Protein 1YIX (pdb70)

Nearest PDB structures (foldseek):
  1yix-assembly2_B  TM=9.986E-01  e=3.425E-53  Escherichia coli K-12
  2gzx-assembly2_B  TM=9.488E-01  e=1.415E-25  Staphylococcus aureus subsp. aureus MW2
  1j6o-assembly1_A  TM=8.955E-01  e=5.735E-24  Thermotoga maritima
  1xwy-assembly1_A  TM=9.293E-01  e=4.114E-23  Escherichia coli
  3rcm-assembly1_A  TM=8.949E-01  e=1.196E-20  Pseudomonas putida KT2440

Organism: Escherichia coli (strain K12) (NCBI:txid83333)

Structure (mmCIF, N/CA/C/O backbone):
data_1YIX
#
_entry.id   1YIX
#
_cell.length_a   43.387
_cell.length_b   76.322
_cell.length_c   80.738
_cell.angle_alpha   90.00
_cell.angle_beta   92.30
_cell.angle_gamma   90.00
#
_symmetry.space_group_name_H-M   'P 1 21 1'
#
loop_
_entity.id
_entity.type
_entity.pdbx_description
1 polymer 'deoxyribonuclease ycfH'
2 non-polymer 'ZINC ION'
3 water water
#
loop_
_atom_site.group_PDB
_atom_site.id
_atom_site.type_symbol
_atom_site.label_atom_id
_atom_site.label_alt_id
_atom_site.label_comp_id
_atom_site.label_asym_id
_atom_site.label_entity_id
_atom_site.label_seq_id
_atom_site.pdbx_PDB_ins_code
_atom_site.Cartn_x
_atom_site.Cartn_y
_atom_site.Cartn_z
_atom_site.occupancy
_atom_site.B_iso_or_equiv
_atom_site.auth_seq_id
_atom_site.auth_comp_id
_atom_site.auth_asym_id
_atom_site.auth_atom_id
_atom_site.pdbx_PDB_model_num
ATOM 1 N N . MET A 1 1 ? -5.245 16.504 112.071 1.00 33.04 1 MET A N 1
ATOM 2 C CA . MET A 1 1 ? -3.943 17.201 112.210 1.00 28.71 1 MET A CA 1
ATOM 3 C C . MET A 1 1 ? -4.170 18.618 112.740 1.00 26.21 1 MET A C 1
ATOM 4 O O . MET A 1 1 ? -5.114 19.285 112.351 1.00 23.78 1 MET A O 1
ATOM 9 N N . PHE A 1 2 ? -3.288 19.088 113.608 1.00 22.40 2 PHE A N 1
ATOM 10 C CA . PHE A 1 2 ? -3.441 20.435 114.154 1.00 23.24 2 PHE A CA 1
ATOM 11 C C . PHE A 1 2 ? -2.133 21.208 114.007 1.00 19.64 2 PHE A C 1
ATOM 12 O O . PHE A 1 2 ? -1.128 20.907 114.671 1.00 20.22 2 PHE A O 1
ATOM 20 N N . LEU A 1 3 ? -2.135 22.190 113.105 1.00 17.40 3 LEU A N 1
ATOM 21 C CA . LEU A 1 3 ? -0.951 22.999 112.896 1.00 18.09 3 LEU A CA 1
ATOM 22 C C . LEU A 1 3 ? -1.036 24.425 113.397 1.00 15.63 3 LEU A C 1
ATOM 23 O O . LEU A 1 3 ? -2.093 25.048 113.395 1.00 20.13 3 LEU A O 1
ATOM 28 N N . VAL A 1 4 ? 0.103 24.954 113.817 1.00 15.08 4 VAL A N 1
ATOM 29 C CA . VAL A 1 4 ? 0.132 26.317 114.286 1.00 13.97 4 VAL A CA 1
ATOM 30 C C . VAL A 1 4 ? 1.071 27.130 113.444 1.00 12.99 4 VAL A C 1
ATOM 31 O O . VAL A 1 4 ? 2.202 26.708 113.207 1.00 13.42 4 VAL A O 1
ATOM 35 N N . ASP A 1 5 ? 0.609 28.283 112.978 1.00 13.43 5 ASP A N 1
ATOM 36 C CA . ASP A 1 5 ? 1.518 29.186 112.285 1.00 17.10 5 ASP A CA 1
ATOM 37 C C . ASP A 1 5 ? 2.024 30.025 113.477 1.00 16.27 5 ASP A C 1
ATOM 38 O O . ASP A 1 5 ? 1.275 30.859 113.981 1.00 15.45 5 ASP A O 1
ATOM 43 N N . SER A 1 6 ? 3.274 29.812 113.909 1.00 15.52 6 SER A N 1
ATOM 44 C CA . SER A 1 6 ? 3.821 30.511 115.078 1.00 13.77 6 SER A CA 1
ATOM 45 C C . SER A 1 6 ? 4.308 31.949 114.898 1.00 16.16 6 SER A C 1
ATOM 46 O O . SER A 1 6 ? 4.731 32.617 115.870 1.00 13.52 6 SER A O 1
ATOM 49 N N . HIS A 1 7 ? 4.217 32.459 113.668 1.00 14.13 7 HIS A N 1
ATOM 50 C CA . HIS A 1 7 ? 4.671 33.815 113.409 1.00 15.03 7 HIS A CA 1
ATOM 51 C C . HIS A 1 7 ? 4.096 34.394 112.110 1.00 17.50 7 HIS A C 1
ATOM 52 O O . HIS A 1 7 ? 4.572 34.063 110.999 1.00 16.77 7 HIS A O 1
ATOM 59 N N . CYS A 1 8 ? 3.083 35.244 112.243 1.00 17.34 8 CYS A N 1
ATOM 60 C CA . CYS A 1 8 ? 2.465 35.875 111.078 1.00 19.65 8 CYS A CA 1
ATOM 61 C C . CYS A 1 8 ? 2.068 37.318 111.366 1.00 20.21 8 CYS A C 1
ATOM 62 O O . CYS A 1 8 ? 1.686 37.670 112.498 1.00 20.04 8 CYS A O 1
ATOM 65 N N . HIS A 1 9 ? 2.184 38.170 110.350 1.00 17.08 9 HIS A N 1
ATOM 66 C CA . HIS A 1 9 ? 1.850 39.581 110.520 1.00 17.61 9 HIS A CA 1
ATOM 67 C C . HIS A 1 9 ? 0.442 39.777 109.956 1.00 19.88 9 HIS A C 1
ATOM 68 O O . HIS A 1 9 ? 0.268 40.216 108.812 1.00 19.61 9 HIS A O 1
ATOM 75 N N . LEU A 1 10 ? -0.555 39.441 110.775 1.00 20.09 10 LEU A N 1
ATOM 76 C CA . LEU A 1 10 ? -1.956 39.516 110.358 1.00 21.92 10 LEU A CA 1
ATOM 77 C C . LEU A 1 10 ? -2.387 40.886 109.911 1.00 21.35 10 LEU A C 1
ATOM 78 O O . LEU A 1 10 ? -3.282 41.017 109.087 1.00 24.99 10 LEU A O 1
ATOM 83 N N . ASP A 1 11 ? -1.757 41.923 110.448 1.00 23.46 11 ASP A N 1
ATOM 84 C CA . ASP A 1 11 ? -2.104 43.283 110.066 1.00 22.54 11 ASP A CA 1
ATOM 85 C C . ASP A 1 11 ? -1.435 43.686 108.748 1.00 24.12 11 ASP A C 1
ATOM 86 O O . ASP A 1 11 ? -1.664 44.786 108.234 1.00 25.69 11 ASP A O 1
ATOM 91 N N . GLY A 1 12 ? -0.645 42.784 108.177 1.00 22.57 12 GLY A N 1
ATOM 92 C CA . GLY A 1 12 ? 0.033 43.105 106.930 1.00 21.26 12 GLY A CA 1
ATOM 93 C C . GLY A 1 12 ? -0.497 42.436 105.672 1.00 21.14 12 GLY A C 1
ATOM 94 O O . GLY A 1 12 ? 0.005 42.693 104.591 1.00 23.71 12 GLY A O 1
ATOM 95 N N . LEU A 1 13 ? -1.518 41.597 105.810 1.00 21.99 13 LEU A N 1
ATOM 96 C CA . LEU A 1 13 ? -2.088 40.874 104.686 1.00 21.92 13 LEU A CA 1
ATOM 97 C C . LEU A 1 13 ? -3.002 41.735 103.797 1.00 22.99 13 LEU A C 1
ATOM 98 O O . LEU A 1 13 ? -3.479 42.785 104.214 1.00 21.42 13 LEU A O 1
ATOM 103 N N . ASP A 1 14 ? -3.216 41.270 102.567 1.00 20.49 14 ASP A N 1
ATOM 104 C CA . ASP A 1 14 ? -4.048 41.960 101.591 1.00 19.82 14 ASP A CA 1
ATOM 105 C C . ASP A 1 14 ? -5.517 41.682 101.857 1.00 19.09 14 ASP A C 1
ATOM 106 O O . ASP A 1 14 ? -6.019 40.603 101.558 1.00 19.61 14 ASP A O 1
ATOM 111 N N . TYR A 1 15 ? -6.196 42.657 102.447 1.00 20.35 15 TYR A N 1
ATOM 112 C CA . TYR A 1 15 ? -7.606 42.529 102.753 1.00 23.07 15 TYR A CA 1
ATOM 113 C C . TYR A 1 15 ? -8.383 43.295 101.677 1.00 28.40 15 TYR A C 1
ATOM 114 O O . TYR A 1 15 ? -9.610 43.436 101.739 1.00 27.12 15 TYR A O 1
ATOM 123 N N . GLU A 1 16 ? -7.652 43.789 100.687 1.00 27.48 16 GLU A N 1
ATOM 124 C CA . GLU A 1 16 ? -8.281 44.526 99.600 1.00 34.43 16 GLU A CA 1
ATOM 125 C C . GLU A 1 16 ? -8.862 43.545 98.603 1.00 33.53 16 GLU A C 1
ATOM 126 O O . GLU A 1 16 ? -10.047 43.615 98.262 1.00 36.45 16 GLU A O 1
ATOM 132 N N . SER A 1 17 ? -8.025 42.608 98.166 1.00 32.08 17 SER A N 1
ATOM 133 C CA . SER A 1 17 ? -8.427 41.623 97.167 1.00 31.54 17 SER A CA 1
ATOM 134 C C . SER A 1 17 ? -8.144 40.161 97.487 1.00 28.48 17 SER A C 1
ATOM 135 O O . SER A 1 17 ? -8.971 39.307 97.186 1.00 29.92 17 SER A O 1
ATOM 138 N N . LEU A 1 18 ? -7.003 39.860 98.100 1.00 25.84 18 LEU A N 1
ATOM 139 C CA . LEU A 1 18 ? -6.683 38.462 98.395 1.00 21.91 18 LEU A CA 1
ATOM 140 C C . LEU A 1 18 ? -7.623 37.864 99.434 1.00 21.93 18 LEU A C 1
ATOM 141 O O . LEU A 1 18 ? -8.143 36.777 99.238 1.00 21.98 18 LEU A O 1
ATOM 146 N N . HIS A 1 19 ? -7.856 38.591 100.522 1.00 21.32 19 HIS A N 1
ATOM 147 C CA . HIS A 1 19 ? -8.735 38.123 101.590 1.00 21.78 19 HIS A CA 1
ATOM 148 C C . HIS A 1 19 ? -9.886 39.101 101.860 1.00 21.37 19 HIS A C 1
ATOM 149 O O . HIS A 1 19 ? -9.749 40.295 101.643 1.00 20.20 19 HIS A O 1
ATOM 156 N N . LYS A 1 20 ? -11.005 38.575 102.353 1.00 24.17 20 LYS A N 1
ATOM 157 C CA . LYS A 1 20 ? -12.176 39.387 102.721 1.00 24.88 20 LYS A CA 1
ATOM 158 C C . LYS A 1 20 ? -11.931 40.070 104.083 1.00 25.95 20 LYS A C 1
ATOM 159 O O . LYS A 1 20 ? -12.279 41.228 104.280 1.00 25.67 20 LYS A O 1
ATOM 165 N N . ASP A 1 21 ? -11.338 39.336 105.021 1.00 25.83 21 ASP A N 1
ATOM 166 C CA . ASP A 1 21 ? -11.041 39.862 106.367 1.00 23.29 21 ASP A CA 1
ATOM 167 C C . ASP 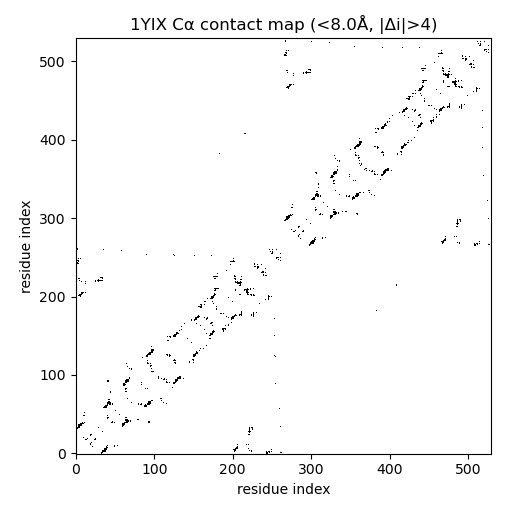A 1 21 ? -10.384 38.767 107.194 1.00 21.10 21 ASP A C 1
ATOM 168 O O . ASP A 1 21 ? -10.121 37.669 106.684 1.00 18.66 21 ASP A O 1
ATOM 173 N N . VAL A 1 22 ? -10.106 39.053 108.464 1.00 19.78 22 VAL A N 1
ATOM 174 C CA . VAL A 1 22 ? -9.450 38.063 109.313 1.00 21.20 22 VAL A CA 1
ATOM 175 C C . VAL A 1 22 ? -10.162 36.713 109.345 1.00 18.52 22 VAL A C 1
ATOM 176 O O . VAL A 1 22 ? -9.517 35.662 109.316 1.00 16.92 22 VAL A O 1
ATOM 180 N N . ASP A 1 23 ? -11.490 36.720 109.422 1.00 16.20 23 ASP A N 1
ATOM 181 C CA . ASP A 1 23 ? -12.230 35.455 109.427 1.00 18.05 23 ASP A CA 1
ATOM 182 C C . ASP A 1 23 ? -11.814 34.604 108.235 1.00 18.77 23 ASP A C 1
ATOM 183 O O . ASP A 1 23 ? -11.500 33.422 108.350 1.00 19.10 23 ASP A O 1
ATOM 188 N N . ASP A 1 24 ? -11.826 35.244 107.078 1.00 19.17 24 ASP A N 1
ATOM 189 C CA . ASP A 1 24 ? -11.492 34.589 105.819 1.00 19.20 24 ASP A CA 1
ATOM 190 C C . ASP A 1 24 ? -10.104 33.935 105.904 1.00 19.63 24 ASP A C 1
ATOM 191 O O . ASP A 1 24 ? -9.940 32.751 105.576 1.00 23.21 24 ASP A O 1
ATOM 196 N N . VAL A 1 25 ? -9.119 34.709 106.359 1.00 18.97 25 VAL A N 1
ATOM 197 C CA . VAL A 1 25 ? -7.753 34.206 106.484 1.00 19.33 25 VAL A CA 1
ATOM 198 C C . VAL A 1 25 ? -7.679 32.967 107.350 1.00 17.76 25 VAL A C 1
ATOM 199 O O . VAL A 1 25 ? -7.052 31.968 106.963 1.00 17.05 25 VAL A O 1
ATOM 203 N N . LEU A 1 26 ? -8.309 33.028 108.528 1.00 15.84 26 LEU A N 1
ATOM 204 C CA . LEU A 1 26 ? -8.273 31.912 109.457 1.00 19.18 26 LEU A CA 1
ATOM 205 C C . LEU A 1 26 ? -9.038 30.682 108.954 1.00 20.92 26 LEU A C 1
ATOM 206 O O . LEU A 1 26 ? -8.665 29.554 109.257 1.00 22.36 26 LEU A O 1
ATOM 211 N N . ALA A 1 27 ? -10.095 30.895 108.175 1.00 22.78 27 ALA A N 1
ATOM 212 C CA . ALA A 1 27 ? -10.867 29.783 107.636 1.00 23.38 27 ALA A CA 1
ATOM 213 C C . ALA A 1 27 ? -10.033 29.114 106.549 1.00 22.91 27 ALA A C 1
ATOM 214 O O . ALA A 1 27 ? -10.080 27.902 106.368 1.00 20.88 27 ALA A O 1
ATOM 216 N N . LYS A 1 28 ? -9.279 29.914 105.807 1.00 23.62 28 LYS A N 1
ATOM 217 C CA . LYS A 1 28 ? -8.421 29.351 104.773 1.00 21.93 28 LYS A CA 1
ATOM 218 C C . LYS A 1 28 ? -7.348 28.534 105.478 1.00 20.93 28 LYS A C 1
ATOM 219 O O . LYS A 1 28 ? -6.924 27.479 104.990 1.00 17.22 28 LYS A O 1
ATOM 225 N N . ALA A 1 29 ? -6.920 29.020 106.642 1.00 17.17 29 ALA A N 1
ATOM 226 C CA . ALA A 1 29 ? -5.913 28.310 107.390 1.00 21.82 29 ALA A CA 1
ATOM 227 C C . ALA A 1 29 ? -6.490 26.994 107.918 1.00 19.83 29 ALA A C 1
ATOM 228 O O . ALA A 1 29 ? -5.863 25.952 107.805 1.00 22.18 29 ALA A O 1
ATOM 230 N N . ALA A 1 30 ? -7.688 27.048 108.499 1.00 21.93 30 ALA A N 1
ATOM 231 C CA . ALA A 1 30 ? -8.307 25.854 109.059 1.00 21.60 30 ALA A CA 1
ATOM 232 C C . ALA A 1 30 ? -8.557 24.798 108.004 1.00 20.04 30 ALA A C 1
ATOM 233 O O . ALA A 1 30 ? -8.532 23.609 108.311 1.00 18.19 30 ALA A O 1
ATOM 235 N N . ALA A 1 31 ? -8.776 25.223 106.755 1.00 21.16 31 ALA A N 1
ATOM 236 C CA . ALA A 1 31 ? -9.048 24.265 105.684 1.00 22.13 31 ALA A CA 1
ATOM 237 C C . ALA A 1 31 ? -7.824 23.390 105.408 1.00 22.23 31 ALA A C 1
ATOM 238 O O . ALA A 1 31 ? -7.946 22.269 104.883 1.00 19.99 31 ALA A O 1
ATOM 240 N N . ARG A 1 32 ? -6.647 23.886 105.778 1.00 17.75 32 ARG A N 1
ATOM 241 C CA . ARG A 1 32 ? -5.434 23.123 105.573 1.00 18.55 32 ARG A CA 1
ATOM 242 C C . ARG A 1 32 ? -4.878 22.689 106.921 1.00 20.42 32 ARG A C 1
ATOM 243 O O . ARG A 1 32 ? -3.681 22.468 107.079 1.00 22.35 32 ARG A O 1
ATOM 251 N N . ASP A 1 33 ? -5.793 22.530 107.874 1.00 22.31 33 ASP A N 1
ATOM 252 C CA . ASP A 1 33 ? -5.486 22.140 109.246 1.00 21.56 33 ASP A CA 1
ATOM 253 C C . ASP A 1 33 ? -4.546 23.075 110.002 1.00 23.27 33 ASP A C 1
ATOM 254 O O . ASP A 1 33 ? -3.846 22.643 110.907 1.00 24.13 33 ASP A O 1
ATOM 259 N N . VAL A 1 34 ? -4.531 24.356 109.642 1.00 22.88 34 VAL A N 1
ATOM 260 C CA . VAL A 1 34 ? -3.708 25.318 110.363 1.00 17.76 34 VAL A CA 1
ATOM 261 C C . VAL A 1 34 ? -4.754 25.966 111.223 1.00 18.68 34 VAL A C 1
ATOM 262 O O . VAL A 1 34 ? -5.522 26.821 110.771 1.00 19.56 34 VAL A O 1
ATOM 266 N N . LYS A 1 35 ? -4.775 25.556 112.489 1.00 17.94 35 LYS A N 1
ATOM 267 C CA . LYS A 1 35 ? -5.818 26.015 113.388 1.00 19.70 35 LYS A CA 1
ATOM 268 C C . LYS A 1 35 ? -5.455 26.957 114.519 1.00 19.62 35 LYS A C 1
ATOM 269 O O . LYS A 1 35 ? -6.240 27.130 115.449 1.00 19.38 35 LYS A O 1
ATO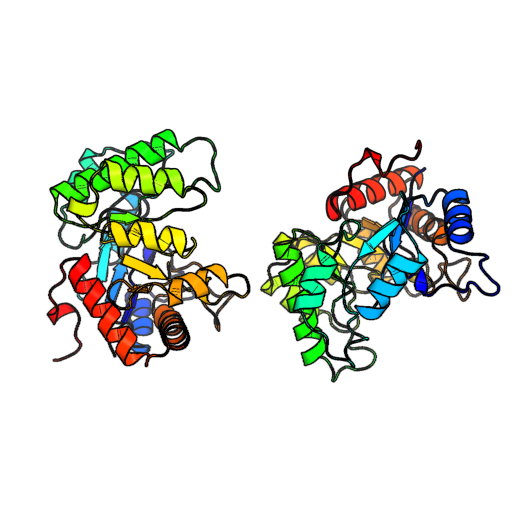M 275 N N . PHE A 1 36 ? -4.292 27.579 114.458 1.00 16.89 36 PHE A N 1
ATOM 276 C CA . PHE A 1 36 ? -3.930 28.488 115.538 1.00 19.21 36 PHE A CA 1
ATOM 277 C C . PHE A 1 36 ? -2.822 29.347 114.965 1.00 19.21 36 PHE A C 1
ATOM 278 O O . PHE A 1 36 ? -2.026 28.860 114.160 1.00 17.04 36 PHE A O 1
ATOM 286 N N . CYS A 1 37 ? -2.781 30.609 115.381 1.00 17.40 37 CYS A N 1
ATOM 287 C CA . CYS A 1 37 ? -1.796 31.570 114.905 1.00 18.45 37 CYS A CA 1
ATOM 288 C C . CYS A 1 37 ? -1.288 32.471 116.004 1.00 17.35 37 CYS A C 1
ATOM 289 O O . CYS A 1 37 ? -2.007 32.777 116.959 1.00 16.41 37 CYS A O 1
ATOM 292 N N . LEU A 1 38 ? -0.042 32.889 115.864 1.00 16.11 38 LEU A N 1
ATOM 293 C CA . LEU A 1 38 ? 0.529 33.834 116.800 1.00 16.42 38 LEU A CA 1
ATOM 294 C C . LEU A 1 38 ? 0.707 35.119 115.982 1.00 17.09 38 LEU A C 1
ATOM 295 O O . LEU A 1 38 ? 1.568 35.186 115.080 1.00 16.11 38 LEU A O 1
ATOM 300 N N . ALA A 1 39 ? -0.158 36.104 116.243 1.00 13.29 39 ALA A N 1
ATOM 301 C CA . ALA A 1 39 ? -0.095 37.390 115.542 1.00 17.56 39 ALA A CA 1
ATOM 302 C C . ALA A 1 39 ? 0.974 38.343 116.130 1.00 17.10 39 ALA A C 1
ATOM 303 O O . ALA A 1 39 ? 0.985 38.651 117.326 1.00 15.12 39 ALA A O 1
ATOM 305 N N . VAL A 1 40 ? 1.860 38.794 115.246 1.00 14.74 40 VAL A N 1
ATOM 306 C CA . VAL A 1 40 ? 3.012 39.639 115.560 1.00 18.47 40 VAL A CA 1
ATOM 307 C C . VAL A 1 40 ? 2.907 41.124 115.187 1.00 22.56 40 VAL A C 1
ATOM 308 O O . VAL A 1 40 ? 2.689 41.462 114.032 1.00 25.36 40 VAL A O 1
ATOM 312 N N . ALA A 1 41 ? 3.113 42.007 116.163 1.00 25.47 41 ALA A N 1
ATOM 313 C CA . ALA A 1 41 ? 3.082 43.455 115.918 1.00 26.27 41 ALA A CA 1
ATOM 314 C C . ALA A 1 41 ? 4.536 43.910 115.805 1.00 23.40 41 ALA A C 1
ATOM 315 O O . ALA A 1 41 ? 5.410 43.271 116.399 1.00 24.81 41 ALA A O 1
ATOM 317 N N . THR A 1 42 ? 4.791 44.982 115.047 1.00 23.91 42 THR A N 1
ATOM 318 C CA . THR A 1 42 ? 6.148 45.522 114.842 1.00 19.07 42 THR A CA 1
ATOM 319 C C . THR A 1 42 ? 6.492 46.776 115.653 1.00 19.57 42 THR A C 1
ATOM 320 O O . THR A 1 42 ? 7.668 47.179 115.704 1.00 18.31 42 THR A O 1
ATOM 324 N N . THR A 1 43 ? 5.473 47.430 116.217 1.00 20.00 43 THR A N 1
ATOM 325 C CA . THR A 1 43 ? 5.671 48.618 117.071 1.00 20.27 43 THR A CA 1
ATOM 326 C C . THR A 1 43 ? 4.539 48.613 118.083 1.00 20.02 43 THR A C 1
ATOM 327 O O . THR A 1 43 ? 3.603 47.813 117.960 1.00 19.27 43 THR A O 1
ATOM 331 N N . LEU A 1 44 ? 4.599 49.497 119.081 1.00 19.05 44 LEU A N 1
ATOM 332 C CA . LEU A 1 44 ? 3.527 49.502 120.061 1.00 19.48 44 LEU A CA 1
ATOM 333 C C . LEU A 1 44 ? 2.244 50.078 119.468 1.00 18.57 44 LEU A C 1
ATOM 334 O O . LEU A 1 44 ? 1.168 49.598 119.768 1.00 19.92 44 LEU A O 1
ATOM 339 N N . PRO A 1 45 ? 2.338 51.121 118.624 1.00 23.46 45 PRO A N 1
ATOM 340 C CA . PRO A 1 45 ? 1.099 51.659 118.042 1.00 26.60 45 PRO A CA 1
ATOM 341 C C . PRO A 1 45 ? 0.419 50.590 117.154 1.00 26.94 45 PRO A C 1
ATOM 342 O O . PRO A 1 45 ? -0.801 50.459 117.142 1.00 26.33 45 PRO A O 1
ATOM 346 N N . SER A 1 46 ? 1.225 49.815 116.432 1.00 26.47 46 SER A N 1
ATOM 347 C CA . SER A 1 46 ? 0.705 48.760 115.562 1.00 27.62 46 SER A CA 1
ATOM 348 C C . SER A 1 46 ? 0.137 47.604 116.402 1.00 25.77 46 SER A C 1
ATOM 349 O O . SER A 1 46 ? -0.738 46.874 115.960 1.00 22.03 46 SER A O 1
ATOM 352 N N . TYR A 1 47 ? 0.634 47.438 117.624 1.00 21.74 47 TYR A N 1
ATOM 353 C CA . TYR A 1 47 ? 0.118 46.374 118.473 1.00 19.95 47 TYR A CA 1
ATOM 354 C C . TYR A 1 47 ? -1.322 46.737 118.854 1.00 20.39 47 TYR A C 1
ATOM 355 O O . TYR A 1 47 ? -2.236 45.900 118.800 1.00 19.56 47 TYR A O 1
ATOM 364 N N . LEU A 1 48 ? -1.511 47.988 119.254 1.00 20.43 48 LEU A N 1
ATOM 365 C CA . LEU A 1 48 ? -2.822 48.476 119.639 1.00 21.17 48 LEU A CA 1
ATOM 366 C C . LEU A 1 48 ? -3.783 48.254 118.468 1.00 22.00 48 LEU A C 1
ATOM 367 O O . LEU A 1 48 ? -4.889 47.725 118.640 1.00 20.67 48 LEU A O 1
ATOM 372 N N . HIS A 1 49 ? -3.347 48.632 117.273 1.00 23.40 49 HIS A N 1
ATOM 373 C CA . HIS A 1 49 ? -4.178 48.445 116.088 1.00 27.32 49 HIS A CA 1
ATOM 374 C C . HIS A 1 49 ? -4.506 46.969 115.828 1.00 28.13 49 HIS A C 1
ATOM 375 O O . HIS A 1 49 ? -5.640 46.631 115.455 1.00 27.51 49 HIS A O 1
ATOM 382 N N . MET A 1 50 ? -3.501 46.104 116.005 1.00 26.28 50 MET A N 1
ATOM 383 C CA . MET A 1 50 ? -3.657 44.671 115.790 1.00 24.91 50 MET A CA 1
ATOM 384 C C . MET A 1 50 ? -4.714 44.049 116.707 1.00 25.69 50 MET A C 1
ATOM 385 O O . MET A 1 50 ? -5.524 43.229 116.267 1.00 23.25 50 MET A O 1
ATOM 390 N N . ARG A 1 51 ? -4.700 44.419 117.982 1.00 23.43 51 ARG A N 1
ATOM 391 C CA . ARG A 1 51 ? -5.680 43.866 118.911 1.00 24.45 51 ARG A CA 1
ATOM 392 C C . ARG A 1 51 ? -7.100 44.255 118.481 1.00 23.75 51 ARG A C 1
ATOM 393 O O . ARG A 1 51 ? -8.027 43.446 118.560 1.00 22.40 51 ARG A O 1
ATOM 401 N N . ASP A 1 52 ? -7.267 45.489 118.019 1.00 25.25 52 ASP A N 1
ATOM 402 C CA . ASP A 1 52 ? -8.583 45.962 117.587 1.00 28.02 52 ASP A CA 1
ATOM 403 C C . ASP A 1 52 ? -9.044 45.282 116.303 1.00 25.48 52 ASP A C 1
ATOM 404 O O . ASP A 1 52 ? -10.204 44.930 116.152 1.00 27.58 52 ASP A O 1
ATOM 409 N N . LEU A 1 53 ? -8.117 45.103 115.376 1.00 26.38 53 LEU A N 1
ATOM 410 C CA . LEU A 1 53 ? -8.415 44.469 114.098 1.00 23.74 53 LEU A CA 1
ATOM 411 C C . LEU A 1 53 ? -8.858 43.025 114.295 1.00 25.29 53 LEU A C 1
ATOM 412 O O . LEU A 1 53 ? -9.950 42.628 113.880 1.00 22.84 53 LEU A O 1
ATOM 417 N N . VAL A 1 54 ? -7.993 42.257 114.949 1.00 19.28 54 VAL A N 1
ATOM 418 C CA . VAL A 1 54 ? -8.210 40.849 115.175 1.00 22.32 54 VAL A CA 1
ATOM 419 C C . VAL A 1 54 ? -9.337 40.549 116.152 1.00 21.86 54 VAL A C 1
ATOM 420 O O . VAL A 1 54 ? -10.110 39.616 115.952 1.00 18.88 54 VAL A O 1
ATOM 424 N N . GLY A 1 55 ? -9.427 41.354 117.203 1.00 23.73 55 GLY A N 1
ATOM 425 C CA . GLY A 1 55 ? -10.455 41.117 118.195 1.00 24.16 55 GLY A CA 1
ATOM 426 C C . GLY A 1 55 ? -10.134 39.931 119.085 1.00 23.16 55 GLY A C 1
ATOM 427 O O . GLY A 1 55 ? -9.008 39.399 119.090 1.00 18.23 55 GLY A O 1
ATOM 428 N N . GLU A 1 56 ? -11.135 39.528 119.862 1.00 22.89 56 GLU A N 1
ATOM 429 C CA . GLU A 1 56 ? -11.009 38.411 120.783 1.00 26.10 56 GLU A CA 1
ATOM 430 C C . GLU A 1 56 ? -11.312 37.100 120.080 1.00 25.82 56 GLU A C 1
ATOM 431 O O . GLU A 1 56 ? -12.470 36.805 119.775 1.00 27.65 56 GLU A O 1
ATOM 437 N N . ARG A 1 57 ? -10.273 36.308 119.838 1.00 24.26 57 ARG A N 1
ATOM 438 C CA . ARG A 1 57 ? -10.436 35.026 119.167 1.00 24.24 57 ARG A CA 1
ATOM 439 C C . ARG A 1 57 ? -9.852 33.881 119.959 1.00 23.98 57 ARG A C 1
ATOM 440 O O . ARG A 1 57 ? -8.896 34.053 120.721 1.00 23.60 57 ARG A O 1
ATOM 448 N N . ASP A 1 58 ? -10.441 32.705 119.761 1.00 22.69 58 ASP A N 1
ATOM 449 C CA . ASP A 1 58 ? -10.020 31.478 120.431 1.00 23.02 58 ASP A CA 1
ATOM 450 C C . ASP A 1 58 ? -8.765 30.875 119.829 1.00 19.40 58 ASP A C 1
ATOM 451 O O . ASP A 1 58 ? -8.040 30.160 120.493 1.00 21.84 58 ASP A O 1
ATOM 456 N N . ASN A 1 59 ? -8.522 31.152 118.559 1.00 20.54 59 ASN A N 1
ATOM 457 C CA . ASN A 1 59 ? -7.376 30.570 117.895 1.00 18.65 59 ASN A CA 1
ATOM 458 C C . ASN A 1 59 ? -6.286 31.554 117.459 1.00 15.90 59 ASN A C 1
ATOM 459 O O . ASN A 1 59 ? -5.584 31.306 116.475 1.00 20.34 59 ASN A O 1
ATOM 464 N N . VAL A 1 60 ? -6.176 32.682 118.146 1.00 15.59 60 VAL A N 1
ATOM 465 C CA . VAL A 1 60 ? -5.113 33.648 117.844 1.00 16.64 60 VAL A CA 1
ATOM 466 C C . VAL A 1 60 ? -4.476 34.163 119.150 1.00 18.04 60 VAL A C 1
ATOM 467 O O . VAL A 1 60 ? -5.177 34.451 120.110 1.00 17.90 60 VAL A O 1
ATOM 471 N N . VAL A 1 61 ? -3.151 34.207 119.200 1.00 19.28 61 VAL A N 1
ATOM 472 C CA . VAL A 1 61 ? -2.464 34.783 120.361 1.00 16.50 61 VAL A CA 1
ATOM 473 C C . VAL A 1 61 ? -1.521 35.841 119.812 1.00 18.26 61 VAL A C 1
ATOM 474 O O . VAL A 1 61 ? -1.198 35.835 118.613 1.00 14.30 61 VAL A O 1
ATOM 478 N N . PHE A 1 62 ? -1.075 36.748 120.672 1.00 15.82 62 PHE A N 1
ATOM 479 C CA . PHE A 1 62 ? -0.255 37.851 120.225 1.00 17.15 62 PHE A CA 1
ATOM 480 C C . PHE A 1 62 ? 1.098 38.036 120.899 1.00 19.88 62 PHE A C 1
ATOM 481 O O . PHE A 1 62 ? 1.345 37.557 122.020 1.00 16.01 62 PHE A O 1
ATOM 489 N N . SER A 1 63 ? 1.980 38.731 120.185 1.00 16.95 63 SER A N 1
ATOM 490 C CA . SER A 1 63 ? 3.263 39.113 120.755 1.00 16.74 63 SER A CA 1
ATOM 491 C C . SER A 1 63 ? 3.087 40.622 120.948 1.00 15.33 63 SER A C 1
ATOM 492 O O . SER A 1 63 ? 2.148 41.225 120.408 1.00 16.66 63 SER A O 1
ATOM 495 N N . CYS A 1 64 ? 3.972 41.228 121.727 1.00 15.55 64 CYS A N 1
ATOM 496 C CA . CYS A 1 64 ? 3.942 42.654 121.980 1.00 15.52 64 CYS A CA 1
ATOM 497 C C . CYS A 1 64 ? 5.400 43.080 122.007 1.00 17.42 64 CYS A C 1
ATOM 498 O O . CYS A 1 64 ? 6.203 42.526 122.748 1.00 18.78 64 CYS A O 1
ATOM 501 N N . GLY A 1 65 ? 5.748 44.065 121.196 1.00 14.94 65 GLY A N 1
ATOM 502 C CA . GLY A 1 65 ? 7.125 44.489 121.159 1.00 15.51 65 GLY A CA 1
ATOM 503 C C . GLY A 1 65 ? 7.429 45.401 120.013 1.00 17.16 65 GLY A C 1
ATOM 504 O O . GLY A 1 65 ? 6.529 45.831 119.292 1.00 14.96 65 GLY A O 1
ATOM 505 N N . VAL A 1 66 ? 8.720 45.694 119.862 1.00 19.07 66 VAL A N 1
ATOM 506 C CA . VAL A 1 66 ? 9.197 46.617 118.854 1.00 16.30 66 VAL A CA 1
ATOM 507 C C . VAL A 1 66 ? 10.327 46.022 118.046 1.00 16.45 66 VAL A C 1
ATOM 508 O O . VAL A 1 66 ? 11.427 45.799 118.548 1.00 19.17 66 VAL A O 1
ATOM 512 N N . HIS A 1 67 ? 10.028 45.777 116.776 1.00 13.91 67 HIS A N 1
ATOM 513 C CA . HIS A 1 67 ? 10.946 45.179 115.809 1.00 16.34 67 HIS A CA 1
ATOM 514 C C . HIS A 1 67 ? 12.307 45.891 115.716 1.00 15.19 67 HIS A C 1
ATOM 515 O O . HIS A 1 67 ? 12.397 47.100 115.875 1.00 16.61 67 HIS A O 1
ATOM 522 N N . PRO A 1 68 ? 13.380 45.140 115.428 1.00 16.40 68 PRO A N 1
ATOM 523 C CA . PRO A 1 68 ? 14.739 45.668 115.292 1.00 19.25 68 PRO A CA 1
ATOM 524 C C . PRO A 1 68 ? 14.838 46.764 114.252 1.00 20.31 68 PRO A C 1
ATOM 525 O O . PRO A 1 68 ? 15.627 47.703 114.390 1.00 21.30 68 PRO A O 1
ATOM 529 N N . LEU A 1 69 ? 14.034 46.648 113.203 1.00 19.54 69 LEU A N 1
ATOM 530 C CA . LEU A 1 69 ? 14.078 47.633 112.144 1.00 21.23 69 LEU A CA 1
ATOM 531 C C . LEU A 1 69 ? 13.213 48.865 112.397 1.00 25.48 69 LEU A C 1
ATOM 532 O O . LEU A 1 69 ? 13.229 49.825 111.621 1.00 24.21 69 LEU A O 1
ATOM 537 N N . ASN A 1 70 ? 12.458 48.847 113.489 1.00 23.19 70 ASN A N 1
ATOM 538 C CA . ASN A 1 70 ? 11.628 49.988 113.808 1.00 24.57 70 ASN A CA 1
ATOM 539 C C . ASN A 1 70 ? 12.200 50.678 115.031 1.00 24.63 70 ASN A C 1
ATOM 540 O O . ASN A 1 70 ? 11.493 50.924 116.011 1.00 23.18 70 ASN A O 1
ATOM 545 N N . GLN A 1 71 ? 13.481 51.006 114.973 1.00 26.40 71 GLN A N 1
ATOM 546 C CA . GLN A 1 71 ? 14.108 51.662 116.110 1.00 29.71 71 GLN A CA 1
ATOM 547 C C . GLN A 1 71 ? 14.606 53.075 115.807 1.00 33.26 71 GLN A C 1
ATOM 548 O O . GLN A 1 71 ? 15.697 53.450 116.215 1.00 34.74 71 GLN A O 1
ATOM 554 N N . ASN A 1 72 ? 13.825 53.865 115.079 1.00 37.37 72 ASN A N 1
ATOM 555 C CA . ASN A 1 72 ? 14.248 55.238 114.800 1.00 40.07 72 ASN A CA 1
ATOM 556 C C . ASN A 1 72 ? 13.445 56.183 115.685 1.00 38.77 72 ASN A C 1
ATOM 557 O O . ASN A 1 72 ? 13.946 57.227 116.120 1.00 41.86 72 ASN A O 1
ATOM 562 N N . ASP A 1 73 ? 12.193 55.815 115.937 1.00 36.34 73 ASP A N 1
ATOM 563 C CA . ASP A 1 73 ? 11.326 56.594 116.803 1.00 35.51 73 ASP A CA 1
ATOM 564 C C . ASP A 1 73 ? 11.499 56.016 118.192 1.00 34.04 73 ASP A C 1
ATOM 565 O O . ASP A 1 73 ? 11.461 54.808 118.368 1.00 36.09 73 ASP A O 1
ATOM 570 N N . PRO A 1 74 ? 11.730 56.867 119.194 1.00 31.54 74 PRO A N 1
ATOM 571 C CA . PRO A 1 74 ? 11.885 56.305 120.532 1.00 29.14 74 PRO A CA 1
ATOM 572 C C . PRO A 1 74 ? 10.546 55.734 120.955 1.00 30.18 74 PRO A C 1
ATOM 573 O O . PRO A 1 74 ? 9.538 55.950 120.281 1.00 29.74 74 PRO A O 1
ATOM 577 N N . TYR A 1 75 ? 10.549 54.984 122.057 1.00 28.54 75 TYR A N 1
ATOM 578 C CA . TYR A 1 75 ? 9.331 54.440 122.638 1.00 24.84 75 TYR A CA 1
ATOM 579 C C . TYR A 1 75 ? 9.617 54.350 124.130 1.00 22.40 75 TYR A C 1
ATOM 580 O O . TYR A 1 75 ? 10.765 54.457 124.548 1.00 24.52 75 TYR A O 1
ATOM 589 N N . ASP A 1 76 ? 8.577 54.177 124.923 1.00 20.93 76 ASP A N 1
ATOM 590 C CA . ASP A 1 76 ? 8.723 54.099 126.368 1.00 22.10 76 ASP A CA 1
ATOM 591 C C . ASP A 1 76 ? 8.689 52.641 126.786 1.00 25.39 76 ASP A C 1
ATOM 592 O O . ASP A 1 76 ? 7.696 51.944 126.545 1.00 23.04 76 ASP A O 1
ATOM 597 N N . VAL A 1 77 ? 9.761 52.171 127.415 1.00 24.28 77 VAL A N 1
ATOM 598 C CA . VAL A 1 77 ? 9.794 50.790 127.847 1.00 27.03 77 VAL A CA 1
ATOM 599 C C . VAL A 1 77 ? 8.629 50.563 128.777 1.00 24.80 77 VAL A C 1
ATOM 600 O O . VAL A 1 77 ? 8.094 49.454 128.855 1.00 25.39 77 VAL A O 1
ATOM 604 N N . GLU A 1 78 ? 8.204 51.623 129.455 1.00 22.28 78 GLU A N 1
ATOM 605 C CA . GLU A 1 78 ? 7.089 51.486 130.393 1.00 23.46 78 GLU A CA 1
ATOM 606 C C . GLU A 1 78 ? 5.789 51.129 129.665 1.00 19.65 78 GLU A C 1
ATOM 607 O O . GLU A 1 78 ? 4.921 50.485 130.217 1.00 18.46 78 GLU A O 1
ATOM 613 N N . ASP A 1 79 ? 5.679 51.533 128.414 1.00 19.34 79 ASP A N 1
ATOM 614 C CA . ASP A 1 79 ? 4.498 51.204 127.616 1.00 18.79 79 ASP A CA 1
ATOM 615 C C . ASP A 1 79 ? 4.618 49.736 127.190 1.00 19.59 79 ASP A C 1
ATOM 616 O O . ASP A 1 79 ? 3.627 49.015 127.082 1.00 22.79 79 ASP A O 1
ATOM 621 N N . LEU A 1 80 ? 5.843 49.293 126.940 1.00 23.22 80 LEU A N 1
ATOM 622 C CA . LEU A 1 80 ? 6.056 47.907 126.541 1.00 24.43 80 LEU A CA 1
ATOM 623 C C . LEU A 1 80 ? 5.733 47.014 127.729 1.00 24.67 80 LEU A C 1
ATOM 624 O O . LEU A 1 80 ? 5.092 45.976 127.586 1.00 21.00 80 LEU A O 1
ATOM 629 N N . ARG A 1 81 ? 6.171 47.434 128.913 1.00 24.85 81 ARG A N 1
ATOM 630 C CA . ARG A 1 81 ? 5.920 46.664 130.125 1.00 24.28 81 ARG A CA 1
ATOM 631 C C . ARG A 1 81 ? 4.415 46.554 130.369 1.00 21.58 81 ARG A C 1
ATOM 632 O O . ARG A 1 81 ? 3.903 45.466 130.619 1.00 22.67 81 ARG A O 1
ATOM 640 N N . ARG A 1 82 ? 3.698 47.666 130.264 1.00 22.56 82 ARG A N 1
ATOM 641 C CA . ARG A 1 82 ? 2.258 47.626 130.476 1.00 23.18 82 ARG A CA 1
ATOM 642 C C . ARG A 1 82 ? 1.533 46.810 129.404 1.00 19.44 82 ARG A C 1
ATOM 643 O O . ARG A 1 82 ? 0.784 45.901 129.714 1.00 18.86 82 ARG A O 1
ATOM 651 N N . LEU A 1 83 ? 1.772 47.110 128.139 1.00 13.92 83 LEU A N 1
ATOM 652 C CA . LEU A 1 83 ? 1.063 46.384 127.103 1.00 17.46 83 LEU A CA 1
ATOM 653 C C . LEU A 1 83 ? 1.370 44.883 127.057 1.00 17.82 83 LEU A C 1
ATOM 654 O O . LEU A 1 83 ? 0.481 44.079 126.813 1.00 18.88 83 LEU A O 1
ATOM 659 N N . ALA A 1 84 ? 2.619 44.489 127.289 1.00 18.61 84 ALA A N 1
ATOM 660 C CA . ALA A 1 84 ? 2.946 43.069 127.253 1.00 16.73 84 ALA A CA 1
ATOM 661 C C . ALA A 1 84 ? 2.245 42.237 128.332 1.00 19.34 84 ALA A C 1
ATOM 662 O O . ALA A 1 84 ? 2.229 41.005 128.240 1.00 16.23 84 ALA A O 1
ATOM 664 N N . ALA A 1 85 ? 1.679 42.895 129.348 1.00 19.57 85 ALA A N 1
ATOM 665 C CA . ALA A 1 85 ? 0.991 42.192 130.425 1.00 20.51 85 ALA A CA 1
ATOM 666 C C . ALA A 1 85 ? -0.488 41.972 130.088 1.00 24.11 85 ALA A C 1
ATOM 667 O O . ALA A 1 85 ? -1.245 41.404 130.880 1.00 21.66 85 ALA A O 1
ATOM 669 N N . GLU A 1 86 ? -0.906 42.413 128.908 1.00 20.87 86 GLU A N 1
ATOM 670 C CA . GLU A 1 86 ? -2.297 42.224 128.525 1.00 25.62 86 GLU A CA 1
ATOM 671 C C . GLU A 1 86 ? -2.640 40.753 128.211 1.00 24.74 86 GLU A C 1
ATOM 672 O O . GLU A 1 86 ? -1.801 39.993 127.732 1.00 24.88 86 GLU A O 1
ATOM 678 N N . GLU A 1 87 ? -3.864 40.346 128.536 1.00 23.34 87 GLU A N 1
ATOM 679 C CA . GLU A 1 87 ? -4.319 38.990 128.246 1.00 24.88 87 GLU A CA 1
ATOM 680 C C . GLU A 1 87 ? -4.219 38.910 126.725 1.00 20.90 87 GLU A C 1
ATOM 681 O O . GLU A 1 87 ? -4.437 39.911 126.039 1.00 23.38 87 GLU A O 1
ATOM 687 N N . GLY A 1 88 ? -3.903 37.739 126.197 1.00 20.78 88 GLY A N 1
ATOM 688 C CA . GLY A 1 88 ? -3.773 37.612 124.750 1.00 20.80 88 GLY A CA 1
ATOM 689 C C . GLY A 1 88 ? -2.304 37.650 124.332 1.00 20.44 88 GLY A C 1
ATOM 690 O O . GLY A 1 88 ? -1.931 37.003 123.358 1.00 20.43 88 GLY A O 1
ATOM 691 N N . VAL A 1 89 ? -1.467 38.402 125.064 1.00 22.53 89 VAL A N 1
ATOM 692 C CA . VAL A 1 89 ? -0.027 38.489 124.745 1.00 18.06 89 VAL A CA 1
ATOM 693 C C . VAL A 1 89 ? 0.714 37.284 125.325 1.00 18.56 89 VAL A C 1
ATOM 694 O O . VAL A 1 89 ? 0.694 37.015 126.530 1.00 16.91 89 VAL A O 1
ATOM 698 N N . VAL A 1 90 ? 1.386 36.538 124.478 1.00 15.49 90 VAL A N 1
ATOM 699 C CA . VAL A 1 90 ? 2.087 35.369 124.992 1.00 16.79 90 VAL A CA 1
ATOM 700 C C . VAL A 1 90 ? 3.581 35.497 124.806 1.00 13.99 90 VAL A C 1
ATOM 701 O O . VAL A 1 90 ? 4.319 34.625 125.217 1.00 17.41 90 VAL A O 1
ATOM 705 N N . ALA A 1 91 ? 4.021 36.597 124.201 1.00 15.95 91 ALA A N 1
ATOM 706 C CA . ALA A 1 91 ? 5.436 36.772 123.944 1.00 17.59 91 ALA A CA 1
ATOM 707 C C . ALA A 1 91 ? 5.896 38.223 123.757 1.00 18.16 91 ALA A C 1
ATOM 708 O O . ALA A 1 91 ? 5.125 39.095 123.338 1.00 20.98 91 ALA A O 1
ATOM 710 N N . LEU A 1 92 ? 7.171 38.465 124.057 1.00 18.93 92 LEU A N 1
ATOM 711 C CA . LEU A 1 92 ? 7.781 39.782 123.860 1.00 15.64 92 LEU A CA 1
ATOM 712 C C . LEU A 1 92 ? 8.460 39.805 122.505 1.00 17.37 92 LEU A C 1
ATOM 713 O O . LEU A 1 92 ? 9.292 38.946 122.231 1.00 16.68 92 LEU A O 1
ATOM 718 N N . GLY A 1 93 ? 8.097 40.769 121.656 1.00 17.04 93 GLY A N 1
ATOM 719 C CA . GLY A 1 93 ? 8.747 40.879 120.362 1.00 17.28 93 GLY A CA 1
ATOM 720 C C . GLY A 1 93 ? 7.784 41.206 119.234 1.00 15.42 93 GLY A C 1
ATOM 721 O O . GLY A 1 93 ? 6.675 41.663 119.489 1.00 19.19 93 GLY A O 1
ATOM 722 N N . GLU A 1 94 ? 8.202 40.946 117.996 1.00 16.25 94 GLU A N 1
ATOM 723 C CA . GLU A 1 94 ? 9.512 40.381 117.742 1.00 16.63 94 GLU A CA 1
ATOM 724 C C . GLU A 1 94 ? 10.611 41.408 118.007 1.00 18.08 94 GLU A C 1
ATOM 725 O O . GLU A 1 94 ? 10.493 42.600 117.691 1.00 17.70 94 GLU A O 1
ATOM 731 N N . THR A 1 95 ? 11.660 40.933 118.659 1.00 19.41 95 THR A N 1
ATOM 732 C CA . THR A 1 95 ? 12.792 41.769 119.013 1.00 17.63 95 THR A CA 1
ATOM 733 C C . THR A 1 95 ? 13.999 41.138 118.312 1.00 20.23 95 THR A C 1
ATOM 734 O O . THR A 1 95 ? 13.828 40.381 117.349 1.00 19.45 95 THR A O 1
ATOM 738 N N . GLY A 1 96 ? 15.204 41.442 118.763 1.00 18.77 96 GLY A N 1
ATOM 739 C CA . GLY A 1 96 ? 16.366 40.860 118.116 1.00 15.07 96 GLY A CA 1
ATOM 740 C C . GLY A 1 96 ? 17.233 41.961 117.547 1.00 16.85 96 GLY A C 1
ATOM 741 O O . GLY A 1 96 ? 17.204 43.090 118.043 1.00 14.36 96 GLY A O 1
ATOM 742 N N . LEU A 1 97 ? 17.965 41.631 116.485 1.00 19.21 97 LEU A N 1
ATOM 743 C CA . LEU A 1 97 ? 18.877 42.552 115.818 1.00 20.15 97 LEU A CA 1
ATOM 744 C C . LEU A 1 97 ? 18.863 42.296 114.325 1.00 22.25 97 LEU A C 1
ATOM 745 O O . LEU A 1 97 ? 18.828 41.155 113.881 1.00 24.85 97 LEU A O 1
ATOM 750 N N . ASP A 1 98 ? 18.910 43.372 113.553 1.00 23.35 98 ASP A N 1
ATOM 751 C CA . ASP A 1 98 ? 18.946 43.276 112.107 1.00 22.76 98 ASP A CA 1
ATOM 752 C C . ASP A 1 98 ? 19.941 44.343 111.631 1.00 22.73 98 ASP A C 1
ATOM 753 O O . ASP A 1 98 ? 19.657 45.542 111.708 1.00 21.94 98 ASP A O 1
ATOM 758 N N . TYR A 1 99 ? 21.114 43.893 111.178 1.00 22.87 99 TYR A N 1
ATOM 759 C CA . TYR A 1 99 ? 22.173 44.784 110.695 1.00 22.63 99 TYR A CA 1
ATOM 760 C C . TYR A 1 99 ? 22.231 44.847 109.163 1.00 28.64 99 TYR A C 1
ATOM 761 O O . TYR A 1 99 ? 23.158 45.431 108.604 1.00 28.24 99 TYR A O 1
ATOM 770 N N . TYR A 1 100 ? 21.262 44.250 108.485 1.00 30.68 100 TYR A N 1
ATOM 771 C CA . TYR A 1 100 ? 21.268 44.296 107.022 1.00 39.09 100 TYR A CA 1
ATOM 772 C C . TYR A 1 100 ? 21.116 45.743 106.521 1.00 42.47 100 TYR A C 1
ATOM 773 O O . TYR A 1 100 ? 21.910 46.206 105.698 1.00 44.10 100 TYR A O 1
ATOM 782 N N . TYR A 1 101 ? 20.102 46.453 107.012 1.00 46.69 101 TYR A N 1
ATOM 783 C CA . TYR A 1 101 ? 19.907 47.860 106.642 1.00 52.44 101 TYR A CA 1
ATOM 784 C C . TYR A 1 101 ? 20.496 48.643 107.810 1.00 56.23 101 TYR A C 1
ATOM 785 O O . TYR A 1 101 ? 19.786 49.390 108.476 1.00 56.51 101 TYR A O 1
ATOM 794 N N . THR A 1 102 ? 21.786 48.444 108.063 1.00 58.85 102 THR A N 1
ATOM 795 C CA . THR A 1 102 ? 22.468 49.084 109.180 1.00 60.99 102 THR A CA 1
ATOM 796 C C . THR A 1 102 ? 22.899 50.538 108.964 1.00 61.55 102 THR A C 1
ATOM 797 O O . THR A 1 102 ? 23.955 50.806 108.388 1.00 61.95 102 THR A O 1
ATOM 801 N N . PRO A 1 103 ? 22.077 51.500 109.421 1.00 60.98 103 PRO A N 1
ATOM 802 C CA . PRO A 1 103 ? 22.402 52.918 109.268 1.00 60.36 103 PRO A CA 1
ATOM 803 C C . PRO A 1 103 ? 22.978 53.375 110.596 1.00 58.53 103 PRO A C 1
ATOM 804 O O . PRO A 1 103 ? 23.020 54.565 110.897 1.00 60.68 103 PRO A O 1
ATOM 808 N N . GLU A 1 104 ? 23.399 52.395 111.389 1.00 55.50 104 GLU A N 1
ATOM 809 C CA . GLU A 1 104 ? 23.983 52.621 112.702 1.00 49.97 104 GLU A CA 1
ATOM 810 C C . GLU A 1 104 ? 22.939 52.852 113.782 1.00 44.87 104 GLU A C 1
ATOM 811 O O . GLU A 1 104 ? 23.011 53.829 114.528 1.00 43.11 104 GLU A O 1
ATOM 817 N N . THR A 1 105 ? 21.961 51.947 113.843 1.00 39.32 105 THR A N 1
ATOM 818 C CA . THR A 1 105 ? 20.924 51.994 114.867 1.00 34.80 105 THR A CA 1
ATOM 819 C C . THR A 1 105 ? 21.174 50.806 115.792 1.00 32.50 105 THR A C 1
ATOM 820 O O . THR A 1 105 ? 20.366 50.519 116.682 1.00 29.10 105 THR A O 1
ATOM 824 N N . LYS A 1 106 ? 22.300 50.117 115.585 1.00 30.16 106 LYS A N 1
ATOM 825 C CA . LYS A 1 106 ? 22.619 48.936 116.385 1.00 29.17 106 LYS A CA 1
ATOM 826 C C . LYS A 1 106 ? 22.659 49.196 117.889 1.00 26.09 106 LYS A C 1
ATOM 827 O O . LYS A 1 106 ? 22.309 48.320 118.679 1.00 25.12 106 LYS A O 1
ATOM 833 N N . VAL A 1 107 ? 23.084 50.386 118.296 1.00 23.07 107 VAL A N 1
ATOM 834 C CA . VAL A 1 107 ? 23.107 50.697 119.721 1.00 21.74 107 VAL A CA 1
ATOM 835 C C . VAL A 1 107 ? 21.668 50.759 120.252 1.00 22.43 107 VAL A C 1
ATOM 836 O O . VAL A 1 107 ? 21.364 50.241 121.339 1.00 19.21 107 VAL A O 1
ATOM 840 N N . ARG A 1 108 ? 20.776 51.391 119.489 1.00 21.09 108 ARG A N 1
ATOM 841 C CA . ARG A 1 108 ? 19.398 51.466 119.935 1.00 22.01 108 ARG A CA 1
ATOM 842 C C . ARG A 1 108 ? 18.757 50.072 119.837 1.00 20.51 108 ARG A C 1
ATOM 843 O O . ARG A 1 108 ? 17.968 49.690 120.710 1.00 17.93 108 ARG A O 1
ATOM 851 N N . GLN A 1 109 ? 19.139 49.300 118.816 1.00 15.58 109 GLN A N 1
ATOM 852 C CA . GLN A 1 109 ? 18.594 47.954 118.622 1.00 19.60 109 GLN A CA 1
ATOM 853 C C . GLN A 1 109 ? 18.966 47.071 119.799 1.00 19.47 109 GLN A C 1
ATOM 854 O O . GLN A 1 109 ? 18.163 46.295 120.297 1.00 19.44 109 GLN A O 1
ATOM 860 N N . GLN A 1 110 ? 20.205 47.190 120.236 1.00 21.28 110 GLN A N 1
ATOM 861 C CA . GLN A 1 110 ? 20.655 46.397 121.360 1.00 22.54 110 GLN A CA 1
ATOM 862 C C . GLN A 1 110 ? 19.888 46.771 122.628 1.00 21.29 110 GLN A C 1
ATOM 863 O O . GLN A 1 110 ? 19.364 45.910 123.326 1.00 24.40 110 GLN A O 1
ATOM 869 N N . GLU A 1 111 ? 19.833 48.062 122.918 1.00 19.05 111 GLU A N 1
ATOM 870 C CA . GLU A 1 111 ? 19.158 48.553 124.118 1.00 20.96 111 GLU A CA 1
ATOM 871 C C . GLU A 1 111 ? 17.721 48.023 124.167 1.00 21.29 111 GLU A C 1
ATOM 872 O O . GLU A 1 111 ? 17.231 47.577 125.215 1.00 16.05 111 GLU A O 1
ATOM 878 N N . SER A 1 112 ? 17.056 48.047 123.021 1.00 15.66 112 SER A N 1
ATOM 879 C CA . SER A 1 112 ? 15.694 47.566 122.956 1.00 19.79 112 SER A CA 1
ATOM 880 C C . SER A 1 112 ? 15.579 46.056 123.187 1.00 17.45 112 SER A C 1
ATOM 881 O O . SER A 1 112 ? 14.690 45.598 123.926 1.00 17.64 112 SER A O 1
ATOM 884 N N . PHE A 1 113 ? 16.467 45.296 122.540 1.00 15.29 113 PHE A N 1
ATOM 885 C CA . PHE A 1 113 ? 16.491 43.835 122.634 1.00 15.24 113 PHE A CA 1
ATOM 886 C C . PHE A 1 113 ? 16.667 43.493 124.128 1.00 18.75 113 PHE A C 1
ATOM 887 O O . PHE A 1 113 ? 15.982 42.635 124.662 1.00 18.55 113 PHE A O 1
ATOM 895 N N . ILE A 1 114 ? 17.575 44.186 124.798 1.00 19.32 114 ILE A N 1
ATOM 896 C CA . ILE A 1 114 ? 17.813 43.942 126.214 1.00 16.94 114 ILE A CA 1
ATOM 897 C C . ILE A 1 114 ? 16.555 44.181 127.028 1.00 17.44 114 ILE A C 1
ATOM 898 O O . ILE A 1 114 ? 16.225 43.380 127.898 1.00 19.52 114 ILE A O 1
ATOM 903 N N . HIS A 1 115 ? 15.843 45.272 126.747 1.00 18.95 115 HIS A N 1
ATOM 904 C CA . HIS A 1 115 ? 14.595 45.565 127.449 1.00 19.21 115 HIS A CA 1
ATOM 905 C C . HIS A 1 115 ? 13.551 44.481 127.208 1.00 19.75 115 HIS A C 1
ATOM 906 O O . HIS A 1 115 ? 12.835 44.106 128.128 1.00 18.48 115 HIS A O 1
ATOM 913 N N . HIS A 1 116 ? 13.437 43.990 125.970 1.00 17.22 116 HIS A N 1
ATOM 914 C CA . HIS A 1 116 ? 12.443 42.960 125.671 1.00 14.06 116 HIS A CA 1
ATOM 915 C C . HIS A 1 116 ? 12.685 41.701 126.481 1.00 17.50 116 HIS A C 1
ATOM 916 O O . HIS A 1 116 ? 11.737 41.039 126.933 1.00 19.47 116 HIS A O 1
ATOM 923 N N . ILE A 1 117 ? 13.956 41.355 126.655 1.00 16.29 117 ILE A N 1
ATOM 924 C CA . ILE A 1 117 ? 14.283 40.198 127.433 1.00 21.33 117 ILE A CA 1
ATOM 925 C C . ILE A 1 117 ? 13.908 40.464 128.892 1.00 21.57 117 ILE A C 1
ATOM 926 O O . ILE A 1 117 ? 13.273 39.638 129.525 1.00 22.13 117 ILE A O 1
ATOM 931 N N . GLN A 1 118 ? 14.305 41.612 129.419 1.00 22.85 118 GLN A N 1
ATOM 932 C CA . GLN A 1 118 ? 13.978 41.944 130.803 1.00 24.52 118 GLN A CA 1
ATOM 933 C C . GLN A 1 118 ? 12.484 41.776 131.070 1.00 24.02 118 GLN A C 1
ATOM 934 O O . GLN A 1 118 ? 12.090 41.110 132.030 1.00 25.66 118 GLN A O 1
ATOM 940 N N . ILE A 1 119 ? 11.654 42.357 130.208 1.00 23.21 119 ILE A N 1
ATOM 941 C CA . ILE A 1 119 ? 10.203 42.271 130.376 1.00 21.42 119 ILE A CA 1
ATOM 942 C C . ILE A 1 119 ? 9.687 40.826 130.278 1.00 18.71 119 ILE A C 1
ATOM 943 O O . ILE A 1 119 ? 8.735 40.446 130.966 1.00 18.77 119 ILE A O 1
ATOM 948 N N . GLY A 1 120 ? 10.321 40.026 129.428 1.00 18.64 120 GLY A N 1
ATOM 949 C CA . GLY A 1 120 ? 9.926 38.637 129.273 1.00 17.65 120 GLY A CA 1
ATOM 950 C C . GLY A 1 120 ? 10.226 37.911 130.576 1.00 19.83 120 GLY A C 1
ATOM 951 O O . GLY A 1 120 ? 9.436 37.103 131.061 1.00 20.29 120 GLY A O 1
ATOM 952 N N . ARG A 1 121 ? 11.396 38.201 131.126 1.00 19.66 121 ARG A N 1
ATOM 953 C CA . ARG A 1 121 ? 11.843 37.624 132.393 1.00 18.51 121 ARG A CA 1
ATOM 954 C C . ARG A 1 121 ? 10.845 38.009 133.476 1.00 15.72 121 ARG A C 1
ATOM 955 O O . ARG A 1 121 ? 10.439 37.181 134.292 1.00 21.24 121 ARG A O 1
ATOM 963 N N . GLU A 1 122 ? 10.435 39.272 133.475 1.00 18.07 122 GLU A N 1
ATOM 964 C CA . GLU A 1 122 ? 9.477 39.779 134.464 1.00 21.10 122 GLU A CA 1
ATOM 965 C C . GLU A 1 122 ? 8.106 39.135 134.437 1.00 21.56 122 GLU A C 1
ATOM 966 O O . GLU A 1 122 ? 7.500 38.865 135.491 1.00 16.97 122 GLU A O 1
ATOM 972 N N . LEU A 1 123 ? 7.613 38.887 133.228 1.00 19.14 123 LEU A N 1
ATOM 973 C CA . LEU A 1 123 ? 6.282 38.333 133.069 1.00 19.75 123 LEU A CA 1
ATOM 974 C C . LEU A 1 123 ? 6.232 36.856 132.771 1.00 22.32 123 LEU A C 1
ATOM 975 O O . LEU A 1 123 ? 5.142 36.282 132.628 1.00 25.51 123 LEU A O 1
ATOM 980 N N . ASN A 1 124 ? 7.397 36.224 132.725 1.00 21.79 124 ASN A N 1
ATOM 981 C CA . ASN A 1 124 ? 7.462 34.816 132.376 1.00 23.77 124 ASN A CA 1
ATOM 982 C C . ASN A 1 124 ? 6.810 34.549 130.996 1.00 22.17 124 ASN A C 1
ATOM 983 O O . ASN A 1 124 ? 6.005 33.620 130.814 1.00 20.76 124 ASN A O 1
ATOM 988 N N . LYS A 1 125 ? 7.121 35.420 130.041 1.00 16.16 125 LYS A N 1
ATOM 989 C CA . LYS A 1 125 ? 6.664 35.215 128.662 1.00 17.64 125 LYS A CA 1
ATOM 990 C C . LYS A 1 125 ? 7.963 35.207 127.865 1.00 18.98 125 LYS A C 1
ATOM 991 O O . LYS A 1 125 ? 8.886 35.948 128.188 1.00 18.88 125 LYS A O 1
ATOM 997 N N . PRO A 1 126 ? 8.065 34.340 126.841 1.00 19.54 126 PRO A N 1
ATOM 998 C CA . PRO A 1 126 ? 9.285 34.275 126.035 1.00 17.25 126 PRO A CA 1
ATOM 999 C C . PRO A 1 126 ? 9.412 35.400 125.011 1.00 18.78 126 PRO A C 1
ATOM 1000 O O . PRO A 1 126 ? 8.453 36.157 124.777 1.00 20.43 126 PRO A O 1
ATOM 1004 N N . VAL A 1 127 ? 10.605 35.502 124.416 1.00 14.51 127 VAL A N 1
ATOM 1005 C CA . VAL A 1 127 ? 10.894 36.493 123.396 1.00 16.19 127 VAL A CA 1
ATOM 1006 C C . VAL A 1 127 ? 10.899 35.812 122.021 1.00 10.78 127 VAL A C 1
ATOM 1007 O O . VAL A 1 127 ? 11.320 34.674 121.891 1.00 12.64 127 VAL A O 1
ATOM 1011 N N . ILE A 1 128 ? 10.396 36.511 121.018 1.00 13.01 128 ILE A N 1
ATOM 1012 C CA . ILE A 1 128 ? 10.417 36.027 119.632 1.00 13.98 128 ILE A CA 1
ATOM 1013 C C . ILE A 1 128 ? 11.574 36.838 119.063 1.00 14.04 128 ILE A C 1
ATOM 1014 O O . ILE A 1 128 ? 11.506 38.065 119.007 1.00 14.63 128 ILE A O 1
ATOM 1019 N N . VAL A 1 129 ? 12.631 36.143 118.665 1.00 16.25 129 VAL A N 1
ATOM 1020 C CA . VAL A 1 129 ? 13.846 36.774 118.192 1.00 14.97 129 VAL A CA 1
ATOM 1021 C C . VAL A 1 129 ? 14.034 36.702 116.703 1.00 17.00 129 VAL A C 1
ATOM 1022 O O . VAL A 1 129 ? 14.043 35.614 116.121 1.00 14.61 129 VAL A O 1
ATOM 1026 N N . HIS A 1 130 ? 14.205 37.884 116.125 1.00 17.39 130 HIS A N 1
ATOM 1027 C CA . HIS A 1 130 ? 14.473 38.081 114.706 1.00 18.02 130 HIS A CA 1
ATOM 1028 C C . HIS A 1 130 ? 15.950 38.449 114.701 1.00 19.41 130 HIS A C 1
ATOM 1029 O O . HIS A 1 130 ? 16.362 39.331 115.453 1.00 19.61 130 HIS A O 1
ATOM 1036 N N . THR A 1 131 ? 16.756 37.788 113.880 1.00 21.04 131 THR A N 1
ATOM 1037 C CA . THR A 1 131 ? 18.171 38.141 113.779 1.00 19.35 131 THR A CA 1
ATOM 1038 C C . THR A 1 131 ? 18.551 38.039 112.297 1.00 19.16 131 THR A C 1
ATOM 1039 O O . THR A 1 131 ? 17.990 37.225 111.570 1.00 17.42 131 THR A O 1
ATOM 1043 N N . ARG A 1 132 ? 19.452 38.915 111.860 1.00 21.97 132 ARG A N 1
ATOM 1044 C CA . ARG A 1 132 ? 19.961 38.922 110.492 1.00 21.72 132 ARG A CA 1
ATOM 1045 C C . ARG A 1 132 ? 21.298 39.652 110.460 1.00 20.93 132 ARG A C 1
ATOM 1046 O O . ARG A 1 132 ? 21.408 40.789 110.934 1.00 21.04 132 ARG A O 1
ATOM 1054 N N . ASP A 1 133 ? 22.299 38.999 109.865 1.00 19.01 133 ASP A N 1
ATOM 1055 C CA . ASP A 1 133 ? 23.661 39.515 109.812 1.00 21.05 133 ASP A CA 1
ATOM 1056 C C . ASP A 1 133 ? 24.090 40.079 111.157 1.00 20.15 133 ASP A C 1
ATOM 1057 O O . ASP A 1 133 ? 24.782 41.090 111.220 1.00 24.71 133 ASP A O 1
ATOM 1062 N N . ALA A 1 134 ? 23.706 39.421 112.240 1.00 21.73 134 ALA A N 1
ATOM 1063 C CA . ALA A 1 134 ? 24.068 39.921 113.564 1.00 19.65 134 ALA A CA 1
ATOM 1064 C C . ALA A 1 134 ? 24.241 38.764 114.520 1.00 22.67 134 ALA A C 1
ATOM 1065 O O . ALA A 1 134 ? 23.875 38.866 115.701 1.00 21.04 134 ALA A O 1
ATOM 1067 N N . ARG A 1 135 ? 24.821 37.680 114.013 1.00 22.25 135 ARG A N 1
ATOM 1068 C CA . ARG A 1 135 ? 25.002 36.467 114.798 1.00 24.86 135 ARG A CA 1
ATOM 1069 C C . ARG A 1 135 ? 25.671 36.601 116.150 1.00 24.49 135 ARG A C 1
ATOM 1070 O O . ARG A 1 135 ? 25.093 36.213 117.159 1.00 21.17 135 ARG A O 1
ATOM 1078 N N . ALA A 1 136 ? 26.877 37.157 116.179 1.00 25.78 136 ALA A N 1
ATOM 1079 C CA . ALA A 1 136 ? 27.609 37.266 117.438 1.00 24.04 136 ALA A CA 1
ATOM 1080 C C . ALA A 1 136 ? 26.954 38.176 118.462 1.00 25.90 136 ALA A C 1
ATOM 1081 O O . ALA A 1 136 ? 26.876 37.828 119.645 1.00 26.49 136 ALA A O 1
ATOM 1083 N N . ASP A 1 137 ? 26.468 39.334 118.027 1.00 24.83 137 ASP A N 1
ATOM 1084 C CA . ASP A 1 137 ? 25.820 40.236 118.961 1.00 24.93 137 ASP A CA 1
ATOM 1085 C C . ASP A 1 137 ? 24.536 39.643 119.531 1.00 23.73 137 ASP A C 1
ATOM 1086 O O . ASP A 1 137 ? 24.171 39.917 120.681 1.00 24.06 137 ASP A O 1
ATOM 1091 N N . THR A 1 138 ? 23.846 38.836 118.736 1.00 24.28 138 THR A N 1
ATOM 1092 C CA . THR A 1 1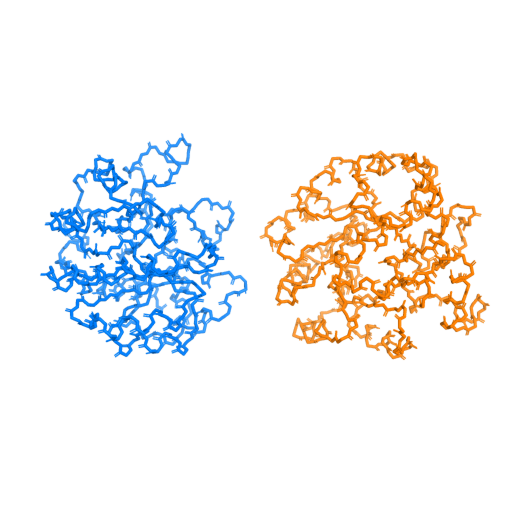38 ? 22.597 38.204 119.188 1.00 24.11 138 THR A CA 1
ATOM 1093 C C . THR A 1 138 ? 22.834 37.172 120.306 1.00 25.12 138 THR A C 1
ATOM 1094 O O . THR A 1 138 ? 22.161 37.180 121.351 1.00 22.28 138 THR A O 1
ATOM 1098 N N . LEU A 1 139 ? 23.789 36.273 120.095 1.00 27.34 139 LEU A N 1
ATOM 1099 C CA . LEU A 1 139 ? 24.058 35.266 121.111 1.00 24.25 139 LEU A CA 1
ATOM 1100 C C . LEU A 1 139 ? 24.668 35.922 122.333 1.00 23.89 139 LEU A C 1
ATOM 1101 O O . LEU A 1 139 ? 24.380 35.517 123.450 1.00 24.46 139 LEU A O 1
ATOM 1106 N N . ALA A 1 140 ? 25.478 36.957 122.120 1.00 23.46 140 ALA A N 1
ATOM 1107 C CA . ALA A 1 140 ? 26.104 37.639 123.239 1.00 22.99 140 ALA A CA 1
ATOM 1108 C C . ALA A 1 140 ? 25.011 38.134 124.170 1.00 23.54 140 ALA A C 1
ATOM 1109 O O . ALA A 1 140 ? 25.030 37.845 125.362 1.00 21.68 140 ALA A O 1
ATOM 1111 N N . ILE A 1 141 ? 24.061 38.886 123.615 1.00 23.12 141 ILE A N 1
ATOM 1112 C CA . ILE A 1 141 ? 22.950 39.436 124.379 1.00 22.47 141 ILE A CA 1
ATOM 1113 C C . ILE A 1 141 ? 22.070 38.335 125.009 1.00 21.86 141 ILE A C 1
ATOM 1114 O O . ILE A 1 141 ? 21.685 38.450 126.171 1.00 20.87 141 ILE A O 1
ATOM 1119 N N . LEU A 1 142 ? 21.771 37.268 124.263 1.00 19.61 142 LEU A N 1
ATOM 1120 C CA . LEU A 1 142 ? 20.928 36.194 124.810 1.00 21.24 142 LEU A CA 1
ATOM 1121 C C . LEU A 1 142 ? 21.553 35.551 126.042 1.00 20.94 142 LEU A C 1
ATOM 1122 O O . LEU A 1 142 ? 20.877 35.357 127.038 1.00 20.66 142 LEU A O 1
ATOM 1127 N N . ARG A 1 143 ? 22.846 35.248 125.967 1.00 21.39 143 ARG A N 1
ATOM 1128 C CA . ARG A 1 143 ? 23.580 34.638 127.082 1.00 24.46 143 ARG A CA 1
ATOM 1129 C C . ARG A 1 143 ? 23.745 35.583 128.274 1.00 24.22 143 ARG A C 1
ATOM 1130 O O . ARG A 1 143 ? 23.534 35.196 129.439 1.00 22.25 143 ARG A O 1
ATOM 1138 N N . GLU A 1 144 ? 24.135 36.822 127.978 1.00 26.16 144 GLU A N 1
ATOM 1139 C CA . GLU A 1 144 ? 24.356 37.834 129.010 1.00 29.95 144 GLU A CA 1
ATOM 1140 C C . GLU A 1 144 ? 23.088 38.302 129.733 1.00 29.96 144 GLU A C 1
ATOM 1141 O O . GLU A 1 144 ? 23.129 38.595 130.928 1.00 27.79 144 GLU A O 1
ATOM 1147 N N . GLU A 1 145 ? 21.965 38.382 129.021 1.00 26.36 145 GLU A N 1
ATOM 1148 C CA . GLU A 1 145 ? 20.724 38.824 129.660 1.00 26.45 145 GLU A CA 1
ATOM 1149 C C . GLU A 1 145 ? 19.912 37.681 130.263 1.00 25.63 145 GLU A C 1
ATOM 1150 O O . GLU A 1 145 ? 18.776 37.887 130.701 1.00 26.97 145 GLU A O 1
ATOM 1156 N N . LYS A 1 146 ? 20.504 36.491 130.302 1.00 21.27 146 LYS A N 1
ATOM 1157 C CA . LYS A 1 146 ? 19.863 35.316 130.875 1.00 22.76 146 LYS A CA 1
ATOM 1158 C C . LYS A 1 146 ? 18.497 35.032 130.267 1.00 19.90 146 LYS A C 1
ATOM 1159 O O . LYS A 1 146 ? 17.541 34.845 130.984 1.00 16.99 146 LYS A O 1
ATOM 1165 N N . VAL A 1 147 ? 18.414 34.983 128.944 1.00 18.10 147 VAL A N 1
ATOM 1166 C CA . VAL A 1 147 ? 17.147 34.719 128.311 1.00 18.75 147 VAL A CA 1
ATOM 1167 C C . VAL A 1 147 ? 16.619 33.368 128.773 1.00 20.60 147 VAL A C 1
ATOM 1168 O O . VAL A 1 147 ? 15.425 33.067 128.665 1.00 19.69 147 VAL A O 1
ATOM 1172 N N . THR A 1 148 ? 17.501 32.528 129.292 1.00 22.63 148 THR A N 1
ATOM 1173 C CA . THR A 1 148 ? 17.041 31.240 129.776 1.00 23.73 148 THR A CA 1
ATOM 1174 C C . THR A 1 148 ? 15.967 31.415 130.847 1.00 23.58 148 THR A C 1
ATOM 1175 O O . THR A 1 148 ? 15.210 30.482 131.111 1.00 21.65 148 THR A O 1
ATOM 1179 N N . ASP A 1 149 ? 15.871 32.609 131.437 1.00 20.71 149 ASP A N 1
ATOM 1180 C CA . ASP A 1 149 ? 14.851 32.875 132.464 1.00 22.85 149 ASP A CA 1
ATOM 1181 C C . ASP A 1 149 ? 13.432 32.847 131.891 1.00 22.06 149 ASP A C 1
ATOM 1182 O O . ASP A 1 149 ? 12.490 32.426 132.573 1.00 20.70 149 ASP A O 1
ATOM 1187 N N . CYS A 1 150 ? 13.275 33.292 130.641 1.00 17.66 150 CYS A N 1
ATOM 1188 C CA . CYS A 1 150 ? 11.943 33.349 130.026 1.00 19.03 150 CYS A CA 1
ATOM 1189 C C . CYS A 1 150 ? 11.781 32.444 128.809 1.00 19.16 150 CYS A C 1
ATOM 1190 O O . CYS A 1 150 ? 10.661 32.119 128.429 1.00 22.96 150 CYS A O 1
ATOM 1193 N N . GLY A 1 151 ? 12.894 32.047 128.193 1.00 18.56 151 GLY A N 1
ATOM 1194 C CA . GLY A 1 151 ? 12.831 31.169 127.032 1.00 18.13 151 GLY A CA 1
ATOM 1195 C C . GLY A 1 151 ? 12.624 31.948 125.745 1.00 16.30 151 GLY A C 1
ATOM 1196 O O . GLY A 1 151 ? 12.506 33.158 125.773 1.00 15.72 151 GLY A O 1
ATOM 1197 N N . GLY A 1 152 ? 12.558 31.266 124.610 1.00 16.43 152 GLY A N 1
ATOM 1198 C CA . GLY A 1 152 ? 12.349 32.001 123.380 1.00 14.16 152 GLY A CA 1
ATOM 1199 C C . GLY A 1 152 ? 12.511 31.157 122.137 1.00 14.81 152 GLY A C 1
ATOM 1200 O O . GLY A 1 152 ? 12.886 29.996 122.217 1.00 18.86 152 GLY A O 1
ATOM 1201 N N . VAL A 1 153 ? 12.228 31.765 120.989 1.00 17.53 153 VAL A N 1
ATOM 1202 C CA . VAL A 1 153 ? 12.323 31.104 119.698 1.00 16.61 153 VAL A CA 1
ATOM 1203 C C . VAL A 1 153 ? 13.098 31.987 118.741 1.00 18.68 153 VAL A C 1
ATOM 1204 O O . VAL A 1 153 ? 12.931 33.204 118.742 1.00 17.95 153 VAL A O 1
ATOM 1208 N N . LEU A 1 154 ? 13.960 31.368 117.940 1.00 19.21 154 LEU A N 1
ATOM 1209 C CA . LEU A 1 154 ? 14.712 32.100 116.928 1.00 19.14 154 LEU A CA 1
ATOM 1210 C C . LEU A 1 154 ? 13.758 31.936 115.760 1.00 17.58 154 LEU A C 1
ATOM 1211 O O . LEU A 1 154 ? 13.765 30.884 115.103 1.00 18.54 154 LEU A O 1
ATOM 1216 N N . HIS A 1 155 ? 12.903 32.944 115.550 1.00 16.52 155 HIS A N 1
ATOM 1217 C CA . HIS A 1 155 ? 11.885 32.895 114.491 1.00 14.64 155 HIS A CA 1
ATOM 1218 C C . HIS A 1 155 ? 12.475 33.065 113.083 1.00 13.76 155 HIS A C 1
ATOM 1219 O O . HIS A 1 155 ? 13.462 33.771 112.907 1.00 18.59 155 HIS A O 1
ATOM 1226 N N . CYS A 1 156 ? 11.860 32.421 112.085 1.00 13.02 156 CYS A N 1
ATOM 1227 C CA . CYS A 1 156 ? 12.333 32.512 110.686 1.00 11.35 156 CYS A CA 1
ATOM 1228 C C . CYS A 1 156 ? 13.850 32.320 110.568 1.00 14.16 156 CYS A C 1
ATOM 1229 O O . CYS A 1 156 ? 14.561 33.130 109.965 1.00 15.75 156 CYS A O 1
ATOM 1232 N N . PHE A 1 157 ? 14.324 31.229 111.154 1.00 17.75 157 PHE A N 1
ATOM 1233 C CA . PHE A 1 157 ? 15.745 30.883 111.226 1.00 16.42 157 PHE A CA 1
ATOM 1234 C C . PHE A 1 157 ? 16.405 30.862 109.858 1.00 19.15 157 PHE A C 1
ATOM 1235 O O . PHE A 1 157 ? 15.960 30.155 108.950 1.00 20.13 157 PHE A O 1
ATOM 1243 N N . THR A 1 158 ? 17.468 31.640 109.718 1.00 20.93 158 THR A N 1
ATOM 1244 C CA . THR A 1 158 ? 18.155 31.703 108.446 1.00 23.63 158 THR A CA 1
ATOM 1245 C C . THR A 1 158 ? 19.657 31.551 108.633 1.00 25.96 158 THR A C 1
ATOM 1246 O O . THR A 1 158 ? 20.432 31.748 107.693 1.00 23.39 158 THR A O 1
ATOM 1250 N N . GLU A 1 159 ? 20.064 31.196 109.850 1.00 24.92 159 GLU A N 1
ATOM 1251 C CA . GLU A 1 159 ? 21.479 31.033 110.145 1.00 26.16 159 GLU A CA 1
ATOM 1252 C C . GLU A 1 159 ? 21.921 29.610 109.794 1.00 26.41 159 GLU A C 1
ATOM 1253 O O . GLU A 1 159 ? 21.275 28.937 109.002 1.00 27.05 159 GLU A O 1
ATOM 1259 N N . ASP A 1 160 ? 23.005 29.143 110.399 1.00 28.38 160 ASP A N 1
ATOM 1260 C CA . ASP A 1 160 ? 23.515 27.808 110.109 1.00 29.67 160 ASP A CA 1
ATOM 1261 C C . ASP A 1 160 ? 23.388 26.846 111.285 1.00 30.03 160 ASP A C 1
ATOM 1262 O O . ASP A 1 160 ? 23.009 27.251 112.389 1.00 29.51 160 ASP A O 1
ATOM 1267 N N . ARG A 1 161 ? 23.717 25.576 111.058 1.00 31.47 161 ARG A N 1
ATOM 1268 C CA . ARG A 1 161 ? 23.598 24.575 112.119 1.00 33.60 161 ARG A CA 1
ATOM 1269 C C . ARG A 1 161 ? 24.421 24.885 113.361 1.00 32.03 161 ARG A C 1
ATOM 1270 O O . ARG A 1 161 ? 23.944 24.702 114.473 1.00 32.24 161 ARG A O 1
ATOM 1278 N N . GLU A 1 162 ? 25.641 25.373 113.183 1.00 33.69 162 GLU A N 1
ATOM 1279 C CA . GLU A 1 162 ? 26.486 25.718 114.325 1.00 33.12 162 GLU A CA 1
ATOM 1280 C C . GLU A 1 162 ? 25.755 26.749 115.199 1.00 31.11 162 GLU A C 1
ATOM 1281 O O . GLU A 1 162 ? 25.691 26.614 116.428 1.00 30.42 162 GLU A O 1
ATOM 1287 N N . THR A 1 163 ? 25.178 27.765 114.563 1.00 27.57 163 THR A N 1
ATOM 1288 C CA . THR A 1 163 ? 24.440 28.806 115.278 1.00 23.03 163 THR A CA 1
ATOM 1289 C C . THR A 1 163 ? 23.203 28.207 115.971 1.00 23.19 163 THR A C 1
ATOM 1290 O O . THR A 1 163 ? 22.904 28.523 117.126 1.00 22.15 163 THR A O 1
ATOM 1294 N N . ALA A 1 164 ? 22.483 27.340 115.260 1.00 21.66 164 ALA A N 1
ATOM 1295 C CA . ALA A 1 164 ? 21.308 26.675 115.825 1.00 21.18 164 ALA A CA 1
ATOM 1296 C C . ALA A 1 164 ? 21.717 25.968 117.127 1.00 22.41 164 ALA A C 1
ATOM 1297 O O . ALA A 1 164 ? 21.001 26.021 118.131 1.00 19.00 164 ALA A O 1
ATOM 1299 N N . GLY A 1 165 ? 22.888 25.322 117.093 1.00 23.20 165 GLY A N 1
ATOM 1300 C CA . GLY A 1 165 ? 23.415 24.620 118.253 1.00 21.13 165 GLY A CA 1
ATOM 1301 C C . GLY A 1 165 ? 23.616 25.517 119.462 1.00 23.45 165 GLY A C 1
ATOM 1302 O O . GLY A 1 165 ? 23.216 25.154 120.571 1.00 27.01 165 GLY A O 1
ATOM 1303 N N . LYS A 1 166 ? 24.230 26.685 119.275 1.00 22.95 166 LYS A N 1
ATOM 1304 C CA . LYS A 1 166 ? 24.439 27.609 120.397 1.00 26.01 166 LYS A CA 1
ATOM 1305 C C . LYS A 1 166 ? 23.090 28.059 120.998 1.00 23.63 166 LYS A C 1
ATOM 1306 O O . LYS A 1 166 ? 22.967 28.232 122.210 1.00 19.41 166 LYS A O 1
ATOM 1312 N N . LEU A 1 167 ? 22.090 28.251 120.136 1.00 20.74 167 LEU A N 1
ATOM 1313 C CA . LEU A 1 167 ? 20.750 28.655 120.571 1.00 21.52 167 LEU A CA 1
ATOM 1314 C C . LEU A 1 167 ? 20.060 27.531 121.338 1.00 20.45 167 LEU A C 1
ATOM 1315 O O . LEU A 1 167 ? 19.402 27.769 122.360 1.00 23.59 167 LEU A O 1
ATOM 1320 N N . LEU A 1 168 ? 20.218 26.305 120.851 1.00 21.23 168 LEU A N 1
ATOM 1321 C CA . LEU A 1 168 ? 19.603 25.158 121.492 1.00 21.62 168 LEU A CA 1
ATOM 1322 C C . LEU A 1 168 ? 20.188 25.000 122.879 1.00 23.06 168 LEU A C 1
ATOM 1323 O O . LEU A 1 168 ? 19.497 24.558 123.803 1.00 21.16 168 LEU A O 1
ATOM 1328 N N . ASP A 1 169 ? 21.460 25.379 123.014 1.00 20.81 169 ASP A N 1
ATOM 1329 C CA . ASP A 1 169 ? 22.139 25.269 124.286 1.00 22.56 169 ASP A CA 1
ATOM 1330 C C . ASP A 1 169 ? 21.568 26.189 125.339 1.00 23.87 169 ASP A C 1
ATOM 1331 O O . ASP A 1 169 ? 21.847 26.006 126.526 1.00 25.01 169 ASP A O 1
ATOM 1336 N N . LEU A 1 170 ? 20.772 27.167 124.900 1.00 22.53 170 LEU A N 1
ATOM 1337 C CA . LEU A 1 170 ? 20.122 28.141 125.771 1.00 21.69 170 LEU A CA 1
ATOM 1338 C C . LEU A 1 170 ? 18.624 27.827 125.919 1.00 23.13 170 LEU A C 1
ATOM 1339 O O . LEU A 1 170 ? 17.830 28.656 126.360 1.00 23.64 170 LEU A O 1
ATOM 1344 N N . GLY A 1 171 ? 18.243 26.620 125.533 1.00 23.39 171 GLY A N 1
ATOM 1345 C CA . GLY A 1 171 ? 16.860 26.195 125.667 1.00 23.30 171 GLY A CA 1
ATOM 1346 C C . GLY A 1 171 ? 15.940 26.651 124.568 1.00 21.84 171 GLY A C 1
ATOM 1347 O O . GLY A 1 171 ? 14.793 26.244 124.519 1.00 21.55 171 GLY A O 1
ATOM 1348 N N . PHE A 1 172 ? 16.468 27.479 123.676 1.00 22.89 172 PHE A N 1
ATOM 1349 C CA . PHE A 1 172 ? 15.701 28.036 122.572 1.00 23.06 172 PHE A CA 1
ATOM 1350 C C . PHE A 1 172 ? 15.015 27.059 121.635 1.00 21.48 172 PHE A C 1
ATOM 1351 O O . PHE A 1 172 ? 15.360 25.879 121.553 1.00 20.74 172 PHE A O 1
ATOM 1359 N N . TYR A 1 173 ? 13.996 27.570 120.956 1.00 18.59 173 TYR A N 1
ATOM 1360 C CA . TYR A 1 173 ? 13.295 26.788 119.955 1.00 15.92 173 TYR A CA 1
ATOM 1361 C C . TYR A 1 173 ? 13.759 27.457 118.665 1.00 13.94 173 TYR A C 1
ATOM 1362 O O . TYR A 1 173 ? 14.197 28.613 118.694 1.00 15.00 173 TYR A O 1
ATOM 1371 N N . ILE A 1 174 ? 13.718 26.721 117.560 1.00 15.98 174 ILE A N 1
ATOM 1372 C CA . ILE A 1 174 ? 14.134 27.246 116.252 1.00 14.61 174 ILE A CA 1
ATOM 1373 C C . ILE A 1 174 ? 12.958 27.069 115.271 1.00 16.52 174 ILE A C 1
ATOM 1374 O O . ILE A 1 174 ? 12.543 25.941 115.015 1.00 19.11 174 ILE A O 1
ATOM 1379 N N . SER A 1 175 ? 12.403 28.163 114.745 1.00 17.17 175 SER A N 1
ATOM 1380 C CA . SER A 1 175 ? 11.269 28.032 113.819 1.00 17.89 175 SER A CA 1
ATOM 1381 C C . SER A 1 175 ? 11.722 28.270 112.410 1.00 13.86 175 SER A C 1
ATOM 1382 O O . SER A 1 175 ? 12.541 29.138 112.162 1.00 15.10 175 SER A O 1
ATOM 1385 N N . PHE A 1 176 ? 11.180 27.491 111.489 1.00 14.15 176 PHE A N 1
ATOM 1386 C CA . PHE A 1 176 ? 11.553 27.629 110.085 1.00 16.58 176 PHE A CA 1
ATOM 1387 C C . PHE A 1 176 ? 10.358 28.127 109.307 1.00 16.10 176 PHE A C 1
ATOM 1388 O O . PHE A 1 176 ? 9.227 27.763 109.597 1.00 17.07 176 PHE A O 1
ATOM 1396 N N . SER A 1 177 ? 10.626 28.979 108.329 1.00 18.48 177 SER A N 1
ATOM 1397 C CA . SER A 1 177 ? 9.593 29.528 107.463 1.00 17.72 177 SER A CA 1
ATOM 1398 C C . SER A 1 177 ? 9.777 28.937 106.061 1.00 19.35 177 SER A C 1
ATOM 1399 O O . SER A 1 177 ? 10.565 28.006 105.854 1.00 17.21 177 SER A O 1
ATOM 1402 N N . GLY A 1 178 ? 9.044 29.509 105.107 1.00 20.12 178 GLY A N 1
ATOM 1403 C CA . GLY A 1 178 ? 9.089 29.045 103.739 1.00 21.84 178 GLY A CA 1
ATOM 1404 C C . GLY A 1 178 ? 10.440 29.195 103.081 1.00 23.23 178 GLY A C 1
ATOM 1405 O O . GLY A 1 178 ? 10.721 28.555 102.067 1.00 24.96 178 GLY A O 1
ATOM 1406 N N . ILE A 1 179 ? 11.278 30.052 103.640 1.00 19.28 179 ILE A N 1
ATOM 1407 C CA . ILE A 1 179 ? 12.582 30.249 103.069 1.00 23.79 179 ILE A CA 1
ATOM 1408 C C . ILE A 1 179 ? 13.316 28.897 102.949 1.00 22.37 179 ILE A C 1
ATOM 1409 O O . ILE A 1 179 ? 14.115 28.699 102.028 1.00 21.84 179 ILE A O 1
ATOM 1414 N N . VAL A 1 180 ? 13.008 27.960 103.842 1.00 19.24 180 VAL A N 1
ATOM 1415 C CA . VAL A 1 180 ? 13.648 26.646 103.847 1.00 20.60 180 VAL A CA 1
ATOM 1416 C C . VAL A 1 180 ? 13.412 25.841 102.558 1.00 22.23 180 VAL A C 1
ATOM 1417 O O . VAL A 1 180 ? 14.094 24.836 102.327 1.00 23.29 180 VAL A O 1
ATOM 1421 N N . THR A 1 181 ? 12.464 26.282 101.724 1.00 20.11 181 THR A N 1
ATOM 1422 C CA . THR A 1 181 ? 12.125 25.583 100.477 1.00 17.90 181 THR A CA 1
ATOM 1423 C C . THR A 1 181 ? 12.782 26.262 99.285 1.00 18.96 181 THR A C 1
ATOM 1424 O O . THR A 1 181 ? 12.599 25.827 98.133 1.00 20.86 181 THR A O 1
ATOM 1428 N N . PHE A 1 182 ? 13.526 27.332 99.546 1.00 22.77 182 PHE A N 1
ATOM 1429 C CA . PHE A 1 182 ? 14.161 28.074 98.461 1.00 22.27 182 PHE A CA 1
ATOM 1430 C C . PHE A 1 182 ? 15.371 27.336 97.919 1.00 24.72 182 PHE A C 1
ATOM 1431 O O . PHE A 1 182 ? 16.099 26.663 98.660 1.00 19.87 182 PHE A O 1
ATOM 1439 N N . ARG A 1 183 ? 15.588 27.481 96.617 1.00 23.84 183 ARG A N 1
ATOM 1440 C CA . ARG A 1 183 ? 16.710 26.834 95.971 1.00 26.21 183 ARG A CA 1
ATOM 1441 C C . ARG A 1 183 ? 18.032 27.108 96.673 1.00 23.11 183 ARG A C 1
ATOM 1442 O O . ARG A 1 183 ? 18.797 26.194 96.941 1.00 24.32 183 ARG A O 1
ATOM 1450 N N . ASN A 1 184 ? 18.294 28.374 96.967 1.00 25.40 184 ASN A N 1
ATOM 1451 C CA . ASN A 1 184 ? 19.546 28.758 97.592 1.00 26.04 184 ASN A CA 1
ATOM 1452 C C . ASN A 1 184 ? 19.582 28.508 99.096 1.00 24.37 184 ASN A C 1
ATOM 1453 O O . ASN A 1 184 ? 20.471 29.014 99.771 1.00 24.89 184 ASN A O 1
ATOM 1458 N N . ALA A 1 185 ? 18.648 27.722 99.621 1.00 24.26 185 ALA A N 1
ATOM 1459 C CA . ALA A 1 185 ? 18.608 27.526 101.079 1.00 26.26 185 ALA A CA 1
ATOM 1460 C C . ALA A 1 185 ? 19.201 26.269 101.703 1.00 27.41 185 ALA A C 1
ATOM 1461 O O . ALA A 1 185 ? 18.822 25.910 102.825 1.00 28.67 185 ALA A O 1
ATOM 1463 N N . GLU A 1 186 ? 20.142 25.618 101.021 1.00 30.80 186 GLU A N 1
ATOM 1464 C CA . GLU A 1 186 ? 20.752 24.394 101.551 1.00 32.13 186 GLU A CA 1
ATOM 1465 C C . GLU A 1 186 ? 21.249 24.517 102.987 1.00 31.45 186 GLU A C 1
ATOM 1466 O O . GLU A 1 186 ? 21.121 23.582 103.767 1.00 32.01 186 GLU A O 1
ATOM 1472 N N . GLN A 1 187 ? 21.831 25.660 103.324 1.00 30.47 187 GLN A N 1
ATOM 1473 C CA . GLN A 1 187 ? 22.326 25.890 104.673 1.00 32.18 187 GLN A CA 1
ATOM 1474 C C . GLN A 1 187 ? 21.192 25.699 105.674 1.00 31.42 187 GLN A C 1
ATOM 1475 O O . GLN A 1 187 ? 21.396 25.111 106.729 1.00 31.15 187 GLN A O 1
ATOM 1481 N N . LEU A 1 188 ? 20.002 26.207 105.344 1.00 29.15 188 LEU A N 1
ATOM 1482 C CA . LEU A 1 188 ? 18.854 26.076 106.226 1.00 29.25 188 LEU A CA 1
ATOM 1483 C C . LEU A 1 188 ? 18.385 24.641 106.273 1.00 28.77 188 LEU A C 1
ATOM 1484 O O . LEU A 1 188 ? 18.066 24.123 107.348 1.00 27.50 188 LEU A O 1
ATOM 1489 N N . ARG A 1 189 ? 18.323 24.000 105.110 1.00 24.44 189 ARG A N 1
ATOM 1490 C CA . ARG A 1 189 ? 17.876 22.616 105.086 1.00 27.93 189 ARG A CA 1
ATOM 1491 C C . ARG A 1 189 ? 18.799 21.788 105.983 1.00 26.85 189 ARG A C 1
ATOM 1492 O O . ARG A 1 189 ? 18.360 20.839 106.616 1.00 28.21 189 ARG A O 1
ATOM 1500 N N . ASP A 1 190 ? 20.064 22.191 106.049 1.00 28.30 190 ASP A N 1
ATOM 1501 C CA . ASP A 1 190 ? 21.080 21.524 106.865 1.00 27.73 190 ASP A CA 1
ATOM 1502 C C . ASP A 1 190 ? 20.773 21.705 108.360 1.00 26.56 190 ASP A C 1
ATOM 1503 O O . ASP A 1 190 ? 20.912 20.768 109.161 1.00 23.68 190 ASP A O 1
ATOM 1508 N N . ALA A 1 191 ? 20.373 22.922 108.716 1.00 24.17 191 ALA A N 1
ATOM 1509 C CA . ALA A 1 191 ? 20.014 23.262 110.085 1.00 24.14 191 ALA A CA 1
ATOM 1510 C C . ALA A 1 191 ? 18.695 22.565 110.443 1.00 22.69 191 ALA A C 1
ATOM 1511 O O . ALA A 1 191 ? 18.526 22.081 111.557 1.00 25.50 191 ALA A O 1
ATOM 1513 N N . ALA A 1 192 ? 17.761 22.520 109.501 1.00 21.53 192 ALA A N 1
ATOM 1514 C CA . ALA A 1 192 ? 16.477 21.872 109.765 1.00 23.14 192 ALA A CA 1
ATOM 1515 C C . ALA A 1 192 ? 16.670 20.402 110.157 1.00 25.00 192 ALA A C 1
ATOM 1516 O O . ALA A 1 192 ? 15.990 19.901 111.046 1.00 24.37 192 ALA A O 1
ATOM 1518 N N . ARG A 1 193 ? 17.587 19.713 109.483 1.00 24.68 193 ARG A N 1
ATOM 1519 C CA . ARG A 1 193 ? 17.845 18.311 109.791 1.00 25.68 193 ARG A CA 1
ATOM 1520 C C . ARG A 1 193 ? 18.406 18.143 111.189 1.00 26.40 193 ARG A C 1
ATOM 1521 O O . ARG A 1 193 ? 18.048 17.210 111.889 1.00 27.38 193 ARG A O 1
ATOM 1529 N N . TYR A 1 194 ? 19.275 19.065 111.590 1.00 27.52 194 TYR A N 1
ATOM 1530 C CA . TYR A 1 194 ? 19.941 19.017 112.892 1.00 25.69 194 TYR A CA 1
ATOM 1531 C C . TYR A 1 194 ? 19.095 19.333 114.129 1.00 26.30 194 TYR A C 1
ATOM 1532 O O . TYR A 1 194 ? 19.303 18.752 115.196 1.00 23.98 194 TYR A O 1
ATOM 1541 N N . VAL A 1 195 ? 18.175 20.282 114.001 1.00 24.10 195 VAL A N 1
ATOM 1542 C CA . VAL A 1 195 ? 17.339 20.667 115.126 1.00 23.25 195 VAL A CA 1
ATOM 1543 C C . VAL A 1 195 ? 16.497 19.510 115.633 1.00 22.41 195 VAL A C 1
ATOM 1544 O O . VAL A 1 195 ? 15.751 18.903 114.864 1.00 22.75 195 VAL A O 1
ATOM 1548 N N . PRO A 1 196 ? 16.571 19.209 116.942 1.00 22.54 196 PRO A N 1
ATOM 1549 C CA . PRO A 1 196 ? 15.733 18.095 117.383 1.00 22.94 196 PRO A CA 1
ATOM 1550 C C . PRO A 1 196 ? 14.254 18.418 117.186 1.00 20.05 196 PRO A C 1
ATOM 1551 O O . PRO A 1 196 ? 13.834 19.577 117.206 1.00 19.89 196 PRO A O 1
ATOM 1555 N N . LEU A 1 197 ? 13.461 17.389 116.973 1.00 19.75 197 LEU A N 1
ATOM 1556 C CA . LEU A 1 197 ? 12.044 17.590 116.776 1.00 19.54 197 LEU A CA 1
ATOM 1557 C C . LEU A 1 197 ? 11.435 18.363 117.954 1.00 21.40 197 LEU A C 1
ATOM 1558 O O . LEU A 1 197 ? 10.585 19.244 117.759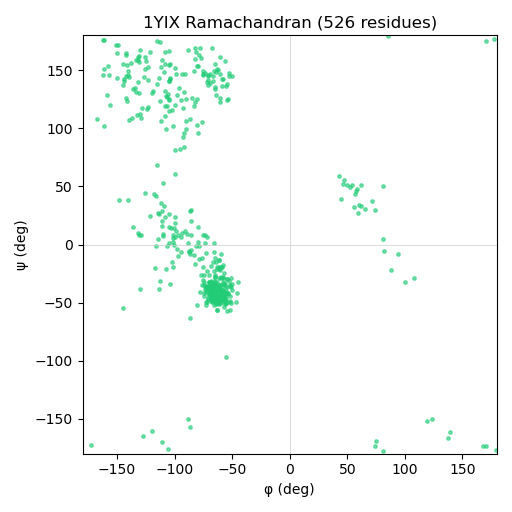 1.00 19.02 197 LEU A O 1
ATOM 1563 N N . ASP A 1 198 ? 11.867 18.041 119.176 1.00 18.11 198 ASP A N 1
ATOM 1564 C CA . ASP A 1 198 ? 11.283 18.689 120.350 1.00 20.56 198 ASP A CA 1
ATOM 1565 C C . ASP A 1 198 ? 11.651 20.161 120.593 1.00 20.89 198 ASP A C 1
ATOM 1566 O O . ASP A 1 198 ? 11.284 20.724 121.616 1.00 16.56 198 ASP A O 1
ATOM 1571 N N . ARG A 1 199 ? 12.361 20.771 119.644 1.00 20.86 199 ARG A N 1
ATOM 1572 C CA . ARG A 1 199 ? 12.738 22.184 119.717 1.00 20.23 199 ARG A CA 1
ATOM 1573 C C . ARG A 1 199 ? 12.359 22.921 118.419 1.00 20.47 199 ARG A C 1
ATOM 1574 O O . ARG A 1 199 ? 12.707 24.095 118.228 1.00 17.20 199 ARG A O 1
ATOM 1582 N N . LEU A 1 200 ? 11.629 22.229 117.542 1.00 18.97 200 LEU A N 1
ATOM 1583 C CA . LEU A 1 200 ? 11.189 22.812 116.278 1.00 20.59 200 LEU A CA 1
ATOM 1584 C C . LEU A 1 200 ? 9.807 23.451 116.303 1.00 17.52 200 LEU A C 1
ATOM 1585 O O . LEU A 1 200 ? 8.902 22.995 117.004 1.00 19.54 200 LEU A O 1
ATOM 1590 N N . LEU A 1 201 ? 9.665 24.506 115.504 1.00 18.06 201 LEU A N 1
ATOM 1591 C CA . LEU A 1 201 ? 8.403 25.215 115.323 1.00 16.37 201 LEU A CA 1
ATOM 1592 C C . LEU A 1 201 ? 8.389 25.576 113.825 1.00 16.99 201 LEU A C 1
ATOM 1593 O O . LEU A 1 201 ? 9.419 25.488 113.174 1.00 13.24 201 LEU A O 1
ATOM 1598 N N . VAL A 1 202 ? 7.227 25.915 113.277 1.00 15.49 202 VAL A N 1
ATOM 1599 C CA . VAL A 1 202 ? 7.151 26.333 111.873 1.00 17.87 202 VAL A CA 1
ATOM 1600 C C . VAL A 1 202 ? 6.296 27.596 111.836 1.00 16.37 202 VAL A C 1
ATOM 1601 O O . VAL A 1 202 ? 5.506 27.841 112.741 1.00 14.88 202 VAL A O 1
ATOM 1605 N N . GLU A 1 203 ? 6.448 28.379 110.776 1.00 16.72 203 GLU A N 1
ATOM 1606 C CA . GLU A 1 203 ? 5.718 29.626 110.622 1.00 18.09 203 GLU A CA 1
ATOM 1607 C C . GLU A 1 203 ? 5.762 30.013 109.168 1.00 18.99 203 GLU A C 1
ATOM 1608 O O . GLU A 1 203 ? 6.464 29.386 108.381 1.00 17.65 203 GLU A O 1
ATOM 1614 N N . THR A 1 204 ? 5.060 31.094 108.845 1.00 23.10 204 THR A N 1
ATOM 1615 C CA . THR A 1 204 ? 5.063 31.642 107.485 1.00 18.87 204 THR A CA 1
ATOM 1616 C C . THR A 1 204 ? 5.762 33.014 107.463 1.00 18.29 204 THR A C 1
ATOM 1617 O O . THR A 1 204 ? 6.414 33.350 106.498 1.00 17.01 204 THR A O 1
ATOM 1621 N N . ASP A 1 205 ? 5.669 33.772 108.559 1.00 13.67 205 ASP A N 1
ATOM 1622 C CA . ASP A 1 205 ? 6.146 35.155 108.616 1.00 17.28 205 ASP A CA 1
ATOM 1623 C C . ASP A 1 205 ? 5.345 35.923 107.534 1.00 17.58 205 ASP A C 1
ATOM 1624 O O . ASP A 1 205 ? 5.854 36.843 106.878 1.00 16.24 205 ASP A O 1
ATOM 1629 N N . SER A 1 206 ? 4.090 35.514 107.356 1.00 18.44 206 SER A N 1
ATOM 1630 C CA . SER A 1 206 ? 3.185 36.135 106.386 1.00 19.52 206 SER A CA 1
ATOM 1631 C C . SER A 1 206 ? 3.144 37.635 106.626 1.00 20.15 206 SER A C 1
ATOM 1632 O O . SER A 1 206 ? 3.115 38.084 107.782 1.00 18.65 206 SER A O 1
ATOM 1635 N N . PRO A 1 207 ? 3.023 38.425 105.546 1.00 19.57 207 PRO A N 1
ATOM 1636 C CA . PRO A 1 207 ? 2.873 38.022 104.138 1.00 18.57 207 PRO A CA 1
ATOM 1637 C C . PRO A 1 207 ? 4.127 37.728 103.304 1.00 21.31 207 PRO A C 1
ATOM 1638 O O . PRO A 1 207 ? 4.035 37.534 102.075 1.00 19.36 207 PRO A O 1
ATOM 1642 N N . TYR A 1 208 ? 5.288 37.693 103.939 1.00 20.76 208 TYR A N 1
ATOM 1643 C CA . TYR A 1 208 ? 6.530 37.446 103.215 1.00 24.45 208 TYR A CA 1
ATOM 1644 C C . TYR A 1 208 ? 6.906 35.977 103.073 1.00 23.64 208 TYR A C 1
ATOM 1645 O O . TYR A 1 208 ? 6.346 35.102 103.715 1.00 23.19 208 TYR A O 1
ATOM 1654 N N . LEU A 1 209 ? 7.877 35.735 102.199 1.00 25.26 209 LEU A N 1
ATOM 1655 C CA . LEU A 1 209 ? 8.452 34.410 102.026 1.00 22.60 209 LEU A CA 1
ATOM 1656 C C . LEU A 1 209 ? 7.541 33.224 101.770 1.00 20.92 209 LEU A C 1
ATOM 1657 O O . LEU A 1 209 ? 7.671 32.184 102.434 1.00 18.40 209 LEU A O 1
ATOM 1662 N N . ALA A 1 210 ? 6.629 33.350 100.817 1.00 20.70 210 ALA A N 1
ATOM 1663 C CA . ALA A 1 210 ? 5.741 32.232 100.517 1.00 19.51 210 ALA A CA 1
ATOM 1664 C C . ALA A 1 210 ? 6.601 31.034 100.107 1.00 18.57 210 ALA A C 1
ATOM 1665 O O . ALA A 1 210 ? 7.569 31.149 99.343 1.00 19.02 210 ALA A O 1
ATOM 1667 N N . PRO A 1 211 ? 6.258 29.858 100.613 1.00 20.52 211 PRO A N 1
ATOM 1668 C CA . PRO A 1 211 ? 7.058 28.693 100.252 1.00 22.11 211 PRO A CA 1
ATOM 1669 C C . PRO A 1 211 ? 6.644 28.128 98.908 1.00 22.61 211 PRO A C 1
ATOM 1670 O O . PRO A 1 211 ? 5.610 28.502 98.354 1.00 22.02 211 PRO A O 1
ATOM 1674 N N . VAL A 1 212 ? 7.474 27.217 98.417 1.00 22.30 212 VAL A N 1
ATOM 1675 C CA . VAL A 1 212 ? 7.192 26.454 97.203 1.00 19.30 212 VAL A CA 1
ATOM 1676 C C . VAL A 1 212 ? 5.996 25.619 97.695 1.00 20.19 212 VAL A C 1
ATOM 1677 O O . VAL A 1 212 ? 5.952 25.205 98.857 1.00 19.56 212 VAL A O 1
ATOM 1681 N N . PRO A 1 213 ? 5.016 25.333 96.830 1.00 21.55 213 PRO A N 1
ATOM 1682 C CA . PRO A 1 213 ? 4.840 25.659 95.412 1.00 18.63 213 PRO A CA 1
ATOM 1683 C C . PRO A 1 213 ? 4.198 27.041 95.167 1.00 22.40 213 PRO A C 1
ATOM 1684 O O . PRO A 1 213 ? 3.678 27.313 94.081 1.00 23.89 213 PRO A O 1
ATOM 1688 N N . HIS A 1 214 ? 4.260 27.930 96.147 1.00 19.50 214 HIS A N 1
ATOM 1689 C CA . HIS A 1 214 ? 3.631 29.237 95.978 1.00 22.06 214 HIS A CA 1
ATOM 1690 C C . HIS A 1 214 ? 4.542 30.481 95.917 1.00 24.53 214 HIS A C 1
ATOM 1691 O O . HIS A 1 214 ? 4.093 31.588 96.251 1.00 24.23 214 HIS A O 1
ATOM 1698 N N . ARG A 1 215 ? 5.800 30.332 95.497 1.00 23.96 215 ARG A N 1
ATOM 1699 C CA . ARG A 1 215 ? 6.691 31.495 95.423 1.00 27.55 215 ARG A CA 1
ATOM 1700 C C . ARG A 1 215 ? 6.100 32.550 94.484 1.00 27.85 215 ARG A C 1
ATOM 1701 O O . ARG A 1 215 ? 5.500 32.211 93.473 1.00 27.25 215 ARG A O 1
ATOM 1709 N N . GLY A 1 216 ? 6.259 33.822 94.825 1.00 28.80 216 GLY A N 1
ATOM 1710 C CA . GLY A 1 216 ? 5.717 34.873 93.978 1.00 32.45 216 GLY A CA 1
ATOM 1711 C C . GLY A 1 216 ? 4.329 35.345 94.374 1.00 31.86 216 GLY A C 1
ATOM 1712 O O . GLY A 1 216 ? 3.805 36.316 93.820 1.00 32.90 216 GLY A O 1
ATOM 1713 N N . LYS A 1 217 ? 3.717 34.645 95.319 1.00 28.97 217 LYS A N 1
ATOM 1714 C CA . LYS A 1 217 ? 2.394 35.018 95.789 1.00 29.22 217 LYS A CA 1
ATOM 1715 C C . LYS A 1 217 ? 2.581 35.523 97.200 1.00 28.46 217 LYS A C 1
ATOM 1716 O O . LYS A 1 217 ? 3.590 35.213 97.841 1.00 22.25 217 LYS A O 1
ATOM 1722 N N . GLU A 1 218 ? 1.616 36.311 97.664 1.00 27.20 218 GLU A N 1
ATOM 1723 C CA . GLU A 1 218 ? 1.650 36.832 99.019 1.00 24.71 218 GLU A CA 1
ATOM 1724 C C . GLU A 1 218 ? 1.495 35.615 99.903 1.00 20.89 218 GLU A C 1
ATOM 1725 O O . GLU A 1 218 ? 0.714 34.724 99.587 1.00 20.94 218 GLU A O 1
ATOM 1731 N N . ASN A 1 219 ? 2.225 35.569 101.011 1.00 22.64 219 ASN A N 1
ATOM 1732 C CA . ASN A 1 219 ? 2.131 34.429 101.918 1.00 21.22 219 ASN A CA 1
ATOM 1733 C C . ASN A 1 219 ? 0.896 34.574 102.805 1.00 18.56 219 ASN A C 1
ATOM 1734 O O . ASN A 1 219 ? 0.432 35.672 103.045 1.00 18.73 219 ASN A O 1
ATOM 1739 N N . GLN A 1 220 ? 0.363 33.457 103.270 1.00 18.77 220 GLN A N 1
ATOM 1740 C CA . GLN A 1 220 ? -0.768 33.496 104.189 1.00 17.69 220 GLN A CA 1
ATOM 1741 C C . GLN A 1 220 ? -0.575 32.331 105.142 1.00 15.27 220 GLN A C 1
ATOM 1742 O O . GLN A 1 220 ? 0.099 31.350 104.818 1.00 14.33 220 GLN A O 1
ATOM 1748 N N . PRO A 1 221 ? -1.157 32.422 106.348 1.00 16.38 221 PRO A N 1
ATOM 1749 C CA . PRO A 1 221 ? -1.046 31.379 107.373 1.00 17.21 221 PRO A CA 1
ATOM 1750 C C . PRO A 1 221 ? -1.265 29.938 106.873 1.00 19.48 221 PRO A C 1
ATOM 1751 O O . PRO A 1 221 ? -0.535 29.010 107.266 1.00 16.28 221 PRO A O 1
ATOM 1755 N N . ALA A 1 222 ? -2.259 29.746 105.997 1.00 17.10 222 ALA A N 1
ATOM 1756 C CA . ALA A 1 222 ? -2.554 28.423 105.480 1.00 17.73 222 ALA A CA 1
ATOM 1757 C C . ALA A 1 222 ? -1.302 27.761 104.915 1.00 19.24 222 ALA A C 1
ATOM 1758 O O . ALA A 1 222 ? -1.115 26.544 105.053 1.00 19.74 222 ALA A O 1
ATOM 1760 N N . MET A 1 223 ? -0.437 28.563 104.304 1.00 18.34 223 MET A N 1
ATOM 1761 C CA . MET A 1 223 ? 0.775 28.039 103.707 1.00 16.81 223 MET A CA 1
ATOM 1762 C C . MET A 1 223 ? 1.762 27.460 104.704 1.00 17.58 223 MET A C 1
ATOM 1763 O O . MET A 1 223 ? 2.745 26.843 104.312 1.00 14.43 223 MET A O 1
ATOM 1768 N N . VAL A 1 224 ? 1.498 27.607 106.007 1.00 15.68 224 VAL A N 1
ATOM 1769 C CA . VAL A 1 224 ? 2.425 26.986 106.935 1.00 14.92 224 VAL A CA 1
ATOM 1770 C C . VAL A 1 224 ? 2.233 25.467 106.745 1.00 13.95 224 VAL A C 1
ATOM 1771 O O . VAL A 1 224 ? 3.087 24.658 107.117 1.00 13.39 224 VAL A O 1
ATOM 1775 N N . ARG A 1 225 ? 1.106 25.085 106.153 1.00 14.43 225 ARG A N 1
ATOM 1776 C CA . ARG A 1 225 ? 0.860 23.672 105.869 1.00 17.40 225 ARG A CA 1
ATOM 1777 C C . ARG A 1 225 ? 1.962 23.151 104.900 1.00 16.95 225 ARG A C 1
ATOM 1778 O O . ARG A 1 225 ? 2.488 22.059 105.070 1.00 15.52 225 ARG A O 1
ATOM 1786 N N . ASP A 1 226 ? 2.309 23.927 103.873 1.00 20.35 226 ASP A N 1
ATOM 1787 C CA . ASP A 1 226 ? 3.378 23.510 102.950 1.00 18.68 226 ASP A CA 1
ATOM 1788 C C . ASP A 1 226 ? 4.740 23.511 103.680 1.00 17.32 226 ASP A C 1
ATOM 1789 O O . ASP A 1 226 ? 5.568 22.634 103.492 1.00 14.99 226 ASP A O 1
ATOM 1794 N N . VAL A 1 227 ? 4.969 24.510 104.512 1.00 18.44 227 VAL A N 1
ATOM 1795 C CA . VAL A 1 227 ? 6.221 24.562 105.267 1.00 19.91 227 VAL A CA 1
ATOM 1796 C C . VAL A 1 227 ? 6.340 23.287 106.082 1.00 18.31 227 VAL A C 1
ATOM 1797 O O . VAL A 1 227 ? 7.401 22.656 106.133 1.00 19.84 227 VAL A O 1
ATOM 1801 N N . ALA A 1 228 ? 5.240 22.901 106.719 1.00 19.32 228 ALA A N 1
ATOM 1802 C CA . ALA A 1 228 ? 5.242 21.706 107.548 1.00 19.76 228 ALA A CA 1
ATOM 1803 C C . ALA A 1 228 ? 5.487 20.440 106.730 1.00 20.75 228 ALA A C 1
ATOM 1804 O O . ALA A 1 228 ? 6.276 19.586 107.125 1.00 21.42 228 ALA A O 1
ATOM 1806 N N . GLU A 1 229 ? 4.828 20.301 105.586 1.00 20.85 229 GLU A N 1
ATOM 1807 C CA . GLU A 1 229 ? 5.056 19.085 104.818 1.00 18.91 229 GLU A CA 1
ATOM 1808 C C . GLU A 1 229 ? 6.505 19.027 104.387 1.00 21.22 229 GLU A C 1
ATOM 1809 O O . GLU A 1 229 ? 7.130 17.956 104.399 1.00 20.90 229 GLU A O 1
ATOM 1815 N N . TYR A 1 230 ? 7.037 20.182 104.012 1.00 19.51 230 TYR A N 1
ATOM 1816 C CA . TYR A 1 230 ? 8.417 20.255 103.566 1.00 23.45 230 TYR A CA 1
ATOM 1817 C C . TYR A 1 230 ? 9.366 19.812 104.675 1.00 20.39 230 TYR A C 1
ATOM 1818 O O . TYR A 1 230 ? 10.271 19.008 104.462 1.00 18.54 230 TYR A O 1
ATOM 1827 N N . MET A 1 231 ? 9.152 20.353 105.867 1.00 21.44 231 MET A N 1
ATOM 1828 C CA . MET A 1 231 ? 9.993 20.009 106.994 1.00 19.45 231 MET A CA 1
ATOM 1829 C C . MET A 1 231 ? 9.876 18.526 107.314 1.00 19.17 231 MET A C 1
ATOM 1830 O O . MET A 1 231 ? 10.880 17.881 107.639 1.00 21.50 231 MET A O 1
ATOM 1835 N N . ALA A 1 232 ? 8.654 17.994 107.246 1.00 17.84 232 ALA A N 1
ATOM 1836 C CA . ALA A 1 232 ? 8.420 16.575 107.518 1.00 18.95 232 ALA A CA 1
ATOM 1837 C C . ALA A 1 232 ? 9.240 15.743 106.556 1.00 18.98 232 ALA A C 1
ATOM 1838 O O . ALA A 1 232 ? 9.891 14.776 106.951 1.00 19.78 232 ALA A O 1
ATOM 1840 N N . VAL A 1 233 ? 9.223 16.133 105.288 1.00 19.51 233 VAL A N 1
ATOM 1841 C CA . VAL A 1 233 ? 9.990 15.416 104.289 1.00 18.03 233 VAL A CA 1
ATOM 1842 C C . VAL A 1 233 ? 11.469 15.446 104.618 1.00 17.35 233 VAL A C 1
ATOM 1843 O O . VAL A 1 233 ? 12.150 14.431 104.549 1.00 21.03 233 VAL A O 1
ATOM 1847 N N . LEU A 1 234 ? 11.968 16.616 104.974 1.00 18.86 234 LEU A N 1
ATOM 1848 C CA . LEU A 1 234 ? 13.376 16.764 105.295 1.00 23.22 234 LEU A CA 1
ATOM 1849 C C . LEU A 1 234 ? 13.735 16.015 106.579 1.00 22.63 234 LEU A C 1
ATOM 1850 O O . LEU A 1 234 ? 14.834 15.468 106.690 1.00 22.83 234 LEU A O 1
ATOM 1855 N N . LYS A 1 235 ? 12.823 16.004 107.552 1.00 21.83 235 LYS A N 1
ATOM 1856 C CA . LYS A 1 235 ? 13.089 15.313 108.824 1.00 24.49 235 LYS A CA 1
ATOM 1857 C C . LYS A 1 235 ? 12.800 13.808 108.747 1.00 24.21 235 LYS A C 1
ATOM 1858 O O . LYS A 1 235 ? 13.120 13.058 109.670 1.00 24.07 235 LYS A O 1
ATOM 1864 N N . GLY A 1 236 ? 12.192 13.358 107.654 1.00 24.63 236 GLY A N 1
ATOM 1865 C CA . GLY A 1 236 ? 11.899 11.939 107.534 1.00 22.95 236 GLY A CA 1
ATOM 1866 C C . GLY A 1 236 ? 10.744 11.436 108.390 1.00 21.29 236 GLY A C 1
ATOM 1867 O O . GLY A 1 236 ? 10.731 10.288 108.791 1.00 20.59 236 GLY A O 1
ATOM 1868 N N . VAL A 1 237 ? 9.765 12.286 108.664 1.00 20.21 237 VAL A N 1
ATOM 1869 C CA . VAL A 1 237 ? 8.621 11.872 109.467 1.00 19.50 237 VAL A CA 1
ATOM 1870 C C . VAL A 1 237 ? 7.333 12.258 108.771 1.00 19.73 237 VAL A C 1
ATOM 1871 O O . VAL A 1 237 ? 7.346 13.017 107.809 1.00 18.38 237 VAL A O 1
ATOM 1875 N N . ALA A 1 238 ? 6.218 11.734 109.248 1.00 19.04 238 ALA A N 1
ATOM 1876 C CA . ALA A 1 238 ? 4.932 12.061 108.655 1.00 17.27 238 ALA A CA 1
ATOM 1877 C C . ALA A 1 238 ? 4.528 13.474 109.085 1.00 18.78 238 ALA A C 1
ATOM 1878 O O . ALA A 1 238 ? 4.805 13.889 110.211 1.00 19.33 238 ALA A O 1
ATOM 1880 N N . VAL A 1 239 ? 3.841 14.199 108.215 1.00 16.03 239 VAL A N 1
ATOM 1881 C CA . VAL A 1 239 ? 3.437 15.539 108.564 1.00 18.13 239 VAL A CA 1
ATOM 1882 C C . VAL A 1 239 ? 2.546 15.586 109.798 1.00 20.03 239 VAL A C 1
ATOM 1883 O O . VAL A 1 239 ? 2.541 16.589 110.506 1.00 18.35 239 VAL A O 1
ATOM 1887 N N . GLU A 1 240 ? 1.805 14.508 110.054 1.00 20.45 240 GLU A N 1
ATOM 1888 C CA . GLU A 1 240 ? 0.923 14.452 111.213 1.00 19.04 240 GLU A CA 1
ATOM 1889 C C . GLU A 1 240 ? 1.752 14.388 112.484 1.00 18.11 240 GLU A C 1
ATOM 1890 O O . GLU A 1 240 ? 1.333 14.893 113.529 1.00 18.30 240 GLU A O 1
ATOM 1896 N N . GLU A 1 241 ? 2.919 13.749 112.398 1.00 18.93 241 GLU A N 1
ATOM 1897 C CA . GLU A 1 241 ? 3.824 13.647 113.545 1.00 21.99 241 GLU A CA 1
ATOM 1898 C C . GLU A 1 241 ? 4.505 14.998 113.779 1.00 20.43 241 GLU A C 1
ATOM 1899 O O . GLU A 1 241 ? 4.661 15.451 114.923 1.00 15.04 241 GLU A O 1
ATOM 1905 N N . LEU A 1 242 ? 4.911 15.654 112.698 1.00 19.82 242 LEU A N 1
ATOM 1906 C CA . LEU A 1 242 ? 5.553 16.961 112.842 1.00 19.29 242 LEU A CA 1
ATOM 1907 C C . LEU A 1 242 ? 4.518 17.976 113.361 1.00 18.07 242 LEU A C 1
ATOM 1908 O O . LEU A 1 242 ? 4.827 18.827 114.196 1.00 17.75 242 LEU A O 1
ATOM 1913 N N . ALA A 1 243 ? 3.284 17.874 112.878 1.00 16.02 243 ALA A N 1
ATOM 1914 C CA . ALA A 1 243 ? 2.228 18.779 113.309 1.00 16.11 243 ALA A CA 1
ATOM 1915 C C . ALA A 1 243 ? 2.005 18.661 114.835 1.00 15.22 243 ALA A C 1
ATOM 1916 O O . ALA A 1 243 ? 1.931 19.673 115.522 1.00 16.25 243 ALA A O 1
ATOM 1918 N N . GLN A 1 244 ? 1.913 17.441 115.348 1.00 14.80 244 GLN A N 1
ATOM 1919 C CA . GLN A 1 244 ? 1.691 17.246 116.778 1.00 21.74 244 GLN A CA 1
ATOM 1920 C C . GLN A 1 244 ? 2.897 17.641 117.640 1.00 21.64 244 GLN A C 1
ATOM 1921 O O . GLN A 1 244 ? 2.728 18.257 118.693 1.00 21.71 244 GLN A O 1
ATOM 1927 N N . VAL A 1 245 ? 4.106 17.297 117.207 1.00 21.29 245 VAL A N 1
ATOM 1928 C CA . VAL A 1 245 ? 5.293 17.673 117.987 1.00 21.28 245 VAL A CA 1
ATOM 1929 C C . VAL A 1 245 ? 5.499 19.192 118.022 1.00 20.97 245 VAL A C 1
ATOM 1930 O O . VAL A 1 245 ? 5.735 19.766 119.098 1.00 20.88 245 VAL A O 1
ATOM 1934 N N . THR A 1 246 ? 5.419 19.850 116.859 1.00 20.40 246 THR A N 1
ATOM 1935 C CA . THR A 1 246 ? 5.596 21.317 116.823 1.00 19.30 246 THR A CA 1
ATOM 1936 C C . THR A 1 246 ? 4.474 22.023 117.580 1.00 18.13 246 THR A C 1
ATOM 1937 O O . THR A 1 246 ? 4.715 23.040 118.229 1.00 18.59 246 THR A O 1
ATOM 1941 N N . THR A 1 247 ? 3.254 21.496 117.517 1.00 14.19 247 THR A N 1
ATOM 1942 C CA . THR A 1 247 ? 2.159 22.110 118.262 1.00 14.26 247 THR A CA 1
ATOM 1943 C C . THR A 1 247 ? 2.389 21.907 119.785 1.00 15.19 247 THR A C 1
ATOM 1944 O O . THR A 1 247 ? 2.076 22.793 120.600 1.00 20.21 247 THR A O 1
ATOM 1948 N N . ASP A 1 248 ? 2.946 20.771 120.172 1.00 15.16 248 ASP A N 1
ATOM 1949 C CA . ASP A 1 248 ? 3.251 20.508 121.595 1.00 16.20 248 ASP A CA 1
ATOM 1950 C C . ASP A 1 248 ? 4.392 21.439 122.041 1.00 15.65 248 ASP A C 1
ATOM 1951 O O . ASP A 1 248 ? 4.437 21.902 123.188 1.00 14.89 248 ASP A O 1
ATOM 1956 N N . ASN A 1 249 ? 5.333 21.705 121.140 1.00 13.56 249 ASN A N 1
ATOM 1957 C CA . ASN A 1 249 ? 6.459 22.595 121.460 1.00 13.16 249 ASN A CA 1
ATOM 1958 C C . ASN A 1 249 ? 5.935 24.033 121.617 1.00 15.47 249 ASN A C 1
ATOM 1959 O O . ASN A 1 249 ? 6.411 24.800 122.466 1.00 19.13 249 ASN A O 1
ATOM 1964 N N . PHE A 1 250 ? 4.963 24.400 120.782 1.00 13.92 250 PHE A N 1
ATOM 1965 C CA . PHE A 1 250 ? 4.365 25.725 120.828 1.00 15.10 250 PHE A CA 1
ATOM 1966 C C . PHE A 1 250 ? 3.682 25.926 122.190 1.00 14.88 250 PHE A C 1
ATOM 1967 O O . PHE A 1 250 ? 3.859 26.958 122.845 1.00 17.29 250 PHE A O 1
ATOM 1975 N N . ALA A 1 251 ? 2.908 24.933 122.602 1.00 16.14 251 ALA A N 1
ATOM 1976 C CA . ALA A 1 251 ? 2.189 24.975 123.869 1.00 17.48 251 ALA A CA 1
ATOM 1977 C C . ALA A 1 251 ? 3.124 25.130 125.066 1.00 16.32 251 ALA A C 1
ATOM 1978 O O . ALA A 1 251 ? 2.805 25.855 126.002 1.00 18.28 251 ALA A O 1
ATOM 1980 N N . ARG A 1 252 ? 4.275 24.451 125.022 1.00 16.81 252 ARG A N 1
ATOM 1981 C CA . ARG A 1 252 ? 5.272 24.487 126.108 1.00 19.06 252 ARG A CA 1
ATOM 1982 C C . ARG A 1 252 ? 5.998 25.824 126.182 1.00 19.99 252 ARG A C 1
ATOM 1983 O O . ARG A 1 252 ? 6.105 26.433 127.252 1.00 15.79 252 ARG A O 1
ATOM 1991 N N . LEU A 1 253 ? 6.495 26.286 125.037 1.00 17.01 253 LEU A N 1
ATOM 1992 C CA . LEU A 1 253 ? 7.222 27.551 124.981 1.00 17.82 253 LEU A CA 1
ATOM 1993 C C . LEU A 1 253 ? 6.369 28.758 125.352 1.00 16.98 253 LEU A C 1
ATOM 1994 O O . LEU A 1 253 ? 6.807 29.627 126.097 1.00 16.73 253 LEU A O 1
ATOM 1999 N N . PHE A 1 254 ? 5.143 28.810 124.841 1.00 16.92 254 PHE A N 1
ATOM 2000 C CA . PHE A 1 254 ? 4.278 29.965 125.078 1.00 17.18 254 PHE A CA 1
ATOM 2001 C C . PHE A 1 254 ? 3.268 29.832 126.216 1.00 16.62 254 PHE A C 1
ATOM 2002 O O . PHE A 1 254 ? 2.404 30.680 126.379 1.00 19.85 254 PHE A O 1
ATOM 2010 N N . HIS A 1 255 ? 3.385 28.766 126.989 1.00 19.66 255 HIS A N 1
ATOM 2011 C CA . HIS A 1 255 ? 2.499 28.539 128.131 1.00 21.10 255 HIS A CA 1
ATOM 2012 C C . HIS A 1 255 ? 1.021 28.480 127.786 1.00 20.40 255 HIS A C 1
ATOM 2013 O O . HIS A 1 255 ? 0.192 29.108 128.452 1.00 21.49 255 HIS A O 1
ATOM 2020 N N . ILE A 1 256 ? 0.677 27.718 126.758 1.00 22.42 256 ILE A N 1
ATOM 2021 C CA . ILE A 1 256 ? -0.713 27.618 126.346 1.00 23.06 256 ILE A CA 1
ATOM 2022 C C . ILE A 1 256 ? -1.336 26.270 126.707 1.00 22.58 256 ILE A C 1
ATOM 2023 O O . ILE A 1 256 ? -0.786 25.229 126.395 1.00 21.89 256 ILE A O 1
ATOM 2028 N N . ASP A 1 257 ? -2.482 26.311 127.385 1.00 25.41 257 ASP A N 1
ATOM 2029 C CA . ASP A 1 257 ? -3.196 25.102 127.790 1.00 26.80 257 ASP A CA 1
ATOM 2030 C C . ASP A 1 257 ? -3.421 24.211 126.574 1.00 27.50 257 ASP A C 1
ATOM 2031 O O . ASP A 1 257 ? -3.987 24.659 125.568 1.00 23.92 257 ASP A O 1
ATOM 2036 N N . ALA A 1 258 ? -2.983 22.956 126.678 1.00 24.93 258 ALA A N 1
ATOM 2037 C CA . ALA A 1 258 ? -3.116 21.999 125.584 1.00 26.68 258 ALA A CA 1
ATOM 2038 C C . ALA A 1 258 ? -4.518 21.893 125.008 1.00 25.48 258 ALA A C 1
ATOM 2039 O O . ALA A 1 258 ? -4.683 21.565 123.830 1.00 26.58 258 ALA A O 1
ATOM 2041 N N . SER A 1 259 ? -5.527 22.158 125.833 1.00 26.76 259 SER A N 1
ATOM 2042 C CA . SER A 1 259 ? -6.916 22.070 125.390 1.00 26.03 259 SER A CA 1
ATOM 2043 C C . SER A 1 259 ? -7.241 23.106 124.330 1.00 25.94 259 SER A C 1
ATOM 2044 O O . SER A 1 259 ? -8.115 22.894 123.501 1.00 28.14 259 SER A O 1
ATOM 2047 N N . ARG A 1 260 ? -6.538 24.230 124.341 1.00 24.39 260 ARG A N 1
ATOM 2048 C CA . ARG A 1 260 ? -6.803 25.262 123.348 1.00 22.95 260 ARG A CA 1
ATOM 2049 C C . ARG A 1 260 ? -6.134 24.872 122.030 1.00 23.51 260 ARG A C 1
ATOM 2050 O O . ARG A 1 260 ? -6.404 25.477 120.994 1.00 24.24 260 ARG A O 1
ATOM 2058 N N . LEU A 1 261 ? -5.264 23.866 122.085 1.00 21.57 261 LEU A N 1
ATOM 2059 C CA . LEU A 1 261 ? -4.515 23.421 120.908 1.00 26.32 261 LEU A CA 1
ATOM 2060 C C . LEU A 1 261 ? -4.914 22.045 120.405 1.00 30.73 261 LEU A C 1
ATOM 2061 O O . LEU A 1 261 ? -4.077 21.282 119.925 1.00 27.88 261 LEU A O 1
ATOM 2066 N N . GLN A 1 262 ? -6.206 21.749 120.509 1.00 35.59 262 GLN A N 1
ATOM 2067 C CA . GLN A 1 262 ? -6.765 20.481 120.052 1.00 42.68 262 GLN A CA 1
ATOM 2068 C C . GLN A 1 262 ? -8.141 20.745 119.413 1.00 45.20 262 GLN A C 1
ATOM 2069 O O . GLN A 1 262 ? -8.801 21.730 119.746 1.00 46.65 262 GLN A O 1
ATOM 2075 N N . SER A 1 263 ? -8.568 19.875 118.501 1.00 48.27 263 SER A N 1
ATOM 2076 C CA . SER A 1 263 ? -9.864 20.045 117.832 1.00 52.08 263 SER A CA 1
ATOM 2077 C C . SER A 1 263 ? -10.982 19.108 118.292 1.00 53.62 263 SER A C 1
ATOM 2078 O O . SER A 1 263 ? -11.905 18.829 117.531 1.00 57.61 263 SER A O 1
ATOM 2081 N N . ILE A 1 264 ? -10.918 18.630 119.527 1.00 56.59 264 ILE A N 1
ATOM 2082 C CA . ILE A 1 264 ? -11.954 17.733 120.035 1.00 59.58 264 ILE A CA 1
ATOM 2083 C C . ILE A 1 264 ? -13.102 18.481 120.707 1.00 60.74 264 ILE A C 1
ATOM 2084 O O . ILE A 1 264 ? -12.892 19.267 121.634 1.00 62.58 264 ILE A O 1
ATOM 2089 N N . ARG A 1 265 ? -14.316 18.223 120.230 1.00 61.72 265 ARG A N 1
ATOM 2090 C CA . ARG A 1 265 ? -15.526 18.853 120.754 1.00 63.36 265 ARG A CA 1
ATOM 2091 C C . ARG A 1 265 ? -15.771 20.201 120.082 1.00 63.77 265 ARG A C 1
ATOM 2092 O O . ARG A 1 265 ? -16.057 21.176 120.808 1.00 64.82 265 ARG A O 1
ATOM 2101 N N . MET B 1 1 ? 40.541 55.525 71.577 1.00 30.62 1 MET B N 1
ATOM 2102 C CA . MET B 1 1 ? 39.208 54.941 71.903 1.00 26.95 1 MET B CA 1
ATOM 2103 C C . MET B 1 1 ? 39.412 53.552 72.488 1.00 23.20 1 MET B C 1
ATOM 2104 O O . MET B 1 1 ? 40.389 52.879 72.167 1.00 22.74 1 MET B O 1
ATOM 2109 N N . PHE B 1 2 ? 38.492 53.117 73.336 1.00 18.73 2 PHE B N 1
ATOM 2110 C CA . PHE B 1 2 ? 38.612 51.800 73.916 1.00 19.91 2 PHE B CA 1
ATOM 2111 C C . PHE B 1 2 ? 37.277 51.081 73.795 1.00 20.68 2 PHE B C 1
ATOM 2112 O O . PHE B 1 2 ? 36.283 51.467 74.429 1.00 20.79 2 PHE B O 1
ATOM 2120 N N . LEU B 1 3 ? 37.244 50.047 72.962 1.00 17.12 3 LEU B N 1
ATOM 2121 C CA . LEU B 1 3 ? 36.022 49.283 72.797 1.00 17.96 3 LEU B CA 1
ATOM 2122 C C . LEU B 1 3 ? 36.144 47.875 73.360 1.00 16.60 3 LEU B C 1
ATOM 2123 O O . LEU B 1 3 ? 37.242 47.311 73.431 1.00 20.43 3 LEU B O 1
ATOM 2128 N N . VAL B 1 4 ? 35.011 47.308 73.770 1.00 16.28 4 VAL B N 1
ATOM 2129 C CA . VAL B 1 4 ? 34.974 45.948 74.277 1.00 16.39 4 VAL B CA 1
ATOM 2130 C C . VAL B 1 4 ? 34.070 45.094 73.395 1.00 14.61 4 VAL B C 1
ATOM 2131 O O . VAL B 1 4 ? 32.960 45.522 73.098 1.00 13.83 4 VAL B O 1
ATOM 2135 N N . ASP B 1 5 ? 34.531 43.907 72.988 1.00 15.39 5 ASP B N 1
ATOM 2136 C CA . ASP B 1 5 ? 33.663 42.979 72.245 1.00 17.95 5 ASP B CA 1
ATOM 2137 C C . ASP B 1 5 ? 33.134 42.166 73.428 1.00 16.11 5 ASP B C 1
ATOM 2138 O O . ASP B 1 5 ? 33.757 41.203 73.836 1.00 16.35 5 ASP B O 1
ATOM 2143 N N . SER B 1 6 ? 31.992 42.563 73.974 1.00 16.29 6 SER B N 1
ATOM 2144 C CA . SER B 1 6 ? 31.449 41.883 75.135 1.00 16.59 6 SER B CA 1
ATOM 2145 C C . SER B 1 6 ? 30.995 40.418 74.942 1.00 15.18 6 SER B C 1
ATOM 2146 O O . SER B 1 6 ? 30.532 39.792 75.898 1.00 10.48 6 SER B O 1
ATOM 2149 N N . HIS B 1 7 ? 31.142 39.858 73.738 1.00 11.08 7 HIS B N 1
ATOM 2150 C CA . HIS B 1 7 ? 30.699 38.483 73.508 1.00 12.54 7 HIS B CA 1
ATOM 2151 C C . HIS B 1 7 ? 31.210 37.895 72.195 1.00 15.15 7 HIS B C 1
ATOM 2152 O O . HIS B 1 7 ? 30.702 38.247 71.126 1.00 14.85 7 HIS B O 1
ATOM 2159 N N . CYS B 1 8 ? 32.160 36.972 72.280 1.00 13.95 8 CYS B N 1
ATOM 2160 C CA . CYS B 1 8 ? 32.721 36.336 71.083 1.00 15.15 8 CYS B CA 1
ATOM 2161 C C . CYS B 1 8 ? 33.187 34.907 71.378 1.00 15.98 8 CYS B C 1
ATOM 2162 O O . CYS B 1 8 ? 33.688 34.616 72.464 1.00 15.82 8 CYS B O 1
ATOM 2165 N N . HIS B 1 9 ? 32.992 34.013 70.410 1.00 12.39 9 HIS B N 1
ATOM 2166 C CA . HIS B 1 9 ? 33.377 32.621 70.547 1.00 15.09 9 HIS B CA 1
ATOM 2167 C C . HIS B 1 9 ? 34.746 32.449 69.917 1.00 19.82 9 HIS B C 1
ATOM 2168 O O . HIS B 1 9 ? 34.852 32.037 68.755 1.00 16.67 9 HIS B O 1
ATOM 2175 N N . LEU B 1 10 ? 35.778 32.796 70.691 1.00 18.71 10 LEU B N 1
ATOM 2176 C CA . LEU B 1 10 ? 37.161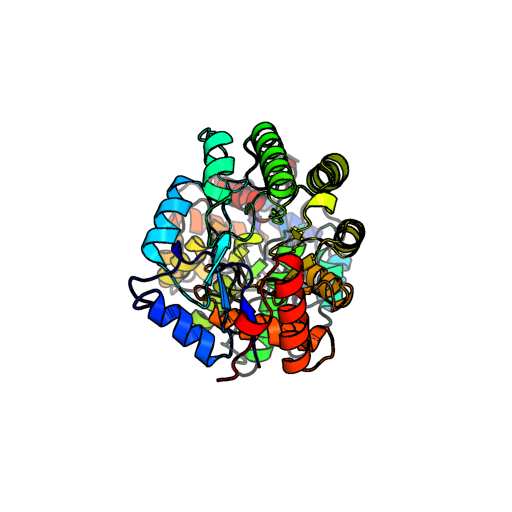 32.725 70.248 1.00 21.32 10 LEU B CA 1
ATOM 2177 C C . LEU B 1 10 ? 37.584 31.349 69.775 1.00 22.79 10 LEU B C 1
ATOM 2178 O O . LEU B 1 10 ? 38.379 31.222 68.823 1.00 21.84 10 LEU B O 1
ATOM 2183 N N . ASP B 1 11 ? 37.067 30.322 70.444 1.00 22.41 11 ASP B N 1
ATOM 2184 C CA . ASP B 1 11 ? 37.399 28.957 70.066 1.00 24.80 11 ASP B CA 1
ATOM 2185 C C . ASP B 1 11 ? 36.716 28.560 68.751 1.00 23.41 11 ASP B C 1
ATOM 2186 O O . ASP B 1 11 ? 37.019 27.499 68.206 1.00 26.76 11 ASP B O 1
ATOM 2191 N N . GLY B 1 12 ? 35.828 29.412 68.221 1.00 21.20 12 GLY B N 1
ATOM 2192 C CA . GLY B 1 12 ? 35.147 29.062 66.973 1.00 18.78 12 GLY B CA 1
ATOM 2193 C C . GLY B 1 12 ? 35.600 29.767 65.696 1.00 21.26 12 GLY B C 1
ATOM 2194 O O . GLY B 1 12 ? 35.036 29.540 64.604 1.00 19.95 12 GLY B O 1
ATOM 2195 N N . LEU B 1 13 ? 36.599 30.633 65.814 1.00 17.11 13 LEU B N 1
ATOM 2196 C CA . LEU B 1 13 ? 37.092 31.377 64.661 1.00 19.61 13 LEU B CA 1
ATOM 2197 C C . LEU B 1 13 ? 38.038 30.511 63.809 1.00 20.57 13 LEU B C 1
ATOM 2198 O O . LEU B 1 13 ? 38.689 29.605 64.309 1.00 20.33 13 LEU B O 1
ATOM 2203 N N . ASP B 1 14 ? 38.131 30.812 62.523 1.00 21.66 14 ASP B N 1
ATOM 2204 C CA . ASP B 1 14 ? 38.984 30.045 61.615 1.00 20.67 14 ASP B CA 1
ATOM 2205 C C . ASP B 1 14 ? 40.491 30.358 61.758 1.00 21.04 14 ASP B C 1
ATOM 2206 O O . ASP B 1 14 ? 40.969 31.407 61.325 1.00 20.78 14 ASP B O 1
ATOM 2211 N N . TYR B 1 15 ? 41.244 29.445 62.367 1.00 21.43 15 TYR B N 1
ATOM 2212 C CA . TYR B 1 15 ? 42.671 29.660 62.566 1.00 22.82 15 TYR B CA 1
ATOM 2213 C C . TYR B 1 15 ? 43.527 28.920 61.546 1.00 28.03 15 TYR B C 1
ATOM 2214 O O . TYR B 1 15 ? 44.734 28.788 61.731 1.00 28.16 15 TYR B O 1
ATOM 2223 N N . GLU B 1 16 ? 42.902 28.449 60.469 1.00 30.87 16 GLU B N 1
ATOM 2224 C CA . GLU B 1 16 ? 43.626 27.714 59.429 1.00 37.16 16 GLU B CA 1
ATOM 2225 C C . GLU B 1 16 ? 43.927 28.568 58.198 1.00 36.54 16 GLU B C 1
ATOM 2226 O O . GLU B 1 16 ? 44.811 28.239 57.408 1.00 38.98 16 GLU B O 1
ATOM 2232 N N . SER B 1 17 ? 43.190 29.665 58.050 1.00 35.84 17 SER B N 1
ATOM 2233 C CA . SER B 1 17 ? 43.373 30.592 56.937 1.00 31.72 17 SER B CA 1
ATOM 2234 C C . SER B 1 17 ? 43.130 32.057 57.328 1.00 30.32 17 SER B C 1
ATOM 2235 O O . SER B 1 17 ? 43.992 32.928 57.129 1.00 27.73 17 SER B O 1
ATOM 2238 N N . LEU B 1 18 ? 41.965 32.336 57.900 1.00 27.75 18 LEU B N 1
ATOM 2239 C CA . LEU B 1 18 ? 41.645 33.705 58.264 1.00 25.26 18 LEU B CA 1
ATOM 2240 C C . LEU B 1 18 ? 42.586 34.321 59.275 1.00 22.29 18 LEU B C 1
ATOM 2241 O O . LEU B 1 18 ? 43.013 35.455 59.113 1.00 18.13 18 LEU B O 1
ATOM 2246 N N . HIS B 1 19 ? 42.909 33.551 60.308 1.00 22.42 19 HIS B N 1
ATOM 2247 C CA . HIS B 1 19 ? 43.730 34.027 61.407 1.00 24.16 19 HIS B CA 1
ATOM 2248 C C . HIS B 1 19 ? 44.930 33.133 61.673 1.00 24.30 19 HIS B C 1
ATOM 2249 O O . HIS B 1 19 ? 44.840 31.916 61.538 1.00 25.32 19 HIS B O 1
ATOM 2256 N N . LYS B 1 20 ? 46.053 33.730 62.057 1.00 25.40 20 LYS B N 1
ATOM 2257 C CA . LYS B 1 20 ? 47.237 32.926 62.374 1.00 26.94 20 LYS B CA 1
ATOM 2258 C C . LYS B 1 20 ? 47.055 32.239 63.744 1.00 25.44 20 LYS B C 1
ATOM 2259 O O . LYS B 1 20 ? 47.344 31.053 63.906 1.00 25.30 20 LYS B O 1
ATOM 2265 N N . ASP B 1 21 ? 46.555 32.995 64.719 1.00 21.77 21 ASP B N 1
ATOM 2266 C CA . ASP B 1 21 ? 46.348 32.482 66.078 1.00 21.44 21 ASP B CA 1
ATOM 2267 C C . ASP B 1 21 ? 45.600 33.532 66.879 1.00 17.96 21 ASP B C 1
ATOM 2268 O O . ASP B 1 21 ? 45.185 34.543 66.331 1.00 18.53 21 ASP B O 1
ATOM 2273 N N . VAL B 1 22 ? 45.457 33.313 68.181 1.00 17.47 22 VAL B N 1
ATOM 2274 C CA . VAL B 1 22 ? 44.724 34.249 69.006 1.00 17.34 22 VAL B CA 1
ATOM 2275 C C . VAL B 1 22 ? 45.381 35.644 69.049 1.00 15.22 22 VAL B C 1
ATOM 2276 O O . VAL B 1 22 ? 44.687 36.654 68.964 1.00 17.42 22 VAL B O 1
ATOM 2280 N N . ASP B 1 23 ? 46.703 35.723 69.132 1.00 18.14 23 ASP B N 1
ATOM 2281 C CA . ASP B 1 23 ? 47.356 37.040 69.159 1.00 17.73 23 ASP B CA 1
ATOM 2282 C C . ASP B 1 23 ? 46.979 37.836 67.919 1.00 15.86 23 ASP B C 1
ATOM 2283 O O . ASP B 1 23 ? 46.692 39.031 67.985 1.00 18.51 23 ASP B O 1
ATOM 2288 N N . ASP B 1 24 ? 46.991 37.158 66.780 1.00 19.48 24 ASP B N 1
ATOM 2289 C CA . ASP B 1 24 ? 46.651 37.786 65.504 1.00 18.97 24 ASP B CA 1
ATOM 2290 C C . ASP B 1 24 ? 45.217 38.350 65.578 1.00 19.18 24 ASP B C 1
ATOM 2291 O O . ASP B 1 24 ? 45.000 39.499 65.225 1.00 20.57 24 ASP B O 1
ATOM 2296 N N . VAL B 1 25 ? 44.257 37.548 66.046 1.00 20.69 25 VAL B N 1
ATOM 2297 C CA . VAL B 1 25 ? 42.865 38.008 66.193 1.00 18.05 25 VAL B CA 1
ATOM 2298 C C . VAL B 1 25 ? 42.800 39.259 67.075 1.00 18.11 25 VAL B C 1
ATOM 2299 O O . VAL B 1 25 ? 42.115 40.234 66.738 1.00 18.56 25 VAL B O 1
ATOM 2303 N N . LEU B 1 26 ? 43.495 39.227 68.218 1.00 17.22 26 LEU B N 1
ATOM 2304 C CA . LEU B 1 26 ? 43.475 40.360 69.141 1.00 17.95 26 LEU B CA 1
ATOM 2305 C C . LEU B 1 26 ? 44.221 41.568 68.595 1.00 17.46 26 LEU B C 1
ATOM 2306 O O . LEU B 1 26 ? 43.834 42.701 68.873 1.00 17.61 26 LEU B O 1
ATOM 2311 N N . ALA B 1 27 ? 45.276 41.318 67.812 1.00 20.59 27 ALA B N 1
ATOM 2312 C CA . ALA B 1 27 ? 46.050 42.389 67.188 1.00 18.38 27 ALA B CA 1
ATOM 2313 C C . ALA B 1 27 ? 45.143 43.141 66.200 1.00 18.02 27 ALA B C 1
ATOM 2314 O O . ALA B 1 27 ? 45.100 44.371 66.187 1.00 21.34 27 ALA B O 1
ATOM 2316 N N . LYS B 1 28 ? 44.432 42.391 65.365 1.00 20.64 28 LYS B N 1
ATOM 2317 C CA . LYS B 1 28 ? 43.521 42.992 64.394 1.00 20.60 28 LYS B CA 1
ATOM 2318 C C . LYS B 1 28 ? 42.466 43.763 65.170 1.00 20.91 28 LYS B C 1
ATOM 2319 O O . LYS B 1 28 ? 42.039 44.861 64.780 1.00 16.48 28 LYS B O 1
ATOM 2325 N N . ALA B 1 29 ? 42.060 43.185 66.298 1.00 17.70 29 ALA B N 1
ATOM 2326 C CA . ALA B 1 29 ? 41.050 43.830 67.114 1.00 19.42 29 ALA B CA 1
ATOM 2327 C C . ALA B 1 29 ? 41.602 45.131 67.651 1.00 16.89 29 ALA B C 1
ATOM 2328 O O . ALA B 1 29 ? 40.936 46.162 67.612 1.00 16.64 29 ALA B O 1
ATOM 2330 N N . ALA B 1 30 ? 42.830 45.084 68.153 1.00 17.96 30 ALA B N 1
ATOM 2331 C CA . ALA B 1 30 ? 43.438 46.274 68.706 1.00 17.26 30 ALA B CA 1
ATOM 2332 C C . ALA B 1 30 ? 43.634 47.313 67.613 1.00 18.31 30 ALA B C 1
ATOM 2333 O O . ALA B 1 30 ? 43.466 48.506 67.867 1.00 17.62 30 ALA B O 1
ATOM 2335 N N . ALA B 1 31 ? 43.950 46.886 66.386 1.00 18.01 31 ALA B N 1
ATOM 2336 C CA . ALA B 1 31 ? 44.123 47.873 65.310 1.00 16.75 31 ALA B CA 1
ATOM 2337 C C . ALA B 1 31 ? 42.880 48.747 65.108 1.00 17.50 31 ALA B C 1
ATOM 2338 O O . ALA B 1 31 ? 42.994 49.865 64.604 1.00 20.03 31 ALA B O 1
ATOM 2340 N N . ARG B 1 32 ? 41.697 48.260 65.499 1.00 17.43 32 ARG B N 1
ATOM 2341 C CA . ARG B 1 32 ? 40.474 49.058 65.379 1.00 18.61 32 ARG B CA 1
ATOM 2342 C C . ARG B 1 32 ? 39.956 49.527 66.761 1.00 19.20 32 ARG B C 1
ATOM 2343 O O . ARG B 1 32 ? 38.773 49.831 66.927 1.00 21.21 32 ARG B O 1
ATOM 2351 N N . ASP B 1 33 ? 40.861 49.601 67.733 1.00 19.73 33 ASP B N 1
ATOM 2352 C CA . ASP B 1 33 ? 40.549 50.021 69.114 1.00 19.99 33 ASP B CA 1
ATOM 2353 C C . ASP B 1 33 ? 39.557 49.142 69.879 1.00 20.37 33 ASP B C 1
ATOM 2354 O O . ASP B 1 33 ? 38.778 49.645 70.700 1.00 20.37 33 ASP B O 1
ATOM 2359 N N . VAL B 1 34 ? 39.592 47.839 69.598 1.00 18.98 34 VAL B N 1
ATOM 2360 C CA . VAL B 1 34 ? 38.766 46.834 70.271 1.00 16.40 34 VAL B CA 1
ATOM 2361 C C . VAL B 1 34 ? 39.870 46.191 71.085 1.00 18.06 34 VAL B C 1
ATOM 2362 O O . VAL B 1 34 ? 40.649 45.367 70.588 1.00 17.50 34 VAL B O 1
ATOM 2366 N N . LYS B 1 35 ? 39.919 46.605 72.350 1.00 17.27 35 LYS B N 1
ATOM 2367 C CA . LYS B 1 35 ? 40.997 46.228 73.240 1.00 17.08 35 LYS B CA 1
ATOM 2368 C C . LYS B 1 35 ? 40.724 45.265 74.401 1.00 19.28 35 LYS B C 1
ATOM 2369 O O . LYS B 1 35 ? 41.603 45.047 75.246 1.00 16.40 35 LYS B O 1
ATOM 2375 N N . PHE B 1 36 ? 39.537 44.666 74.421 1.00 18.82 36 PHE B N 1
ATOM 2376 C CA . PHE B 1 36 ? 39.173 43.739 75.485 1.00 18.74 36 PHE B CA 1
ATOM 2377 C C . PHE B 1 36 ? 38.080 42.853 74.890 1.00 20.98 36 PHE B C 1
ATOM 2378 O O . PHE B 1 36 ? 37.293 43.324 74.067 1.00 18.72 36 PHE B O 1
ATOM 2386 N N . CYS B 1 37 ? 38.043 41.578 75.288 1.00 19.55 37 CYS B N 1
ATOM 2387 C CA . CYS B 1 37 ? 37.046 40.630 74.785 1.00 19.44 37 CYS B CA 1
ATOM 2388 C C . CYS B 1 37 ? 36.525 39.728 75.894 1.00 17.53 37 CYS B C 1
ATOM 2389 O O . CYS B 1 37 ? 37.265 39.385 76.821 1.00 19.20 37 CYS B O 1
ATOM 2392 N N . LEU B 1 38 ? 35.240 39.385 75.825 1.00 16.46 38 LEU B N 1
ATOM 2393 C CA . LEU B 1 38 ? 34.674 38.434 76.772 1.00 16.77 38 LEU B CA 1
ATOM 2394 C C . LEU B 1 38 ? 34.458 37.212 75.893 1.00 17.26 38 LEU B C 1
ATOM 2395 O O . LEU B 1 38 ? 33.620 37.254 74.970 1.00 14.75 38 LEU B O 1
ATOM 2400 N N . ALA B 1 39 ? 35.263 36.170 76.154 1.00 13.99 39 ALA B N 1
ATOM 2401 C CA . ALA B 1 39 ? 35.256 34.885 75.433 1.00 15.64 39 ALA B CA 1
ATOM 2402 C C . ALA B 1 39 ? 34.223 33.909 75.981 1.00 18.87 39 ALA B C 1
ATOM 2403 O O . ALA B 1 39 ? 34.224 33.571 77.174 1.00 16.51 39 ALA B O 1
ATOM 2405 N N . VAL B 1 40 ? 33.386 33.417 75.080 1.00 16.52 40 VAL B N 1
ATOM 2406 C CA . VAL B 1 40 ? 32.277 32.516 75.424 1.00 20.60 40 VAL B CA 1
ATOM 2407 C C . VAL B 1 40 ? 32.418 31.076 74.898 1.00 21.13 40 VAL B C 1
ATOM 2408 O O . VAL B 1 40 ? 32.574 30.863 73.697 1.00 22.35 40 VAL B O 1
ATOM 2412 N N . ALA B 1 41 ? 32.368 30.090 75.796 1.00 22.30 41 ALA B N 1
ATOM 2413 C CA . ALA B 1 41 ? 32.421 28.680 75.379 1.00 24.63 41 ALA B CA 1
ATOM 2414 C C . ALA B 1 41 ? 30.967 28.213 75.511 1.00 21.60 41 ALA B C 1
ATOM 2415 O O . ALA B 1 41 ? 30.205 28.798 76.267 1.00 22.65 41 ALA B O 1
ATOM 2417 N N . THR B 1 42 ? 30.585 27.186 74.763 1.00 22.18 42 THR B N 1
ATOM 2418 C CA . THR B 1 42 ? 29.196 26.714 74.773 1.00 22.68 42 THR B CA 1
ATOM 2419 C C . THR B 1 42 ? 28.901 25.532 75.682 1.00 21.47 42 THR B C 1
ATOM 2420 O O . THR B 1 42 ? 27.739 25.167 75.872 1.00 20.59 42 THR B O 1
ATOM 2424 N N . THR B 1 43 ? 29.946 24.913 76.222 1.00 19.32 43 THR B N 1
ATOM 2425 C CA . THR B 1 43 ? 29.764 23.790 77.138 1.00 17.25 43 THR B CA 1
ATOM 2426 C C . THR B 1 43 ? 30.946 23.768 78.102 1.00 17.21 43 THR B C 1
ATOM 2427 O O . THR B 1 43 ? 31.934 24.492 77.941 1.00 15.37 43 THR B O 1
ATOM 2431 N N . LEU B 1 44 ? 30.822 22.903 79.092 1.00 19.46 44 LEU B N 1
ATOM 2432 C CA . LEU B 1 44 ? 31.816 22.737 80.142 1.00 22.06 44 LEU B CA 1
ATOM 2433 C C . LEU B 1 44 ? 33.128 22.170 79.554 1.00 21.62 44 LEU B C 1
ATOM 2434 O O . LEU B 1 44 ? 34.207 22.664 79.842 1.00 19.64 44 LEU B O 1
ATOM 2439 N N . PRO B 1 45 ? 33.049 21.105 78.740 1.00 21.45 45 PRO B N 1
ATOM 2440 C CA . PRO B 1 45 ? 34.311 20.608 78.184 1.00 21.30 45 PRO B CA 1
ATOM 2441 C C . PRO B 1 45 ? 34.907 21.684 77.248 1.00 23.58 45 PRO B C 1
ATOM 2442 O O . PRO B 1 45 ? 36.127 21.831 77.156 1.00 22.90 45 PRO B O 1
ATOM 2446 N N . SER B 1 46 ? 34.052 22.435 76.549 1.00 20.84 46 SER B N 1
ATOM 2447 C CA . SER B 1 46 ? 34.572 23.468 75.654 1.00 23.05 46 SER B CA 1
ATOM 2448 C C . SER B 1 46 ? 35.175 24.581 76.476 1.00 21.38 46 SER B C 1
ATOM 2449 O O . SER B 1 46 ? 36.182 25.163 76.083 1.00 21.09 46 SER B O 1
ATOM 2452 N N . TYR B 1 47 ? 34.576 24.868 77.632 1.00 19.42 47 TYR B N 1
ATOM 2453 C CA . TYR B 1 47 ? 35.135 25.887 78.516 1.00 19.69 47 TYR B CA 1
ATOM 2454 C C . TYR B 1 47 ? 36.607 25.587 78.860 1.00 21.88 47 TYR B C 1
ATOM 2455 O O . TYR B 1 47 ? 37.451 26.494 78.849 1.00 21.76 47 TYR B O 1
ATOM 2464 N N . LEU B 1 48 ? 36.893 24.330 79.216 1.00 21.62 48 LEU B N 1
ATOM 2465 C CA . LEU B 1 48 ? 38.256 23.918 79.585 1.00 22.63 48 LEU B CA 1
ATOM 2466 C C . LEU B 1 48 ? 39.176 24.071 78.376 1.00 22.63 48 LEU B C 1
ATOM 2467 O O . LEU B 1 48 ? 40.313 24.552 78.485 1.00 20.12 48 LEU B O 1
ATOM 2472 N N . HIS B 1 49 ? 38.673 23.676 77.216 1.00 21.71 49 HIS B N 1
ATOM 2473 C CA . HIS B 1 49 ? 39.455 23.793 75.991 1.00 23.28 49 HIS B CA 1
ATOM 2474 C C . HIS B 1 49 ? 39.776 25.260 75.729 1.00 21.43 49 HIS B C 1
ATOM 2475 O O . HIS B 1 49 ? 40.887 25.599 75.327 1.00 20.25 49 HIS B O 1
ATOM 2482 N N . MET B 1 50 ? 38.796 26.126 75.958 1.00 20.48 50 MET B N 1
ATOM 2483 C CA . MET B 1 50 ? 38.963 27.562 75.732 1.00 23.67 50 MET B CA 1
ATOM 2484 C C . MET B 1 50 ? 40.019 28.204 76.631 1.00 22.68 50 MET B C 1
ATOM 2485 O O . MET B 1 50 ? 40.852 28.971 76.155 1.00 22.42 50 MET B O 1
ATOM 2490 N N . ARG B 1 51 ? 39.976 27.914 77.929 1.00 18.27 51 ARG B N 1
ATOM 2491 C CA . ARG B 1 51 ? 40.966 28.478 78.838 1.00 21.39 51 ARG B CA 1
ATOM 2492 C C . ARG B 1 51 ? 42.361 28.049 78.368 1.00 20.66 51 ARG B C 1
ATOM 2493 O O . ARG B 1 51 ? 43.304 28.852 78.325 1.00 19.95 51 ARG B O 1
ATOM 2501 N N . ASP B 1 52 ? 42.478 26.781 78.003 1.00 22.31 52 ASP B N 1
ATOM 2502 C CA . ASP B 1 52 ? 43.752 26.260 77.546 1.00 23.44 52 ASP B CA 1
ATOM 2503 C C . ASP B 1 52 ? 44.231 26.908 76.258 1.00 23.70 52 ASP B C 1
ATOM 2504 O O . ASP B 1 52 ? 45.396 27.289 76.140 1.00 22.71 52 ASP B O 1
ATOM 2509 N N . LEU B 1 53 ? 43.336 27.038 75.289 1.00 24.17 53 LEU B N 1
ATOM 2510 C CA . LEU B 1 53 ? 43.714 27.654 74.018 1.00 23.81 53 LEU B CA 1
ATOM 2511 C C . LEU B 1 53 ? 44.122 29.118 74.208 1.00 23.32 53 LEU B C 1
ATOM 2512 O O . LEU B 1 53 ? 45.232 29.522 73.854 1.00 20.21 53 LEU B O 1
ATOM 2517 N N . VAL B 1 54 ? 43.219 29.904 74.789 1.00 19.88 54 VAL B N 1
ATOM 2518 C CA . VAL B 1 54 ? 43.450 31.318 74.997 1.00 20.79 54 VAL B CA 1
ATOM 2519 C C . VAL B 1 54 ? 44.586 31.674 75.963 1.00 22.00 54 VAL B C 1
ATOM 2520 O O . VAL B 1 54 ? 45.265 32.669 75.771 1.00 19.76 54 VAL B O 1
ATOM 2524 N N . GLY B 1 55 ? 44.797 30.867 76.995 1.00 22.99 55 GLY B N 1
ATOM 2525 C CA . GLY B 1 55 ? 45.855 31.182 77.940 1.00 21.18 55 GLY B CA 1
ATOM 2526 C C . GLY B 1 55 ? 45.484 32.344 78.845 1.00 21.14 55 GLY B C 1
ATOM 2527 O O . GLY B 1 55 ? 44.345 32.813 78.828 1.00 20.35 55 GLY B O 1
ATOM 2528 N N . GLU B 1 56 ? 46.448 32.797 79.648 1.00 22.43 56 GLU B N 1
ATOM 2529 C CA . GLU B 1 56 ? 46.256 33.889 80.600 1.00 23.65 56 GLU B CA 1
ATOM 2530 C C . GLU B 1 56 ? 46.593 35.277 80.044 1.00 24.05 56 GLU B C 1
ATOM 2531 O O . GLU B 1 56 ? 47.694 35.820 80.235 1.00 21.97 56 GLU B O 1
ATOM 2537 N N . ARG B 1 57 ? 45.618 35.854 79.353 1.00 23.12 57 ARG B N 1
ATOM 2538 C CA . ARG B 1 57 ? 45.766 37.176 78.761 1.00 19.94 57 ARG B CA 1
ATOM 2539 C C . ARG B 1 57 ? 45.133 38.236 79.626 1.00 20.73 57 ARG B C 1
ATOM 2540 O O . ARG B 1 57 ? 44.115 38.003 80.294 1.00 21.77 57 ARG B O 1
ATOM 2548 N N . ASP B 1 58 ? 45.748 39.410 79.603 1.00 18.11 58 ASP B N 1
ATOM 2549 C CA . ASP B 1 58 ? 45.304 40.575 80.358 1.00 19.15 58 ASP B CA 1
ATOM 2550 C C . ASP B 1 58 ? 44.069 41.245 79.741 1.00 17.86 58 ASP B C 1
ATOM 2551 O O . ASP B 1 58 ? 43.366 41.989 80.404 1.00 17.21 58 ASP B O 1
ATOM 2556 N N . ASN B 1 59 ? 43.809 40.971 78.467 1.00 18.95 59 ASN B N 1
ATOM 2557 C CA . ASN B 1 59 ? 42.677 41.583 77.774 1.00 19.72 59 ASN B CA 1
ATOM 2558 C C . ASN B 1 59 ? 41.510 40.643 77.391 1.00 18.02 59 ASN B C 1
ATOM 2559 O O . ASN B 1 59 ? 40.719 40.970 76.494 1.00 16.52 59 ASN B O 1
ATOM 2564 N N . VAL B 1 60 ? 41.418 39.485 78.050 1.00 16.73 60 VAL B N 1
ATOM 2565 C CA . VAL B 1 60 ? 40.323 38.532 77.795 1.00 16.47 60 VAL B CA 1
ATOM 2566 C C . VAL B 1 60 ? 39.703 38.014 79.111 1.00 17.52 60 VAL B C 1
ATOM 2567 O O . VAL B 1 60 ? 40.434 37.614 80.031 1.00 17.55 60 VAL B O 1
ATOM 2571 N N . VAL B 1 61 ? 38.375 38.049 79.219 1.00 16.05 61 VAL B N 1
ATOM 2572 C CA . VAL B 1 61 ? 37.721 37.485 80.401 1.00 16.53 61 VAL B CA 1
ATOM 2573 C C . VAL B 1 61 ? 36.782 36.423 79.842 1.00 18.95 61 VAL B C 1
ATOM 2574 O O . VAL B 1 61 ? 36.518 36.397 78.639 1.00 17.17 61 VAL B O 1
ATOM 2578 N N . PHE B 1 62 ? 36.266 35.554 80.698 1.00 14.39 62 PHE B N 1
ATOM 2579 C CA . PHE B 1 62 ? 35.467 34.434 80.218 1.00 15.09 62 PHE B CA 1
ATOM 2580 C C . PHE B 1 62 ? 34.154 34.227 80.913 1.00 17.95 62 PHE B C 1
ATOM 2581 O O . PHE B 1 62 ? 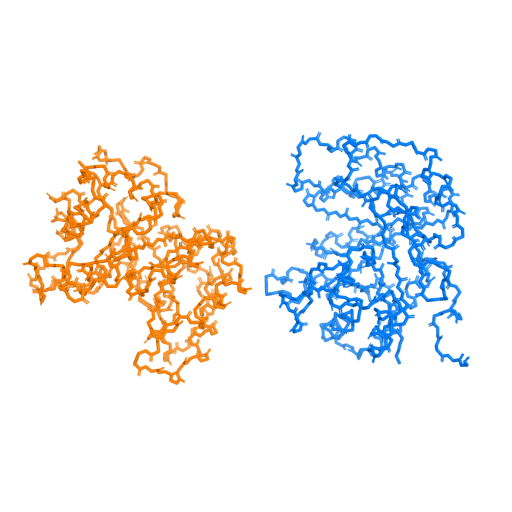33.984 34.601 82.063 1.00 18.39 62 PHE B O 1
ATOM 2589 N N . SER B 1 63 ? 33.248 33.557 80.215 1.00 20.69 63 SER B N 1
ATOM 2590 C CA . SER B 1 63 ? 31.988 33.156 80.813 1.00 18.77 63 SER B CA 1
ATOM 2591 C C . SER B 1 63 ? 32.224 31.650 81.020 1.00 17.83 63 SER B C 1
ATOM 2592 O O . SER B 1 63 ? 33.182 31.091 80.479 1.00 17.48 63 SER B O 1
ATOM 2595 N N . CYS B 1 64 ? 31.363 31.004 81.803 1.00 16.28 64 CYS B N 1
ATOM 2596 C CA . CYS B 1 64 ? 31.430 29.563 82.048 1.00 15.43 64 CYS B CA 1
ATOM 2597 C C . CYS B 1 64 ? 29.974 29.118 82.067 1.00 17.39 64 CYS B C 1
ATOM 2598 O O . CYS B 1 64 ? 29.175 29.631 82.867 1.00 16.30 64 CYS B O 1
ATOM 2601 N N . GLY B 1 65 ? 29.615 28.170 81.211 1.00 16.45 65 GLY B N 1
ATOM 2602 C CA . GLY B 1 65 ? 28.236 27.729 81.198 1.00 14.13 65 GLY B CA 1
ATOM 2603 C C . GLY B 1 65 ? 27.910 26.818 80.042 1.00 17.69 65 GLY B C 1
ATOM 2604 O O . GLY B 1 65 ? 28.800 26.427 79.276 1.00 14.98 65 GLY B O 1
ATOM 2605 N N . VAL B 1 66 ? 26.617 26.504 79.907 1.00 17.21 66 VAL B N 1
ATOM 2606 C CA . VAL B 1 66 ? 26.156 25.596 78.882 1.00 17.23 66 VAL B CA 1
ATOM 2607 C C . VAL B 1 66 ? 25.014 26.202 78.079 1.00 15.41 66 VAL B C 1
ATOM 2608 O O . VAL B 1 66 ? 23.935 26.470 78.611 1.00 15.43 66 VAL B O 1
ATOM 2612 N N . HIS B 1 67 ? 25.271 26.378 76.783 1.00 14.59 67 HIS B N 1
ATOM 2613 C CA . HIS B 1 67 ? 24.355 26.980 75.814 1.00 13.98 67 HIS B CA 1
ATOM 2614 C C . HIS B 1 67 ? 23.021 26.252 75.726 1.00 9.86 67 HIS B C 1
ATOM 2615 O O . HIS B 1 67 ? 22.970 25.035 75.803 1.00 13.40 67 HIS B O 1
ATOM 2622 N N . PRO B 1 68 ? 21.924 26.991 75.561 1.00 9.42 68 PRO B N 1
ATOM 2623 C CA . PRO B 1 68 ? 20.632 26.320 75.472 1.00 13.83 68 PRO B CA 1
ATOM 2624 C C . PRO B 1 68 ? 20.519 25.366 74.277 1.00 15.39 68 PRO B C 1
ATOM 2625 O O . PRO B 1 68 ? 19.681 24.479 74.266 1.00 14.02 68 PRO B O 1
ATOM 2629 N N . LEU B 1 69 ? 21.375 25.547 73.277 1.00 19.04 69 LEU B N 1
ATOM 2630 C CA . LEU B 1 69 ? 21.332 24.685 72.109 1.00 17.40 69 LEU B CA 1
ATOM 2631 C C . LEU B 1 69 ? 22.333 23.535 72.260 1.00 20.34 69 LEU B C 1
ATOM 2632 O O . LEU B 1 69 ? 22.531 22.745 71.341 1.00 18.82 69 LEU B O 1
ATOM 2637 N N . ASN B 1 70 ? 22.951 23.434 73.434 1.00 20.91 70 ASN B N 1
ATOM 2638 C CA . ASN B 1 70 ? 23.947 22.393 73.685 1.00 21.87 70 ASN B CA 1
ATOM 2639 C C . ASN B 1 70 ? 23.574 21.595 74.920 1.00 22.13 70 ASN B C 1
ATOM 2640 O O . ASN B 1 70 ? 24.417 21.295 75.749 1.00 19.85 70 ASN B O 1
ATOM 2645 N N . GLN B 1 71 ? 22.298 21.239 75.014 1.00 21.31 71 GLN B N 1
ATOM 2646 C CA . GLN B 1 71 ? 21.766 20.488 76.143 1.00 23.10 71 GLN B CA 1
ATOM 2647 C C . GLN B 1 71 ? 21.635 18.992 75.907 1.00 26.82 71 GLN B C 1
ATOM 2648 O O . GLN B 1 71 ? 21.265 18.246 76.815 1.00 25.14 71 GLN B O 1
ATOM 2654 N N . ASN B 1 72 ? 21.933 18.557 74.691 1.00 27.65 72 ASN B N 1
ATOM 2655 C CA . ASN B 1 72 ? 21.795 17.153 74.336 1.00 29.56 72 ASN B CA 1
ATOM 2656 C C . ASN B 1 72 ? 22.521 16.258 75.317 1.00 28.72 72 ASN B C 1
ATOM 2657 O O . ASN B 1 72 ? 22.106 15.126 75.597 1.00 27.87 72 ASN B O 1
ATOM 2662 N N . ASP B 1 73 ? 23.598 16.800 75.857 1.00 29.92 73 ASP B N 1
ATOM 2663 C CA . ASP B 1 73 ? 24.434 16.094 76.797 1.00 29.86 73 ASP B CA 1
ATOM 2664 C C . ASP B 1 73 ? 24.249 16.634 78.225 1.00 27.79 73 ASP B C 1
ATOM 2665 O O . ASP B 1 73 ? 24.515 17.799 78.488 1.00 28.81 73 ASP B O 1
ATOM 2670 N N . PRO B 1 74 ? 23.798 15.784 79.159 1.00 28.10 74 PRO B N 1
ATOM 2671 C CA . PRO B 1 74 ? 23.606 16.216 80.548 1.00 27.00 74 PRO B CA 1
ATOM 2672 C C . PRO B 1 74 ? 24.959 16.594 81.153 1.00 27.19 74 PRO B C 1
ATOM 2673 O O . PRO B 1 74 ? 25.994 16.026 80.783 1.00 27.31 74 PRO B O 1
ATOM 2677 N N . TYR B 1 75 ? 24.948 17.556 82.069 1.00 23.91 75 TYR B N 1
ATOM 2678 C CA . TYR B 1 75 ? 26.160 17.985 82.728 1.00 21.99 75 TYR B CA 1
ATOM 2679 C C . TYR B 1 75 ? 25.916 18.007 84.241 1.00 23.43 75 TYR B C 1
ATOM 2680 O O . TYR B 1 75 ? 24.765 18.000 84.723 1.00 22.54 75 TYR B O 1
ATOM 2689 N N . ASP B 1 76 ? 27.002 18.012 84.993 1.00 23.62 76 ASP B N 1
ATOM 2690 C CA . ASP B 1 76 ? 26.892 18.025 86.443 1.00 21.61 76 ASP B CA 1
ATOM 2691 C C . ASP B 1 76 ? 26.924 19.470 86.905 1.00 22.03 76 ASP B C 1
ATOM 2692 O O . ASP B 1 76 ? 27.912 20.174 86.695 1.00 20.38 76 ASP B O 1
ATOM 2697 N N . VAL B 1 77 ? 25.842 19.919 87.531 1.00 23.17 77 VAL B N 1
ATOM 2698 C CA . VAL B 1 77 ? 25.787 21.288 88.011 1.00 22.59 77 VAL B CA 1
ATOM 2699 C C . VAL B 1 77 ? 26.925 21.544 89.012 1.00 24.11 77 VAL B C 1
ATOM 2700 O O . VAL B 1 77 ? 27.291 22.689 89.261 1.00 21.47 77 VAL B O 1
ATOM 2704 N N . GLU B 1 78 ? 27.509 20.496 89.589 1.00 23.19 78 GLU B N 1
ATOM 2705 C CA . GLU B 1 78 ? 28.594 20.764 90.539 1.00 22.78 78 GLU B CA 1
ATOM 2706 C C . GLU B 1 78 ? 29.845 21.166 89.772 1.00 19.13 78 GLU B C 1
ATOM 2707 O O . GLU B 1 78 ? 30.689 21.880 90.289 1.00 18.82 78 GLU B O 1
ATOM 2713 N N . ASP B 1 79 ? 29.961 20.719 88.529 1.00 16.96 79 ASP B N 1
ATOM 2714 C CA . ASP B 1 79 ? 31.113 21.124 87.731 1.00 16.57 79 ASP B CA 1
ATOM 2715 C C . ASP B 1 79 ? 30.934 22.579 87.350 1.00 14.83 79 ASP B C 1
ATOM 2716 O O . ASP B 1 79 ? 31.892 23.342 87.377 1.00 15.00 79 ASP B O 1
ATOM 2721 N N . LEU B 1 80 ? 29.707 22.960 86.989 1.00 16.34 80 LEU B N 1
ATOM 2722 C CA . LEU B 1 80 ? 29.418 24.348 86.624 1.00 16.46 80 LEU B CA 1
ATOM 2723 C C . LEU B 1 80 ? 29.740 25.269 87.805 1.00 19.64 80 LEU B C 1
ATOM 2724 O O . LEU B 1 80 ? 30.364 26.307 87.645 1.00 18.56 80 LEU B O 1
ATOM 2729 N N . ARG B 1 81 ? 29.306 24.876 88.996 1.00 18.14 81 ARG B N 1
ATOM 2730 C CA . ARG B 1 81 ? 29.554 25.669 90.201 1.00 19.07 81 ARG B CA 1
ATOM 2731 C C . ARG B 1 81 ? 31.054 25.850 90.485 1.00 18.27 81 ARG B C 1
ATOM 2732 O O . ARG B 1 81 ? 31.513 26.948 90.817 1.00 17.74 81 ARG B O 1
ATOM 2740 N N . ARG B 1 82 ? 31.821 24.785 90.296 1.00 19.77 82 ARG B N 1
ATOM 2741 C CA . ARG B 1 82 ? 33.249 24.808 90.541 1.00 19.42 82 ARG B CA 1
ATOM 2742 C C . ARG B 1 82 ? 34.008 25.584 89.486 1.00 18.65 82 ARG B C 1
ATOM 2743 O O . ARG B 1 82 ? 34.795 26.460 89.796 1.00 18.15 82 ARG B O 1
ATOM 2751 N N . LEU B 1 83 ? 33.783 25.263 88.223 1.00 17.44 83 LEU B N 1
ATOM 2752 C CA . LEU B 1 83 ? 34.477 25.984 87.173 1.00 16.79 83 LEU B CA 1
ATOM 2753 C C . LEU B 1 83 ? 34.108 27.480 87.098 1.00 18.83 83 LEU B C 1
ATOM 2754 O O . LEU B 1 83 ? 34.975 28.315 86.862 1.00 19.18 83 LEU B O 1
ATOM 2759 N N . ALA B 1 84 ? 32.835 27.832 87.287 1.00 17.53 84 ALA B N 1
ATOM 2760 C CA . ALA B 1 84 ? 32.451 29.237 87.198 1.00 17.27 84 ALA B CA 1
ATOM 2761 C C . ALA B 1 84 ? 33.091 30.089 88.294 1.00 17.76 84 ALA B C 1
ATOM 2762 O O . ALA B 1 84 ? 33.052 31.324 88.246 1.00 15.67 84 ALA B O 1
ATOM 2764 N N . ALA B 1 85 ? 33.681 29.426 89.288 1.00 18.61 85 ALA B N 1
ATOM 2765 C CA . ALA B 1 85 ? 34.321 30.143 90.381 1.00 18.35 85 ALA B CA 1
ATOM 2766 C C . ALA B 1 85 ? 35.770 30.474 90.053 1.00 17.51 85 ALA B C 1
ATOM 2767 O O . ALA B 1 85 ? 36.422 31.189 90.794 1.00 20.81 85 ALA B O 1
ATOM 2769 N N . GLU B 1 86 ? 36.272 29.978 88.931 1.00 18.62 86 GLU B N 1
ATOM 2770 C CA . GLU B 1 86 ? 37.676 30.230 88.558 1.00 20.45 86 GLU B CA 1
ATOM 2771 C C . GLU B 1 86 ? 37.995 31.697 88.243 1.00 20.72 86 GLU B C 1
ATOM 2772 O O . GLU B 1 86 ? 37.139 32.458 87.777 1.00 21.24 86 GLU B O 1
ATOM 2778 N N . GLU B 1 87 ? 39.235 32.105 88.526 1.00 23.29 87 GLU B N 1
ATOM 2779 C CA . GLU B 1 87 ? 39.669 33.477 88.250 1.00 23.71 87 GLU B CA 1
ATOM 2780 C C . GLU B 1 87 ? 39.630 33.625 86.720 1.00 21.65 87 GLU B C 1
ATOM 2781 O O . GLU B 1 87 ? 40.044 32.721 85.994 1.00 24.27 87 GLU B O 1
ATOM 2787 N N . GLY B 1 88 ? 39.100 34.741 86.230 1.00 22.02 88 GLY B N 1
ATOM 2788 C CA . GLY B 1 88 ? 38.993 34.918 84.786 1.00 18.38 88 GLY B CA 1
ATOM 2789 C C . GLY B 1 88 ? 37.531 34.809 84.341 1.00 17.34 88 GLY B C 1
ATOM 2790 O O . GLY B 1 88 ? 37.120 35.405 83.335 1.00 18.18 88 GLY B O 1
ATOM 2791 N N . VAL B 1 89 ? 36.736 34.037 85.083 1.00 15.73 89 VAL B N 1
ATOM 2792 C CA . VAL B 1 89 ? 35.312 33.874 84.769 1.00 15.85 89 VAL B CA 1
ATOM 2793 C C . VAL B 1 89 ? 34.578 35.058 85.384 1.00 17.09 89 VAL B C 1
ATOM 2794 O O . VAL B 1 89 ? 34.627 35.269 86.601 1.00 17.78 89 VAL B O 1
ATOM 2798 N N . VAL B 1 90 ? 33.911 35.853 84.559 1.00 12.44 90 VAL B N 1
ATOM 2799 C CA . VAL B 1 90 ? 33.196 37.001 85.073 1.00 13.54 90 VAL B CA 1
ATOM 2800 C C . VAL B 1 90 ? 31.699 36.824 84.856 1.00 14.05 90 VAL B C 1
ATOM 2801 O O . VAL B 1 90 ? 30.935 37.736 85.147 1.00 15.10 90 VAL B O 1
ATOM 2805 N N . ALA B 1 91 ? 31.295 35.660 84.340 1.00 13.14 91 ALA B N 1
ATOM 2806 C CA . ALA B 1 91 ? 29.885 35.432 84.019 1.00 14.34 91 ALA B CA 1
ATOM 2807 C C . ALA B 1 91 ? 29.437 33.984 83.851 1.00 13.81 91 ALA B C 1
ATOM 2808 O O . ALA B 1 91 ? 30.210 33.119 83.439 1.00 17.32 91 ALA B O 1
ATOM 2810 N N . LEU B 1 92 ? 28.165 33.733 84.153 1.00 16.19 92 LEU B N 1
ATOM 2811 C CA . L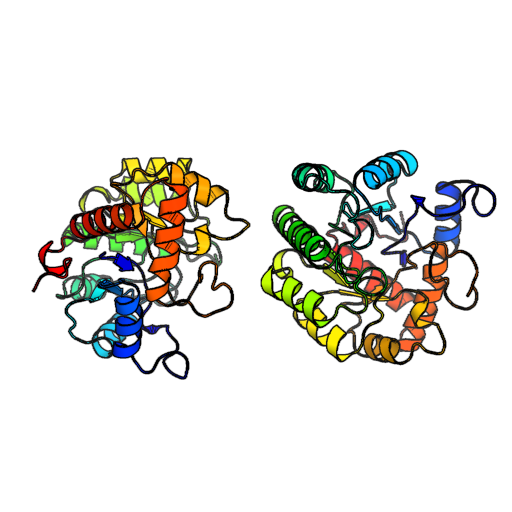EU B 1 92 ? 27.553 32.409 83.969 1.00 13.46 92 LEU B CA 1
ATOM 2812 C C . LEU B 1 92 ? 26.810 32.487 82.617 1.00 8.83 92 LEU B C 1
ATOM 2813 O O . LEU B 1 92 ? 26.016 33.412 82.384 1.00 13.40 92 LEU B O 1
ATOM 2818 N N . GLY B 1 93 ? 27.076 31.525 81.745 1.00 12.32 93 GLY B N 1
ATOM 2819 C CA . GLY B 1 93 ? 26.435 31.513 80.431 1.00 11.55 93 GLY B CA 1
ATOM 2820 C C . GLY B 1 93 ? 27.460 31.154 79.367 1.00 14.46 93 GLY B C 1
ATOM 2821 O O . GLY B 1 93 ? 28.553 30.670 79.696 1.00 16.51 93 GLY B O 1
ATOM 2822 N N . GLU B 1 94 ? 27.098 31.367 78.099 1.00 13.10 94 GLU B N 1
ATOM 2823 C CA . GLU B 1 94 ? 25.788 31.904 77.810 1.00 12.08 94 GLU B CA 1
ATOM 2824 C C . GLU B 1 94 ? 24.742 30.843 78.082 1.00 10.98 94 GLU B C 1
ATOM 2825 O O . GLU B 1 94 ? 24.935 29.642 77.825 1.00 15.73 94 GLU B O 1
ATOM 2831 N N . THR B 1 95 ? 23.634 31.300 78.657 1.00 12.24 95 THR B N 1
ATOM 2832 C CA . THR B 1 95 ? 22.552 30.430 79.038 1.00 13.45 95 THR B CA 1
ATOM 2833 C C . THR B 1 95 ? 21.309 31.055 78.391 1.00 16.20 95 THR B C 1
ATOM 2834 O O . THR B 1 95 ? 21.424 31.895 77.487 1.00 17.51 95 THR B O 1
ATOM 2838 N N . GLY B 1 96 ? 20.130 30.641 78.815 1.00 17.77 96 GLY B N 1
ATOM 2839 C CA . GLY B 1 96 ? 18.928 31.201 78.237 1.00 14.14 96 GLY B CA 1
ATOM 2840 C C . GLY B 1 96 ? 18.038 30.126 77.666 1.00 15.71 96 GLY B C 1
ATOM 2841 O O . GLY B 1 96 ? 18.049 28.976 78.130 1.00 12.79 96 GLY B O 1
ATOM 2842 N N . LEU B 1 97 ? 17.288 30.499 76.630 1.00 14.01 97 LEU B N 1
ATOM 2843 C CA . LEU B 1 97 ? 16.360 29.591 75.984 1.00 14.64 97 LEU B CA 1
ATOM 2844 C C . LEU B 1 97 ? 16.321 29.887 74.486 1.00 16.66 97 LEU B C 1
ATOM 2845 O O . LEU B 1 97 ? 16.275 31.045 74.086 1.00 20.32 97 LEU B O 1
ATOM 2850 N N . ASP B 1 98 ? 16.320 28.839 73.674 1.00 16.62 98 ASP B N 1
ATOM 2851 C CA . ASP B 1 98 ? 16.216 29.001 72.214 1.00 15.77 98 ASP B CA 1
ATOM 2852 C C . ASP B 1 98 ? 15.231 27.935 71.695 1.00 18.29 98 ASP B C 1
ATOM 2853 O O . ASP B 1 98 ? 15.539 26.751 71.692 1.00 19.13 98 ASP B O 1
ATOM 2858 N N . TYR B 1 99 ? 14.037 28.364 71.277 1.00 16.47 99 TYR B N 1
ATOM 2859 C CA . TYR B 1 99 ? 13.006 27.454 70.784 1.00 16.18 99 TYR B CA 1
ATOM 2860 C C . TYR B 1 99 ? 12.973 27.438 69.255 1.00 22.65 99 TYR B C 1
ATOM 2861 O O . TYR B 1 99 ? 12.099 26.818 68.654 1.00 22.26 99 TYR B O 1
ATOM 2870 N N . TYR B 1 100 ? 13.929 28.104 68.627 1.00 23.99 100 TYR B N 1
ATOM 2871 C CA . TYR B 1 100 ? 13.934 28.141 67.170 1.00 29.05 100 TYR B CA 1
ATOM 2872 C C . TYR B 1 100 ? 14.193 26.782 66.538 1.00 31.41 100 TYR B C 1
ATOM 2873 O O . TYR B 1 100 ? 13.458 26.360 65.654 1.00 30.83 100 TYR B O 1
ATOM 2882 N N . TYR B 1 101 ? 15.228 26.099 67.009 1.00 32.98 101 TYR B N 1
ATOM 2883 C CA . TYR B 1 101 ? 15.618 24.801 66.471 1.00 37.43 101 TYR B CA 1
ATOM 2884 C C . TYR B 1 101 ? 14.921 23.575 67.059 1.00 39.52 101 TYR B C 1
ATOM 2885 O O . TYR B 1 101 ? 14.202 22.851 66.361 1.00 39.72 101 TYR B O 1
ATOM 2894 N N . THR B 1 102 ? 15.144 23.354 68.351 1.00 42.55 102 THR B N 1
ATOM 2895 C CA . THR B 1 102 ? 14.587 22.223 69.070 1.00 42.35 102 THR B CA 1
ATOM 2896 C C . THR B 1 102 ? 13.605 22.607 70.171 1.00 42.61 102 THR B C 1
ATOM 2897 O O . THR B 1 102 ? 13.894 22.443 71.357 1.00 41.78 102 THR B O 1
ATOM 2901 N N . PRO B 1 103 ? 12.434 23.135 69.793 1.00 41.35 103 PRO B N 1
ATOM 2902 C CA . PRO B 1 103 ? 11.438 23.515 70.792 1.00 39.45 103 PRO B CA 1
ATOM 2903 C C . PRO B 1 103 ? 11.160 22.400 71.818 1.00 38.04 103 PRO B C 1
ATOM 2904 O O . PRO B 1 103 ? 10.899 22.684 72.988 1.00 37.09 103 PRO B O 1
ATOM 2908 N N . GLU B 1 104 ? 11.217 21.132 71.417 1.00 34.30 104 GLU B N 1
ATOM 2909 C CA . GLU B 1 104 ? 10.902 20.119 72.415 1.00 35.71 104 GLU B CA 1
ATOM 2910 C C . GLU B 1 104 ? 11.969 19.818 73.478 1.00 31.38 104 GLU B C 1
ATOM 2911 O O . GLU B 1 104 ? 11.820 18.885 74.248 1.00 29.76 104 GLU B O 1
ATOM 2917 N N . THR B 1 105 ? 13.035 20.610 73.534 1.00 27.48 105 THR B N 1
ATOM 2918 C CA . THR B 1 105 ? 14.037 20.407 74.581 1.00 25.91 105 THR B CA 1
ATOM 2919 C C . THR B 1 105 ? 13.865 21.484 75.670 1.00 23.84 105 THR B C 1
ATOM 2920 O O . THR B 1 105 ? 14.744 21.666 76.523 1.00 22.37 105 THR B O 1
ATOM 2924 N N . LYS B 1 106 ? 12.710 22.170 75.626 1.00 22.10 106 LYS B N 1
ATOM 2925 C CA . LYS B 1 106 ? 12.319 23.268 76.538 1.00 20.53 106 LYS B CA 1
ATOM 2926 C C . LYS B 1 106 ? 12.548 22.986 78.028 1.00 17.92 106 LYS B C 1
ATOM 2927 O O . LYS B 1 106 ? 13.071 23.827 78.774 1.00 17.45 106 LYS B O 1
ATOM 2933 N N . VAL B 1 107 ? 12.071 21.831 78.468 1.00 12.76 107 VAL B N 1
ATOM 2934 C CA . VAL B 1 107 ? 12.196 21.479 79.891 1.00 16.64 107 VAL B CA 1
ATOM 2935 C C . VAL B 1 107 ? 13.667 21.410 80.330 1.00 14.72 107 VAL B C 1
ATOM 2936 O O . VAL B 1 107 ? 14.040 21.899 81.405 1.00 14.78 107 VAL B O 1
ATOM 2940 N N . ARG B 1 108 ? 14.510 20.823 79.492 1.00 14.63 108 ARG B N 1
ATOM 2941 C CA . ARG B 1 108 ? 15.924 20.698 79.819 1.00 17.19 108 ARG B CA 1
ATOM 2942 C C . ARG B 1 108 ? 16.588 22.071 79.773 1.00 17.14 108 ARG B C 1
ATOM 2943 O O . ARG B 1 108 ? 17.399 22.417 80.655 1.00 16.18 108 ARG B O 1
ATOM 2951 N N . GLN B 1 109 ? 16.254 22.861 78.749 1.00 14.94 109 GLN B N 1
ATOM 2952 C CA . GLN B 1 109 ? 16.840 24.195 78.649 1.00 13.85 109 GLN B CA 1
ATOM 2953 C C . GLN B 1 109 ? 16.458 25.070 79.856 1.00 13.77 109 GLN B C 1
ATOM 2954 O O . GLN B 1 109 ? 17.284 25.801 80.372 1.00 13.03 109 GLN B O 1
ATOM 2960 N N . GLN B 1 110 ? 15.211 25.026 80.300 1.00 13.56 110 GLN B N 1
ATOM 2961 C CA . GLN B 1 110 ? 14.904 25.889 81.448 1.00 17.89 110 GLN B CA 1
ATOM 2962 C C . GLN B 1 110 ? 15.487 25.336 82.724 1.00 12.63 110 GLN B C 1
ATOM 2963 O O . GLN B 1 110 ? 15.920 26.102 83.592 1.00 17.37 110 GLN B O 1
ATOM 2969 N N . GLU B 1 111 ? 15.524 24.020 82.857 1.00 14.54 111 GLU B N 1
ATOM 2970 C CA . GLU B 1 111 ? 16.133 23.443 84.056 1.00 15.43 111 GLU B CA 1
ATOM 2971 C C . GLU B 1 111 ? 17.566 24.008 84.131 1.00 15.04 111 GLU B C 1
ATOM 2972 O O . GLU B 1 111 ? 17.973 24.562 85.137 1.00 13.82 111 GLU B O 1
ATOM 2978 N N . SER B 1 112 ? 18.319 23.895 83.041 1.00 12.95 112 SER B N 1
ATOM 2979 C CA . SER B 1 112 ? 19.692 24.402 82.995 1.00 14.61 112 SER B CA 1
ATOM 2980 C C . SER B 1 112 ? 19.799 25.954 83.260 1.00 14.22 112 SER B C 1
ATOM 2981 O O . SER B 1 112 ? 20.676 26.418 84.029 1.00 14.89 112 SER B O 1
ATOM 2984 N N . PHE B 1 113 ? 18.919 26.737 82.626 1.00 12.39 113 PHE B N 1
ATOM 2985 C CA . PHE B 1 113 ? 18.866 28.205 82.761 1.00 13.14 113 PHE B CA 1
ATOM 2986 C C . PHE B 1 113 ? 18.731 28.567 84.262 1.00 14.73 113 PHE B C 1
ATOM 2987 O O . PHE B 1 113 ? 19.482 29.370 84.799 1.00 12.19 113 PHE B O 1
ATOM 2995 N N . ILE B 1 114 ? 17.782 27.945 84.931 1.00 15.47 114 ILE B N 1
ATOM 2996 C CA . ILE B 1 114 ? 17.581 28.194 86.355 1.00 15.93 114 ILE B CA 1
ATOM 2997 C C . ILE B 1 114 ? 18.867 27.867 87.131 1.00 15.97 114 ILE B C 1
ATOM 2998 O O . ILE B 1 114 ? 19.231 28.594 88.059 1.00 16.92 114 ILE B O 1
ATOM 3003 N N . HIS B 1 115 ? 19.548 26.778 86.766 1.00 13.05 115 HIS B N 1
ATOM 3004 C CA . HIS B 1 115 ? 20.809 26.429 87.421 1.00 16.73 115 HIS B CA 1
ATOM 3005 C C . HIS B 1 115 ? 21.832 27.539 87.271 1.00 17.04 115 HIS B C 1
ATOM 3006 O O . HIS B 1 115 ? 22.523 27.893 88.226 1.00 17.35 115 HIS B O 1
ATOM 3013 N N . HIS B 1 116 ? 21.939 28.087 86.065 1.00 15.97 116 HIS B N 1
ATOM 3014 C CA . HIS B 1 116 ? 22.881 29.170 85.805 1.00 15.53 116 HIS B CA 1
ATOM 3015 C C . HIS B 1 116 ? 22.599 30.411 86.634 1.00 16.64 116 HIS B C 1
ATOM 3016 O O . HIS B 1 116 ? 23.528 31.070 87.120 1.00 14.44 116 HIS B O 1
ATOM 3023 N N . ILE B 1 117 ? 21.326 30.753 86.782 1.00 14.82 117 ILE B N 1
ATOM 3024 C CA . ILE B 1 117 ? 21.000 31.916 87.570 1.00 16.60 117 ILE B CA 1
ATOM 3025 C C . ILE B 1 117 ? 21.362 31.650 89.035 1.00 16.94 117 ILE B C 1
ATOM 3026 O O . ILE B 1 117 ? 21.907 32.527 89.698 1.00 12.63 117 ILE B O 1
ATOM 3031 N N . GLN B 1 118 ? 21.068 30.450 89.530 1.00 19.59 118 GLN B N 1
ATOM 3032 C CA . GLN B 1 118 ? 21.374 30.137 90.939 1.00 21.68 118 GLN B CA 1
ATOM 3033 C C . GLN B 1 118 ? 22.850 30.317 91.242 1.00 17.74 118 GLN B C 1
ATOM 3034 O O . GLN B 1 118 ? 23.235 30.894 92.264 1.00 17.28 118 GLN B O 1
ATOM 3040 N N . ILE B 1 119 ? 23.695 29.794 90.363 1.00 18.40 119 ILE B N 1
ATOM 3041 C CA . ILE B 1 119 ? 25.136 29.933 90.564 1.00 15.94 119 ILE B CA 1
ATOM 3042 C C . ILE B 1 119 ? 25.592 31.392 90.394 1.00 17.08 119 ILE B C 1
ATOM 3043 O O . ILE B 1 119 ? 26.495 31.852 91.105 1.00 15.18 119 ILE B O 1
ATOM 3048 N N . GLY B 1 120 ? 24.966 32.135 89.481 1.00 14.76 120 GLY B N 1
ATOM 3049 C CA . GLY B 1 120 ? 25.347 33.532 89.330 1.00 18.70 120 GLY B CA 1
ATOM 3050 C C . GLY B 1 120 ? 25.125 34.218 90.679 1.00 21.08 120 GLY B C 1
ATOM 3051 O O . GLY B 1 120 ? 25.955 34.973 91.197 1.00 21.19 120 GLY B O 1
ATOM 3052 N N . ARG B 1 121 ? 23.976 33.933 91.256 1.00 20.42 121 ARG B N 1
ATOM 3053 C CA . ARG B 1 121 ? 23.615 34.492 92.543 1.00 20.15 121 ARG B CA 1
ATOM 3054 C C . ARG B 1 121 ? 24.613 34.114 93.609 1.00 18.26 121 ARG B C 1
ATOM 3055 O O . ARG B 1 121 ? 25.065 34.983 94.372 1.00 15.90 121 ARG B O 1
ATOM 3063 N N . GLU B 1 122 ? 24.961 32.824 93.663 1.00 16.98 122 GLU B N 1
ATOM 3064 C CA . GLU B 1 122 ? 25.928 32.331 94.651 1.00 20.00 122 GLU B CA 1
ATOM 3065 C C . GLU B 1 122 ? 27.298 33.000 94.548 1.00 20.95 122 GLU B C 1
ATOM 3066 O O . GLU B 1 122 ? 27.919 33.347 95.564 1.00 15.95 122 GLU B O 1
ATOM 3072 N N . LEU B 1 123 ? 27.769 33.191 93.319 1.00 16.85 123 LEU B N 1
ATOM 3073 C CA . LEU B 1 123 ? 29.094 33.766 93.120 1.00 17.05 123 LEU B CA 1
ATOM 3074 C C . LEU B 1 123 ? 29.127 35.277 92.917 1.00 16.39 123 LEU B C 1
ATOM 3075 O O . LEU B 1 123 ? 30.197 35.881 92.914 1.00 16.57 123 LEU B O 1
ATOM 3080 N N . ASN B 1 124 ? 27.955 35.889 92.806 1.00 14.79 124 ASN B N 1
ATOM 3081 C CA . ASN B 1 124 ? 27.844 37.305 92.520 1.00 18.00 124 ASN B CA 1
ATOM 3082 C C . ASN B 1 124 ? 28.486 37.569 91.144 1.00 18.93 124 ASN B C 1
ATOM 3083 O O . ASN B 1 124 ? 29.364 38.436 91.002 1.00 17.14 124 ASN B O 1
ATOM 3088 N N . LYS B 1 125 ? 28.070 36.787 90.149 1.00 20.21 125 LYS B N 1
ATOM 3089 C CA . LYS B 1 125 ? 28.552 36.952 88.768 1.00 17.65 125 LYS B CA 1
ATOM 3090 C C . LYS B 1 125 ? 27.306 36.974 87.882 1.00 19.14 125 LYS B C 1
ATOM 3091 O O . LYS B 1 125 ? 26.441 36.122 88.010 1.00 16.44 125 LYS B O 1
ATOM 3097 N N . PRO B 1 126 ? 27.198 37.969 86.985 1.00 16.51 126 PRO B N 1
ATOM 3098 C CA . PRO B 1 126 ? 26.048 38.115 86.082 1.00 18.11 126 PRO B CA 1
ATOM 3099 C C . PRO B 1 126 ? 25.813 36.942 85.125 1.00 17.71 126 PRO B C 1
ATOM 3100 O O . PRO B 1 126 ? 26.708 36.121 84.924 1.00 16.93 126 PRO B O 1
ATOM 3104 N N . VAL B 1 127 ? 24.599 36.850 84.567 1.00 15.50 127 VAL B N 1
ATOM 3105 C CA . VAL B 1 127 ? 24.297 35.795 83.614 1.00 14.08 127 VAL B CA 1
ATOM 3106 C C . VAL B 1 127 ? 24.293 36.417 82.211 1.00 13.72 127 VAL B C 1
ATOM 3107 O O . VAL B 1 127 ? 23.917 37.563 82.032 1.00 13.34 127 VAL B O 1
ATOM 3111 N N . ILE B 1 128 ? 24.777 35.662 81.239 1.00 13.88 128 ILE B N 1
ATOM 3112 C CA . ILE B 1 128 ? 24.774 36.118 79.849 1.00 13.39 128 ILE B CA 1
ATOM 3113 C C . ILE B 1 128 ? 23.634 35.297 79.251 1.00 11.19 128 ILE B C 1
ATOM 3114 O O . ILE B 1 128 ? 23.714 34.072 79.175 1.00 11.68 128 ILE B O 1
ATOM 3119 N N . VAL B 1 129 ? 22.577 35.990 78.830 1.00 13.22 129 VAL B N 1
ATOM 3120 C CA . VAL B 1 129 ? 21.393 35.337 78.317 1.00 11.86 129 VAL B CA 1
ATOM 3121 C C . VAL B 1 129 ? 21.166 35.419 76.804 1.00 13.63 129 VAL B C 1
ATOM 3122 O O . VAL B 1 129 ? 21.134 36.483 76.229 1.00 16.08 129 VAL B O 1
ATOM 3126 N N . HIS B 1 130 ? 20.977 34.260 76.208 1.00 16.44 130 HIS B N 1
ATOM 3127 C CA . HIS B 1 130 ? 20.710 34.102 74.779 1.00 13.96 130 HIS B CA 1
ATOM 3128 C C . HIS B 1 130 ? 19.240 33.704 74.771 1.00 15.63 130 HIS B C 1
ATOM 3129 O O . HIS B 1 130 ? 18.850 32.837 75.537 1.00 19.91 130 HIS B O 1
ATOM 3136 N N . THR B 1 131 ? 18.415 34.327 73.938 1.00 18.27 131 THR B N 1
ATOM 3137 C CA . THR B 1 131 ? 17.000 33.947 73.879 1.00 19.06 131 THR B CA 1
ATOM 3138 C C . THR B 1 131 ? 16.553 34.073 72.435 1.00 17.92 131 THR B C 1
ATOM 3139 O O . THR B 1 131 ? 17.000 34.974 71.723 1.00 19.27 131 THR B O 1
ATOM 3143 N N . ARG B 1 132 ? 15.698 33.151 72.001 1.00 16.96 132 ARG B N 1
ATOM 3144 C CA . ARG B 1 132 ? 15.203 33.167 70.637 1.00 13.40 132 ARG B CA 1
ATOM 3145 C C . ARG B 1 132 ? 13.878 32.437 70.594 1.00 16.27 132 ARG B C 1
ATOM 3146 O O . ARG B 1 132 ? 13.824 31.263 70.944 1.00 16.83 132 ARG B O 1
ATOM 3154 N N . ASP B 1 133 ? 12.820 33.144 70.178 1.00 14.41 133 ASP B N 1
ATOM 3155 C CA . ASP B 1 133 ? 11.462 32.606 70.111 1.00 16.28 133 ASP B CA 1
ATOM 3156 C C . ASP B 1 133 ? 11.023 32.061 71.477 1.00 17.50 133 ASP B C 1
ATOM 3157 O O . ASP B 1 133 ? 10.243 31.119 71.551 1.00 17.29 133 ASP B O 1
ATOM 3162 N N . ALA B 1 134 ? 11.510 32.671 72.545 1.00 17.95 134 ALA B N 1
ATOM 3163 C CA . ALA B 1 134 ? 11.200 32.211 73.911 1.00 17.21 134 ALA B CA 1
ATOM 3164 C C . ALA B 1 134 ? 10.986 33.398 74.853 1.00 17.24 134 ALA B C 1
ATOM 3165 O O . ALA B 1 134 ? 11.369 33.350 76.034 1.00 19.23 134 ALA B O 1
ATOM 3167 N N . ARG B 1 135 ? 10.351 34.453 74.347 1.00 17.42 135 ARG B N 1
ATOM 3168 C CA . ARG B 1 135 ? 10.159 35.653 75.139 1.00 20.00 135 ARG B CA 1
ATOM 3169 C C . ARG B 1 135 ? 9.475 35.501 76.495 1.00 18.40 135 ARG B C 1
ATOM 3170 O O . ARG B 1 135 ? 10.049 35.864 77.519 1.00 16.13 135 ARG B O 1
ATOM 3178 N N . ALA B 1 136 ? 8.269 34.960 76.518 1.00 19.42 136 ALA B N 1
ATOM 3179 C CA . ALA B 1 136 ? 7.568 34.810 77.787 1.00 20.25 136 ALA B CA 1
ATOM 3180 C C . ALA B 1 136 ? 8.309 33.918 78.770 1.00 19.22 136 ALA B C 1
ATOM 3181 O O . ALA B 1 136 ? 8.497 34.308 79.917 1.00 20.80 136 ALA B O 1
ATOM 3183 N N . ASP B 1 137 ? 8.710 32.723 78.329 1.00 19.64 137 ASP B N 1
ATOM 3184 C CA . ASP B 1 137 ? 9.429 31.773 79.186 1.00 20.07 137 ASP B CA 1
ATOM 3185 C C . ASP B 1 137 ? 10.726 32.355 79.727 1.00 18.53 137 ASP B C 1
ATOM 3186 O O . ASP B 1 137 ? 11.066 32.142 80.891 1.00 20.06 137 ASP B O 1
ATOM 3191 N N . THR B 1 138 ? 11.441 33.104 78.895 1.00 18.84 138 THR B N 1
ATOM 3192 C CA . THR B 1 138 ? 12.692 33.724 79.326 1.00 17.74 138 THR B CA 1
ATOM 3193 C C . THR B 1 138 ? 12.449 34.732 80.461 1.00 17.59 138 THR B C 1
ATOM 3194 O O . THR B 1 138 ? 13.102 34.671 81.502 1.00 16.39 138 THR B O 1
ATOM 3198 N N . LEU B 1 139 ? 11.500 35.647 80.284 1.00 18.34 139 LEU B N 1
ATOM 3199 C CA . LEU B 1 139 ? 11.274 36.612 81.345 1.00 19.27 139 LEU B CA 1
ATOM 3200 C C . LEU B 1 139 ? 10.680 36.025 82.605 1.00 17.36 139 LEU B C 1
ATOM 3201 O O . LEU B 1 139 ? 11.025 36.483 83.691 1.00 17.76 139 LEU B O 1
ATOM 3206 N N . ALA B 1 140 ? 9.829 35.006 82.463 1.00 17.27 140 ALA B N 1
ATOM 3207 C CA . ALA B 1 140 ? 9.202 34.377 83.632 1.00 17.86 140 ALA B CA 1
ATOM 3208 C C . ALA B 1 140 ? 10.302 33.822 84.521 1.00 18.81 140 ALA B C 1
ATOM 3209 O O . ALA B 1 140 ? 10.302 34.016 85.742 1.00 19.89 140 ALA B O 1
ATOM 3211 N N . ILE B 1 141 ? 11.247 33.121 83.904 1.00 18.91 141 ILE B N 1
ATOM 3212 C CA . ILE B 1 141 ? 12.371 32.561 84.646 1.00 18.95 141 ILE B CA 1
ATOM 3213 C C . ILE B 1 141 ? 13.241 33.658 85.282 1.00 19.03 141 ILE B C 1
ATOM 3214 O O . ILE B 1 141 ? 13.587 33.558 86.462 1.00 15.26 141 ILE B O 1
ATOM 3219 N N . LEU B 1 142 ? 13.601 34.693 84.510 1.00 17.48 142 LEU B N 1
ATOM 3220 C CA . LEU B 1 142 ? 14.434 35.801 85.046 1.00 17.78 142 LEU B CA 1
ATOM 3221 C C . LEU B 1 142 ? 13.736 36.466 86.239 1.00 18.73 142 LEU B C 1
ATOM 3222 O O . LEU B 1 142 ? 14.370 36.812 87.222 1.00 17.39 142 LEU B O 1
ATOM 3227 N N . ARG B 1 143 ? 12.424 36.622 86.136 1.00 19.12 143 ARG B N 1
ATOM 3228 C CA . ARG B 1 143 ? 11.642 37.227 87.202 1.00 20.97 143 ARG B CA 1
ATOM 3229 C C . ARG B 1 143 ? 11.541 36.314 88.408 1.00 21.84 143 ARG B C 1
ATOM 3230 O O . ARG B 1 143 ? 11.761 36.743 89.536 1.00 25.66 143 ARG B O 1
ATOM 3238 N N . GLU B 1 144 ? 11.226 35.045 88.170 1.00 23.55 144 GLU B N 1
ATOM 3239 C CA . GLU B 1 144 ? 11.069 34.089 89.258 1.00 23.86 144 GLU B CA 1
ATOM 3240 C C . GLU B 1 144 ? 12.366 33.709 89.969 1.00 23.72 144 GLU B C 1
ATOM 3241 O O . GLU B 1 144 ? 12.344 33.438 91.163 1.00 22.91 144 GLU B O 1
ATOM 3247 N N . GLU B 1 145 ? 13.488 33.679 89.245 1.00 17.07 145 GLU B N 1
ATOM 3248 C CA . GLU B 1 145 ? 14.744 33.282 89.869 1.00 21.21 145 GLU B CA 1
ATOM 3249 C C . GLU B 1 145 ? 15.552 34.456 90.468 1.00 20.01 145 GLU B C 1
ATOM 3250 O O . GLU B 1 145 ? 16.709 34.303 90.839 1.00 19.54 145 GLU B O 1
ATOM 3256 N N . LYS B 1 146 ? 14.920 35.628 90.562 1.00 19.89 146 LYS B N 1
ATOM 3257 C CA . LYS B 1 146 ? 15.560 36.805 91.116 1.00 20.44 146 LYS B CA 1
ATOM 3258 C C . LYS B 1 146 ? 16.931 37.094 90.516 1.00 21.02 146 LYS B C 1
ATOM 3259 O O . LYS B 1 146 ? 17.913 37.292 91.247 1.00 16.71 146 LYS B O 1
ATOM 3265 N N . VAL B 1 147 ? 16.997 37.133 89.182 1.00 17.55 147 VAL B N 1
ATOM 3266 C CA . VAL B 1 147 ? 18.250 37.418 88.512 1.00 16.70 147 VAL B CA 1
ATOM 3267 C C . VAL B 1 147 ? 18.750 38.823 88.905 1.00 17.10 147 VAL B C 1
ATOM 3268 O O . VAL B 1 147 ? 19.908 39.184 88.659 1.00 16.04 147 VAL B O 1
ATOM 3272 N N . THR B 1 148 ? 17.876 39.614 89.520 1.00 16.99 148 THR B N 1
ATOM 3273 C CA . THR B 1 148 ? 18.241 40.955 89.959 1.00 17.92 148 THR B CA 1
ATOM 3274 C C . THR B 1 148 ? 19.385 40.926 90.966 1.00 18.69 148 THR B C 1
ATOM 3275 O O . THR B 1 148 ? 20.094 41.913 91.133 1.00 18.47 148 THR B O 1
ATOM 3279 N N . ASP B 1 149 ? 19.587 39.791 91.630 1.00 19.38 149 ASP B N 1
ATOM 3280 C CA . ASP B 1 149 ? 20.658 39.709 92.611 1.00 24.46 149 ASP B CA 1
ATOM 3281 C C . ASP B 1 149 ? 22.045 39.626 91.986 1.00 24.95 149 ASP B C 1
ATOM 3282 O O . ASP B 1 149 ? 22.992 40.154 92.541 1.00 25.10 149 ASP B O 1
ATOM 3287 N N . CYS B 1 150 ? 22.156 38.995 90.818 1.00 21.56 150 CYS B N 1
ATOM 3288 C CA . CYS B 1 150 ? 23.449 38.840 90.155 1.00 19.00 150 CYS B CA 1
ATOM 3289 C C . CYS B 1 150 ? 23.588 39.736 88.928 1.00 16.85 150 CYS B C 1
ATOM 3290 O O . CYS B 1 150 ? 24.693 40.040 88.493 1.00 17.09 150 CYS B O 1
ATOM 3293 N N . GLY B 1 151 ? 22.448 40.159 88.397 1.00 17.61 151 GLY B N 1
ATOM 3294 C CA . GLY B 1 151 ? 22.409 41.022 87.225 1.00 16.25 151 GLY B CA 1
ATOM 3295 C C . GLY B 1 151 ? 22.584 40.216 85.946 1.00 13.79 151 GLY B C 1
ATOM 3296 O O . GLY B 1 151 ? 22.690 39.001 85.985 1.00 14.43 151 GLY B O 1
ATOM 3297 N N . GLY B 1 152 ? 22.610 40.890 84.806 1.00 14.76 152 GLY B N 1
ATOM 3298 C CA . GLY B 1 152 ? 22.809 40.162 83.570 1.00 10.44 152 GLY B CA 1
ATOM 3299 C C . GLY B 1 152 ? 22.758 41.039 82.338 1.00 10.14 152 GLY B C 1
ATOM 3300 O O . GLY B 1 152 ? 22.519 42.251 82.410 1.00 9.07 152 GLY B O 1
ATOM 3301 N N . VAL B 1 153 ? 23.001 40.390 81.197 1.00 14.37 153 VAL B N 1
ATOM 3302 C CA . VAL B 1 153 ? 22.952 41.031 79.899 1.00 14.09 153 VAL B CA 1
ATOM 3303 C C . VAL B 1 153 ? 22.172 40.163 78.905 1.00 11.49 153 VAL B C 1
ATOM 3304 O O . VAL B 1 153 ? 22.326 38.922 78.848 1.00 13.52 153 VAL B O 1
ATOM 3308 N N . LEU B 1 154 ? 21.287 40.805 78.154 1.00 12.10 154 LEU B N 1
ATOM 3309 C CA . LEU B 1 154 ? 20.571 40.078 77.139 1.00 13.96 154 LEU B CA 1
ATOM 3310 C C . LEU B 1 154 ? 21.517 40.273 75.951 1.00 12.84 154 LEU B C 1
ATOM 3311 O O . LEU B 1 154 ? 21.539 41.322 75.326 1.00 12.54 154 LEU B O 1
ATOM 3316 N N . HIS B 1 155 ? 22.331 39.252 75.689 1.00 15.60 155 HIS B N 1
ATOM 3317 C CA . HIS B 1 155 ? 23.325 39.294 74.601 1.00 12.27 155 HIS B CA 1
ATOM 3318 C C . HIS B 1 155 ? 22.733 39.119 73.158 1.00 11.93 155 HIS B C 1
ATOM 3319 O O . HIS B 1 155 ? 21.726 38.446 72.965 1.00 13.06 155 HIS B O 1
ATOM 3326 N N . CYS B 1 156 ? 23.370 39.733 72.163 1.00 13.72 156 CYS B N 1
ATOM 3327 C CA . CYS B 1 156 ? 22.891 39.643 70.768 1.00 13.36 156 CYS B CA 1
ATOM 3328 C C . CYS B 1 156 ? 21.361 39.796 70.751 1.00 13.26 156 CYS B C 1
ATOM 3329 O O . CYS B 1 156 ? 20.630 38.931 70.279 1.00 16.81 156 CYS B O 1
ATOM 3332 N N . PHE B 1 157 ? 20.887 40.918 71.260 1.00 17.06 157 PHE B N 1
ATOM 3333 C CA . PHE B 1 157 ? 19.453 41.153 71.370 1.00 15.97 157 PHE B CA 1
ATOM 3334 C C . PHE B 1 157 ? 18.784 41.224 69.988 1.00 14.83 157 PHE B C 1
ATOM 3335 O O . PHE B 1 157 ? 19.223 41.964 69.145 1.00 15.98 157 PHE B O 1
ATOM 3343 N N . THR B 1 158 ? 17.716 40.460 69.795 1.00 17.04 158 THR B N 1
ATOM 3344 C CA . THR B 1 158 ? 17.002 40.450 68.517 1.00 20.35 158 THR B CA 1
ATOM 3345 C C . THR B 1 158 ? 15.495 40.488 68.759 1.00 24.22 158 THR B C 1
ATOM 3346 O O . THR B 1 158 ? 14.695 40.207 67.852 1.00 23.28 158 THR B O 1
ATOM 3350 N N . GLU B 1 159 ? 15.100 40.833 69.984 1.00 20.85 159 GLU B N 1
ATOM 3351 C CA . GLU B 1 159 ? 13.678 40.888 70.309 1.00 24.04 159 GLU B CA 1
ATOM 3352 C C . GLU B 1 159 ? 13.103 42.265 69.996 1.00 23.97 159 GLU B C 1
ATOM 3353 O O . GLU B 1 159 ? 13.572 42.945 69.081 1.00 27.32 159 GLU B O 1
ATOM 3359 N N . ASP B 1 160 ? 12.084 42.679 70.739 1.00 26.34 160 ASP B N 1
ATOM 3360 C CA . ASP B 1 160 ? 11.469 43.976 70.493 1.00 25.09 160 ASP B CA 1
ATOM 3361 C C . ASP B 1 160 ? 11.628 44.965 71.639 1.00 26.33 160 ASP B C 1
ATOM 3362 O O . ASP B 1 160 ? 12.144 44.625 72.719 1.00 27.60 160 ASP B O 1
ATOM 3367 N N . ARG B 1 161 ? 11.169 46.195 71.401 1.00 28.03 161 ARG B N 1
ATOM 3368 C CA . ARG B 1 161 ? 11.257 47.281 72.387 1.00 26.75 161 ARG B CA 1
ATOM 3369 C C . ARG B 1 161 ? 10.548 46.961 73.698 1.00 27.33 161 ARG B C 1
ATOM 3370 O O . ARG B 1 161 ? 11.104 47.165 74.787 1.00 24.48 161 ARG B O 1
ATOM 3378 N N . GLU B 1 162 ? 9.321 46.453 73.608 1.00 27.50 162 GLU B N 1
ATOM 3379 C CA . GLU B 1 162 ? 8.587 46.107 74.823 1.00 28.70 162 GLU B CA 1
ATOM 3380 C C . GLU B 1 162 ? 9.363 45.048 75.634 1.00 24.40 162 GLU B C 1
ATOM 3381 O O . GLU B 1 162 ? 9.340 45.066 76.869 1.00 23.57 162 GLU B O 1
ATOM 3387 N N . THR B 1 163 ? 10.049 44.127 74.956 1.00 22.41 163 THR B N 1
ATOM 3388 C CA . THR B 1 163 ? 10.808 43.105 75.683 1.00 22.54 163 THR B CA 1
ATOM 3389 C C . THR B 1 163 ? 12.035 43.751 76.312 1.00 20.20 163 THR B C 1
ATOM 3390 O O . THR B 1 163 ? 12.420 43.425 77.448 1.00 14.47 163 THR B O 1
ATOM 3394 N N . ALA B 1 164 ? 12.656 44.663 75.567 1.00 19.62 164 ALA B N 1
ATOM 3395 C CA . ALA B 1 164 ? 13.822 45.392 76.065 1.00 19.47 164 ALA B CA 1
ATOM 3396 C C . ALA B 1 164 ? 13.399 46.080 77.363 1.00 18.99 164 ALA B C 1
ATOM 3397 O O . ALA B 1 164 ? 14.095 45.995 78.388 1.00 20.07 164 ALA B O 1
ATOM 3399 N N . GLY B 1 165 ? 12.241 46.740 77.310 1.00 19.36 165 GLY B N 1
ATOM 3400 C CA . GLY B 1 165 ? 11.712 47.428 78.469 1.00 16.96 165 GLY B CA 1
ATOM 3401 C C . GLY B 1 165 ? 11.536 46.546 79.690 1.00 16.61 165 GLY B C 1
ATOM 3402 O O . GLY B 1 165 ? 11.837 46.963 80.800 1.00 20.72 165 GLY B O 1
ATOM 3403 N N . LYS B 1 166 ? 11.034 45.333 79.501 1.00 18.64 166 LYS B N 1
ATOM 3404 C CA . LYS B 1 166 ? 10.829 44.430 80.637 1.00 18.95 166 LYS B CA 1
ATOM 3405 C C . LYS B 1 166 ? 12.178 43.966 81.211 1.00 19.14 166 LYS B C 1
ATOM 3406 O O . LYS B 1 166 ? 12.316 43.810 82.416 1.00 12.13 166 LYS B O 1
ATOM 3412 N N . LEU B 1 167 ? 13.174 43.762 80.348 1.00 13.83 167 LEU B N 1
ATOM 3413 C CA . LEU B 1 167 ? 14.501 43.364 80.824 1.00 14.95 167 LEU B CA 1
ATOM 3414 C C . LEU B 1 167 ? 15.183 44.508 81.579 1.00 16.19 167 LEU B C 1
ATOM 3415 O O . LEU B 1 167 ? 15.848 44.292 82.601 1.00 20.44 167 LEU B O 1
ATOM 3420 N N . LEU B 1 168 ? 15.012 45.736 81.104 1.00 15.80 168 LEU B N 1
ATOM 3421 C CA . LEU B 1 168 ? 15.623 46.865 81.760 1.00 17.56 168 LEU B CA 1
ATOM 3422 C C . LEU B 1 168 ? 15.004 47.030 83.142 1.00 20.03 168 LEU B C 1
ATOM 3423 O O . LEU B 1 168 ? 15.672 47.455 84.081 1.00 16.71 168 LEU B O 1
ATOM 3428 N N . ASP B 1 169 ? 13.730 46.663 83.262 1.00 21.23 169 ASP B N 1
ATOM 3429 C CA . ASP B 1 169 ? 13.033 46.745 84.545 1.00 23.28 169 ASP B CA 1
ATOM 3430 C C . ASP B 1 169 ? 13.717 45.842 85.561 1.00 22.18 169 ASP B C 1
ATOM 3431 O O . ASP B 1 169 ? 13.565 46.018 86.773 1.00 20.33 169 ASP B O 1
ATOM 3436 N N . LEU B 1 170 ? 14.466 44.866 85.060 1.00 21.00 170 LEU B N 1
ATOM 3437 C CA . LEU B 1 170 ? 15.175 43.930 85.922 1.00 19.86 170 LEU B CA 1
ATOM 3438 C C . LEU B 1 170 ? 16.635 44.301 86.106 1.00 18.83 170 LEU B C 1
ATOM 3439 O O . LEU B 1 170 ? 17.421 43.504 86.616 1.00 19.70 170 LEU B O 1
ATOM 3444 N N . GLY B 1 171 ? 17.003 45.507 85.682 1.00 18.00 171 GLY B N 1
ATOM 3445 C CA . GLY B 1 171 ? 18.382 45.960 85.830 1.00 17.09 171 GLY B CA 1
ATOM 3446 C C . GLY B 1 171 ? 19.324 45.434 84.758 1.00 19.06 171 GLY B C 1
ATOM 3447 O O . GLY B 1 171 ? 20.540 45.650 84.819 1.00 15.30 171 GLY B O 1
ATOM 3448 N N . PHE B 1 172 ? 18.753 44.729 83.786 1.00 14.90 172 PHE B N 1
ATOM 3449 C CA . PHE B 1 172 ? 19.531 44.157 82.703 1.00 17.98 172 PHE B CA 1
ATOM 3450 C C . PHE B 1 172 ? 20.196 45.181 81.798 1.00 17.50 172 PHE B C 1
ATOM 3451 O O . PHE B 1 172 ? 19.745 46.326 81.676 1.00 15.84 172 PHE B O 1
ATOM 3459 N N . TYR B 1 173 ? 21.273 44.733 81.156 1.00 16.60 173 TYR B N 1
ATOM 3460 C CA . TYR B 1 173 ? 22.018 45.522 80.195 1.00 15.74 173 TYR B CA 1
ATOM 3461 C C . TYR B 1 173 ? 21.548 44.877 78.904 1.00 12.62 173 TYR B C 1
ATOM 3462 O O . TYR B 1 173 ? 21.103 43.735 78.943 1.00 15.56 173 TYR B O 1
ATOM 3471 N N . ILE B 1 174 ? 21.582 45.609 77.789 1.00 15.61 174 ILE B N 1
ATOM 3472 C CA . ILE B 1 174 ? 21.155 45.061 76.495 1.00 14.30 174 ILE B CA 1
ATOM 3473 C C . ILE B 1 174 ? 22.304 45.190 75.468 1.00 13.45 174 ILE B C 1
ATOM 3474 O O . ILE B 1 174 ? 22.731 46.287 75.149 1.00 12.77 174 ILE B O 1
ATOM 3479 N N . SER B 1 175 ? 22.795 44.073 74.946 1.00 13.34 175 SER B N 1
ATOM 3480 C CA . SER B 1 175 ? 23.914 44.142 74.001 1.00 16.51 175 SER B CA 1
ATOM 3481 C C . SER B 1 175 ? 23.442 43.894 72.588 1.00 15.17 175 SER B C 1
ATOM 3482 O O . SER B 1 175 ? 22.580 43.044 72.363 1.00 16.63 175 SER B O 1
ATOM 3485 N N . PHE B 1 176 ? 24.008 44.650 71.650 1.00 15.51 176 PHE B N 1
ATOM 3486 C CA . PHE B 1 176 ? 23.675 44.506 70.239 1.00 14.72 176 PHE B CA 1
ATOM 3487 C C . PHE B 1 176 ? 24.885 44.038 69.438 1.00 16.52 176 PHE B C 1
ATOM 3488 O O . PHE B 1 176 ? 26.025 44.504 69.643 1.00 16.09 176 PHE B O 1
ATOM 3496 N N . SER B 1 177 ? 24.624 43.111 68.524 1.00 15.97 177 SER B N 1
ATOM 3497 C CA . SER B 1 177 ? 25.649 42.565 67.648 1.00 14.93 177 SER B CA 1
ATOM 3498 C C . SER B 1 177 ? 25.428 43.179 66.261 1.00 15.10 177 SER B C 1
ATOM 3499 O O . SER B 1 177 ? 24.559 44.047 66.088 1.00 17.10 177 SER B O 1
ATOM 3502 N N . GLY B 1 178 ? 26.219 42.732 65.286 1.00 14.10 178 GLY B N 1
ATOM 3503 C CA . GLY B 1 178 ? 26.102 43.221 63.919 1.00 14.81 178 GLY B CA 1
ATOM 3504 C C . GLY B 1 178 ? 24.762 42.999 63.250 1.00 17.19 178 GLY B C 1
ATOM 3505 O O . GLY B 1 178 ? 24.517 43.512 62.140 1.00 17.53 178 GLY B O 1
ATOM 3506 N N . ILE B 1 179 ? 23.879 42.236 63.889 1.00 15.32 179 ILE B N 1
ATOM 3507 C CA . ILE B 1 179 ? 22.585 42.019 63.291 1.00 16.92 179 ILE B CA 1
ATOM 3508 C C . ILE B 1 179 ? 21.858 43.361 63.252 1.00 17.87 179 ILE B C 1
ATOM 3509 O O . ILE B 1 179 ? 21.029 43.588 62.365 1.00 15.21 179 ILE B O 1
ATOM 3514 N N . VAL B 1 180 ? 22.202 44.281 64.157 1.00 17.32 180 VAL B N 1
ATOM 3515 C CA . VAL B 1 180 ? 21.536 45.590 64.142 1.00 19.52 180 VAL B CA 1
ATOM 3516 C C . VAL B 1 180 ? 21.804 46.364 62.857 1.00 17.59 180 VAL B C 1
ATOM 3517 O O . VAL B 1 180 ? 21.032 47.253 62.504 1.00 20.88 180 VAL B O 1
ATOM 3521 N N . THR B 1 181 ? 22.872 46.017 62.147 1.00 21.01 181 THR B N 1
ATOM 3522 C CA . THR B 1 181 ? 23.204 46.721 60.906 1.00 21.77 181 THR B CA 1
ATOM 3523 C C . THR B 1 181 ? 22.473 46.129 59.684 1.00 23.06 181 THR B C 1
ATOM 3524 O O . THR B 1 181 ? 22.535 46.678 58.576 1.00 22.72 181 THR B O 1
ATOM 3528 N N . PHE B 1 182 ? 21.795 45.005 59.878 1.00 23.60 182 PHE B N 1
ATOM 3529 C CA . PHE B 1 182 ? 21.056 44.376 58.776 1.00 24.31 182 PHE B CA 1
ATOM 3530 C C . PHE B 1 182 ? 19.826 45.222 58.420 1.00 25.44 182 PHE B C 1
ATOM 3531 O O . PHE B 1 182 ? 19.163 45.789 59.296 1.00 22.42 182 PHE B O 1
ATOM 3539 N N . ARG B 1 183 ? 19.533 45.323 57.126 1.00 24.83 183 ARG B N 1
ATOM 3540 C CA . ARG B 1 183 ? 18.411 46.126 56.670 1.00 25.71 183 ARG B CA 1
ATOM 3541 C C . ARG B 1 183 ? 17.063 45.849 57.323 1.00 25.95 183 ARG B C 1
ATOM 3542 O O . ARG B 1 183 ? 16.322 46.781 57.671 1.00 27.09 183 ARG B O 1
ATOM 3550 N N . ASN B 1 184 ? 16.738 44.572 57.470 1.00 25.47 184 ASN B N 1
ATOM 3551 C CA . ASN B 1 184 ? 15.456 44.158 58.021 1.00 28.36 184 ASN B CA 1
ATOM 3552 C C . ASN B 1 184 ? 15.438 44.062 59.545 1.00 30.77 184 ASN B C 1
ATOM 3553 O O . ASN B 1 184 ? 14.648 43.307 60.120 1.00 32.30 184 ASN B O 1
ATOM 3558 N N . ALA B 1 185 ? 16.271 44.869 60.192 1.00 29.47 185 ALA B N 1
ATOM 3559 C CA . ALA B 1 185 ? 16.384 44.847 61.640 1.00 31.20 185 ALA B CA 1
ATOM 3560 C C . ALA B 1 185 ? 15.797 46.079 62.316 1.00 31.36 185 ALA B C 1
ATOM 3561 O O . ALA B 1 185 ? 16.286 46.501 63.363 1.00 31.37 185 ALA B O 1
ATOM 3563 N N . GLU B 1 186 ? 14.739 46.645 61.745 1.00 30.55 186 GLU B N 1
ATOM 3564 C CA . GLU B 1 186 ? 14.158 47.832 62.338 1.00 29.40 186 GLU B CA 1
ATOM 3565 C C . GLU B 1 186 ? 13.563 47.610 63.721 1.00 29.81 186 GLU B C 1
ATOM 3566 O O . GLU B 1 186 ? 13.683 48.471 64.589 1.00 27.61 186 GLU B O 1
ATOM 3572 N N . GLN B 1 187 ? 12.948 46.454 63.945 1.00 28.50 187 GLN B N 1
ATOM 3573 C CA . GLN B 1 187 ? 12.372 46.183 65.251 1.00 30.49 187 GLN B CA 1
ATOM 3574 C C . GLN B 1 187 ? 13.430 46.272 66.382 1.00 31.14 187 GLN B C 1
ATOM 3575 O O . GLN B 1 187 ? 13.157 46.839 67.443 1.00 29.31 187 GLN B O 1
ATOM 3581 N N . LEU B 1 188 ? 14.635 45.742 66.173 1.00 32.16 188 LEU B N 1
ATOM 3582 C CA . LEU B 1 188 ? 15.626 45.814 67.249 1.00 31.98 188 LEU B CA 1
ATOM 3583 C C . LEU B 1 188 ? 16.355 47.154 67.302 1.00 33.02 188 LEU B C 1
ATOM 3584 O O . LEU B 1 188 ? 16.973 47.483 68.313 1.00 36.24 188 LEU B O 1
ATOM 3589 N N . ARG B 1 189 ? 16.288 47.932 66.226 1.00 31.73 189 ARG B N 1
ATOM 3590 C CA . ARG B 1 189 ? 16.927 49.233 66.241 1.00 30.27 189 ARG B CA 1
ATOM 3591 C C . ARG B 1 189 ? 16.032 50.133 67.081 1.00 31.37 189 ARG B C 1
ATOM 3592 O O . ARG B 1 189 ? 16.510 51.059 67.732 1.00 28.38 189 ARG B O 1
ATOM 3600 N N . ASP B 1 190 ? 14.728 49.857 67.063 1.00 29.38 190 ASP B N 1
ATOM 3601 C CA . ASP B 1 190 ? 13.804 50.647 67.859 1.00 28.13 190 ASP B CA 1
ATOM 3602 C C . ASP B 1 190 ? 14.128 50.342 69.320 1.00 25.20 190 ASP B C 1
ATOM 3603 O O . ASP B 1 190 ? 14.098 51.222 70.169 1.00 24.66 190 ASP B O 1
ATOM 3608 N N . ALA B 1 191 ? 14.456 49.083 69.586 1.00 21.99 191 ALA B N 1
ATOM 3609 C CA . ALA B 1 191 ? 14.810 48.661 70.934 1.00 23.67 191 ALA B CA 1
ATOM 3610 C C . ALA B 1 191 ? 16.105 49.365 71.345 1.00 22.97 191 ALA B C 1
ATOM 3611 O O . ALA B 1 191 ? 16.257 49.794 72.497 1.00 24.03 191 ALA B O 1
ATOM 3613 N N . ALA B 1 192 ? 17.025 49.488 70.390 1.00 23.56 192 ALA B N 1
ATOM 3614 C CA . ALA B 1 192 ? 18.306 50.147 70.626 1.00 24.00 192 ALA B CA 1
ATOM 3615 C C . ALA B 1 192 ? 18.101 51.625 70.943 1.00 23.49 192 ALA B C 1
ATOM 3616 O O . ALA B 1 192 ? 18.694 52.145 71.882 1.00 24.00 192 ALA B O 1
ATOM 3618 N N . ARG B 1 193 ? 17.264 52.305 70.167 1.00 24.42 193 ARG B N 1
ATOM 3619 C CA . ARG B 1 193 ? 17.004 53.726 70.426 1.00 23.74 193 ARG B CA 1
ATOM 3620 C C . ARG B 1 193 ? 16.373 53.890 71.816 1.00 21.61 193 ARG B C 1
ATOM 3621 O O . ARG B 1 193 ? 16.627 54.863 72.502 1.00 24.45 193 ARG B O 1
ATOM 3629 N N . TYR B 1 194 ? 15.553 52.926 72.219 1.00 20.86 194 TYR B N 1
ATOM 3630 C CA . TYR B 1 194 ? 14.867 52.967 73.516 1.00 20.78 194 TYR B CA 1
ATOM 3631 C C . TYR B 1 194 ? 15.807 52.678 74.684 1.00 17.14 194 TYR B C 1
ATOM 3632 O O . TYR B 1 194 ? 15.685 53.281 75.741 1.00 22.31 194 TYR B O 1
ATOM 3641 N N . VAL B 1 195 ? 16.735 51.747 74.489 1.00 20.78 195 VAL B N 1
ATOM 3642 C CA . VAL B 1 195 ? 17.679 51.399 75.532 1.00 20.11 195 VAL B CA 1
ATOM 3643 C C . VAL B 1 195 ? 18.526 52.602 75.949 1.00 21.50 195 VAL B C 1
ATOM 3644 O O . VAL B 1 195 ? 19.212 53.192 75.129 1.00 20.32 195 VAL B O 1
ATOM 3648 N N . PRO B 1 196 ? 18.495 52.967 77.240 1.00 19.25 196 PRO B N 1
ATOM 3649 C CA . PRO B 1 196 ? 19.305 54.106 77.664 1.00 19.80 196 PRO B CA 1
ATOM 3650 C C . PRO B 1 196 ? 20.774 53.771 77.419 1.00 19.51 196 PRO B C 1
ATOM 3651 O O . PRO B 1 196 ? 21.172 52.597 77.459 1.00 19.60 196 PRO B O 1
ATOM 3655 N N . LEU B 1 197 ? 21.570 54.796 77.154 1.00 15.10 197 LEU B N 1
ATOM 3656 C CA . LEU B 1 197 ? 22.983 54.611 76.895 1.00 15.29 197 LEU B CA 1
ATOM 3657 C C . LEU B 1 197 ? 23.692 53.844 78.014 1.00 15.80 197 LEU B C 1
ATOM 3658 O O . LEU B 1 197 ? 24.582 53.049 77.752 1.00 15.69 197 LEU B O 1
ATOM 3663 N N . ASP B 1 198 ? 23.287 54.090 79.256 1.00 16.03 198 ASP B N 1
ATOM 3664 C CA . ASP B 1 198 ? 23.913 53.439 80.396 1.00 17.80 198 ASP B CA 1
ATOM 3665 C C . ASP B 1 198 ? 23.579 51.956 80.620 1.00 20.16 198 ASP B C 1
ATOM 3666 O O . ASP B 1 198 ? 23.944 51.398 81.646 1.00 18.83 198 ASP B O 1
ATOM 3671 N N . ARG B 1 199 ? 22.874 51.328 79.673 1.00 17.70 199 ARG B N 1
ATOM 3672 C CA . ARG B 1 199 ? 22.559 49.910 79.757 1.00 17.66 199 ARG B CA 1
ATOM 3673 C C . ARG B 1 199 ? 22.903 49.198 78.458 1.00 18.25 199 ARG B C 1
ATOM 3674 O O . ARG B 1 199 ? 22.582 48.028 78.276 1.00 16.54 199 ARG B O 1
ATOM 3682 N N . LEU B 1 200 ? 23.572 49.918 77.563 1.00 18.94 200 LEU B N 1
ATOM 3683 C CA . LEU B 1 200 ? 23.997 49.362 76.278 1.00 19.31 200 LEU B CA 1
ATOM 3684 C C . LEU B 1 200 ? 25.395 48.736 76.313 1.00 19.23 200 LEU B C 1
ATOM 3685 O O . LEU B 1 200 ? 26.284 49.199 77.045 1.00 18.03 200 LEU B O 1
ATOM 3690 N N . LEU B 1 201 ? 25.569 47.687 75.509 1.00 17.30 201 LEU B N 1
ATOM 3691 C CA . LEU B 1 201 ? 26.856 47.015 75.334 1.00 15.67 201 LEU B CA 1
ATOM 3692 C C . LEU B 1 201 ? 26.859 46.665 73.853 1.00 16.92 201 LEU B C 1
ATOM 3693 O O . LEU B 1 201 ? 25.824 46.743 73.200 1.00 17.00 201 LEU B O 1
ATOM 3698 N N . VAL B 1 202 ? 28.018 46.320 73.313 1.00 18.78 202 VAL B N 1
ATOM 3699 C CA . VAL B 1 202 ? 28.102 45.935 71.906 1.00 17.12 202 VAL B CA 1
ATOM 3700 C C . VAL B 1 202 ? 28.911 44.653 71.884 1.00 19.46 202 VAL B C 1
ATOM 3701 O O . VAL B 1 202 ? 29.660 44.383 72.811 1.00 17.96 202 VAL B O 1
ATOM 3705 N N . GLU B 1 203 ? 28.770 43.883 70.818 1.00 16.55 203 GLU B N 1
ATOM 3706 C CA . GLU B 1 203 ? 29.475 42.627 70.697 1.00 18.42 203 GLU B CA 1
ATOM 3707 C C . GLU B 1 203 ? 29.472 42.210 69.236 1.00 16.38 203 GLU B C 1
ATOM 3708 O O . GLU B 1 203 ? 28.821 42.834 68.409 1.00 16.39 203 GLU B O 1
ATOM 3714 N N . THR B 1 204 ? 30.156 41.110 68.948 1.00 17.29 204 THR B N 1
ATOM 3715 C CA . THR B 1 204 ? 30.146 40.570 67.594 1.00 18.65 204 THR B CA 1
ATOM 3716 C C . THR B 1 204 ? 29.429 39.210 67.564 1.00 18.82 204 THR B C 1
ATOM 3717 O O . THR B 1 204 ? 28.677 38.926 66.646 1.00 18.16 204 THR B O 1
ATOM 3721 N N . ASP B 1 205 ? 29.635 38.400 68.607 1.00 15.24 205 ASP B N 1
ATOM 3722 C CA . ASP B 1 205 ? 29.140 37.019 68.655 1.00 16.25 205 ASP B CA 1
ATOM 3723 C C . ASP B 1 205 ? 29.893 36.256 67.538 1.00 18.01 205 ASP B C 1
ATOM 3724 O O . ASP B 1 205 ? 29.371 35.314 66.944 1.00 19.19 205 ASP B O 1
ATOM 3729 N N . SER B 1 206 ? 31.122 36.697 67.262 1.00 16.62 206 SER B N 1
ATOM 3730 C CA . SER B 1 206 ? 31.996 36.066 66.268 1.00 16.78 206 SER B CA 1
ATOM 3731 C C . SER B 1 206 ? 32.031 34.582 66.564 1.00 18.22 206 SER B C 1
ATOM 3732 O O . SER B 1 206 ? 32.049 34.173 67.744 1.00 17.46 206 SER B O 1
ATOM 3735 N N . PRO B 1 207 ? 32.118 33.747 65.513 1.00 16.71 207 PRO B N 1
ATOM 3736 C CA . PRO B 1 207 ? 32.224 34.040 64.071 1.00 17.98 207 PRO B CA 1
ATOM 3737 C C . PRO B 1 207 ? 30.908 34.404 63.369 1.00 19.32 207 PRO B C 1
ATOM 3738 O O . PRO B 1 207 ? 30.885 34.621 62.145 1.00 19.84 207 PRO B O 1
ATOM 3742 N N . TYR B 1 208 ? 29.820 34.459 64.129 1.00 18.72 208 TYR B N 1
ATOM 3743 C CA . TYR B 1 208 ? 28.484 34.733 63.577 1.00 22.99 208 TYR B CA 1
ATOM 3744 C C . TYR B 1 208 ? 28.127 36.189 63.345 1.00 21.01 208 TYR B C 1
ATOM 3745 O O . TYR B 1 208 ? 28.706 37.085 63.929 1.00 18.93 208 TYR B O 1
ATOM 3754 N N . LEU B 1 209 ? 27.134 36.383 62.477 1.00 24.27 209 LEU B N 1
ATOM 3755 C CA . LEU B 1 209 ? 26.560 37.685 62.177 1.00 22.73 209 LEU B CA 1
ATOM 3756 C C . LEU B 1 209 ? 27.520 38.849 61.899 1.00 21.63 209 LEU B C 1
ATOM 3757 O O . LEU B 1 209 ? 27.417 39.898 62.543 1.00 19.23 209 LEU B O 1
ATOM 3762 N N . ALA B 1 210 ? 28.431 38.695 60.938 1.00 19.03 210 ALA B N 1
ATOM 3763 C CA . ALA B 1 210 ? 29.337 39.798 60.626 1.00 17.36 210 ALA B CA 1
ATOM 3764 C C . ALA B 1 210 ? 28.484 41.013 60.302 1.00 16.58 210 ALA B C 1
ATOM 3765 O O . ALA B 1 210 ? 27.479 40.909 59.587 1.00 21.71 210 ALA B O 1
ATOM 3767 N N . PRO B 1 211 ? 28.853 42.191 60.817 1.00 14.86 211 PRO B N 1
ATOM 3768 C CA . PRO B 1 211 ? 28.022 43.348 60.489 1.00 15.75 211 PRO B CA 1
ATOM 3769 C C . PRO B 1 211 ? 28.356 43.856 59.084 1.00 18.18 211 PRO B C 1
ATOM 3770 O O . PRO B 1 211 ? 29.405 43.527 58.522 1.00 15.92 211 PRO B O 1
ATOM 3774 N N . VAL B 1 212 ? 27.454 44.652 58.548 1.00 19.75 212 VAL B N 1
ATOM 3775 C CA . VAL B 1 212 ? 27.649 45.313 57.263 1.00 20.93 212 VAL B CA 1
ATOM 3776 C C . VAL B 1 212 ? 28.745 46.292 57.668 1.00 18.95 212 VAL B C 1
ATOM 3777 O O . VAL B 1 212 ? 28.738 46.773 58.808 1.00 20.86 212 VAL B O 1
ATOM 3781 N N . PRO B 1 213 ? 29.688 46.625 56.765 1.00 18.41 213 PRO B N 1
ATOM 3782 C CA . PRO B 1 213 ? 29.834 46.190 55.369 1.00 21.79 213 PRO B CA 1
ATOM 3783 C C . PRO B 1 213 ? 30.588 44.880 55.142 1.00 22.08 213 PRO B C 1
ATOM 3784 O O . PRO B 1 213 ? 31.208 44.708 54.094 1.00 22.46 213 PRO B O 1
ATOM 3788 N N . HIS B 1 214 ? 30.523 43.959 56.107 1.00 23.52 214 HIS B N 1
ATOM 3789 C CA . HIS B 1 214 ? 31.197 42.661 55.997 1.00 22.68 214 HIS B CA 1
ATOM 3790 C C . HIS B 1 214 ? 30.198 41.522 56.110 1.00 24.35 214 HIS B C 1
ATOM 3791 O O . HIS B 1 214 ? 30.558 40.402 56.506 1.00 23.07 214 HIS B O 1
ATOM 3798 N N . ARG B 1 215 ? 28.941 41.800 55.774 1.00 23.92 215 ARG B N 1
ATOM 3799 C CA . ARG B 1 215 ? 27.912 40.779 55.869 1.00 26.93 215 ARG B CA 1
ATOM 3800 C C . ARG B 1 215 ? 28.292 39.516 55.099 1.00 29.22 215 ARG B C 1
ATOM 3801 O O . ARG B 1 215 ? 28.839 39.588 53.994 1.00 27.33 215 ARG B O 1
ATOM 3809 N N . GLY B 1 216 ? 28.019 38.356 55.693 1.00 29.45 216 GLY B N 1
ATOM 3810 C CA . GLY B 1 216 ? 28.353 37.104 55.029 1.00 31.81 216 GLY B CA 1
ATOM 3811 C C . GLY B 1 216 ? 29.755 36.551 55.263 1.00 30.68 216 GLY B C 1
ATOM 3812 O O . GLY B 1 216 ? 29.975 35.350 55.079 1.00 34.23 216 GLY B O 1
ATOM 3813 N N . LYS B 1 217 ? 30.701 37.406 55.649 1.00 28.19 217 LYS B N 1
ATOM 3814 C CA . LYS B 1 217 ? 32.075 36.975 55.919 1.00 26.12 217 LYS B CA 1
ATOM 3815 C C . LYS B 1 217 ? 32.094 36.410 57.326 1.00 23.91 217 LYS B C 1
ATOM 3816 O O . LYS B 1 217 ? 31.141 36.601 58.076 1.00 25.53 217 LYS B O 1
ATOM 3822 N N . GLU B 1 218 ? 33.148 35.694 57.686 1.00 21.87 218 GLU B N 1
ATOM 3823 C CA . GLU B 1 218 ? 33.219 35.191 59.053 1.00 23.20 218 GLU B CA 1
ATOM 3824 C C . GLU B 1 218 ? 33.436 36.450 59.897 1.00 19.87 218 GLU B C 1
ATOM 3825 O O . GLU B 1 218 ? 34.204 37.338 59.533 1.00 16.33 218 GLU B O 1
ATOM 3831 N N . ASN B 1 219 ? 32.757 36.517 61.033 1.00 19.40 219 ASN B N 1
ATOM 3832 C CA . ASN B 1 219 ? 32.855 37.666 61.898 1.00 19.51 219 ASN B CA 1
ATOM 3833 C C . ASN B 1 219 ? 34.098 37.541 62.789 1.00 18.18 219 ASN B C 1
ATOM 3834 O O . ASN B 1 219 ? 34.542 36.455 63.078 1.00 20.89 219 ASN B O 1
ATOM 3839 N N . GLN B 1 220 ? 34.695 38.666 63.154 1.00 19.69 220 GLN B N 1
ATOM 3840 C CA . GLN B 1 220 ? 35.836 38.652 64.058 1.00 19.10 220 GLN B CA 1
ATOM 3841 C C . GLN B 1 220 ? 35.640 39.797 65.026 1.00 16.10 220 GLN B C 1
ATOM 3842 O O . GLN B 1 220 ? 34.921 40.745 64.725 1.00 16.43 220 GLN B O 1
ATOM 3848 N N . PRO B 1 221 ? 36.252 39.719 66.221 1.00 18.67 221 PRO B N 1
ATOM 3849 C CA . PRO B 1 221 ? 36.123 40.766 67.243 1.00 17.27 221 PRO B CA 1
ATOM 3850 C C . PRO B 1 221 ? 36.424 42.185 66.784 1.00 18.14 221 PRO B C 1
ATOM 3851 O O . PRO B 1 221 ? 35.784 43.147 67.248 1.00 16.70 221 PRO B O 1
ATOM 3855 N N . ALA B 1 222 ? 37.390 42.334 65.877 1.00 14.52 222 ALA B N 1
ATOM 3856 C CA . ALA B 1 222 ? 37.724 43.655 65.388 1.00 15.20 222 ALA B CA 1
ATOM 3857 C C . ALA B 1 222 ? 36.474 44.321 64.851 1.00 12.62 222 ALA B C 1
ATOM 3858 O O . ALA B 1 222 ? 36.354 45.534 64.896 1.00 14.95 222 ALA B O 1
ATOM 3860 N N . MET B 1 223 ? 35.541 43.516 64.358 1.00 14.83 223 MET B N 1
ATOM 3861 C CA . MET B 1 223 ? 34.340 44.058 63.741 1.00 13.79 223 MET B CA 1
ATOM 3862 C C . MET B 1 223 ? 33.346 44.643 64.702 1.00 17.08 223 MET B C 1
ATOM 3863 O O . MET B 1 223 ? 32.295 45.136 64.287 1.00 16.08 223 MET B O 1
ATOM 3868 N N . VAL B 1 224 ? 33.660 44.630 65.995 1.00 13.71 224 VAL B N 1
ATOM 3869 C CA . VAL B 1 224 ? 32.712 45.242 66.896 1.00 13.35 224 VAL B CA 1
ATOM 3870 C C . VAL B 1 224 ? 32.845 46.750 66.636 1.00 12.80 224 VAL B C 1
ATOM 3871 O O . VAL B 1 224 ? 31.927 47.521 66.889 1.00 14.72 224 VAL B O 1
ATOM 3875 N N . ARG B 1 225 ? 33.987 47.172 66.096 1.00 17.87 225 ARG B N 1
ATOM 3876 C CA . ARG B 1 225 ? 34.167 48.590 65.767 1.00 14.88 225 ARG B CA 1
ATOM 3877 C C . ARG B 1 225 ? 33.077 48.983 64.762 1.00 15.93 225 ARG B C 1
ATOM 3878 O O . ARG B 1 225 ? 32.573 50.106 64.800 1.00 15.42 225 ARG B O 1
ATOM 3886 N N . ASP B 1 226 ? 32.688 48.070 63.863 1.00 17.60 226 ASP B N 1
ATOM 3887 C CA . ASP B 1 226 ? 31.639 48.420 62.904 1.00 17.10 226 ASP B CA 1
ATOM 3888 C C . ASP B 1 226 ? 30.296 48.513 63.623 1.00 20.21 226 ASP B C 1
ATOM 3889 O O . ASP B 1 226 ? 29.465 49.380 63.306 1.00 16.53 226 ASP B O 1
ATOM 3894 N N . VAL B 1 227 ? 30.092 47.633 64.600 1.00 16.89 227 VAL B N 1
ATOM 3895 C CA . VAL B 1 227 ? 28.837 47.643 65.343 1.00 17.62 227 VAL B CA 1
ATOM 3896 C C . VAL B 1 227 ? 28.769 48.969 66.088 1.00 17.98 227 VAL B C 1
ATOM 3897 O O . VAL B 1 227 ? 27.739 49.629 66.078 1.00 17.96 227 VAL B O 1
ATOM 3901 N N . ALA B 1 228 ? 29.882 49.361 66.710 1.00 15.57 228 ALA B N 1
ATOM 3902 C CA . ALA B 1 228 ? 29.951 50.602 67.473 1.00 17.83 228 ALA B CA 1
ATOM 3903 C C . ALA B 1 228 ? 29.681 51.841 66.621 1.00 18.95 228 ALA B C 1
ATOM 3904 O O . ALA B 1 228 ? 28.985 52.749 67.055 1.00 15.65 228 ALA B O 1
ATOM 3906 N N . GLU B 1 229 ? 30.249 51.887 65.419 1.00 13.64 229 GLU B N 1
ATOM 3907 C CA . GLU B 1 229 ? 30.058 53.041 64.552 1.00 16.19 229 GLU B CA 1
ATOM 3908 C C . GLU B 1 229 ? 28.585 53.124 64.147 1.00 14.19 229 GLU B C 1
ATOM 3909 O O . GLU B 1 229 ? 28.009 54.210 64.087 1.00 17.84 229 GLU B O 1
ATOM 3915 N N . TYR B 1 230 ? 27.965 51.976 63.898 1.00 17.07 230 TYR B N 1
ATOM 3916 C CA . TYR B 1 230 ? 26.556 51.965 63.520 1.00 17.39 230 TYR B CA 1
ATOM 3917 C C . TYR B 1 230 ? 25.695 52.416 64.717 1.00 18.10 230 TYR B C 1
ATOM 3918 O O . TYR B 1 230 ? 24.821 53.269 64.582 1.00 17.94 230 TYR B O 1
ATOM 3927 N N . MET B 1 231 ? 25.961 51.848 65.889 1.00 15.87 231 MET B N 1
ATOM 3928 C CA . MET B 1 231 ? 25.210 52.218 67.095 1.00 16.17 231 MET B CA 1
ATOM 3929 C C . MET B 1 231 ? 25.378 53.710 67.437 1.00 14.67 231 MET B C 1
ATOM 3930 O O . MET B 1 231 ? 24.417 54.358 67.865 1.00 17.10 231 MET B O 1
ATOM 3935 N N . ALA B 1 232 ? 26.583 54.260 67.250 1.00 15.89 232 ALA B N 1
ATOM 3936 C CA . ALA B 1 232 ? 26.812 55.686 67.515 1.00 17.90 232 ALA B CA 1
ATOM 3937 C C . ALA B 1 232 ? 25.859 56.540 66.663 1.00 19.21 232 ALA B C 1
ATOM 3938 O O . ALA B 1 232 ? 25.308 57.530 67.135 1.00 20.00 232 ALA B O 1
ATOM 3940 N N . VAL B 1 233 ? 25.655 56.149 65.410 1.00 21.66 233 VAL B N 1
ATOM 3941 C CA . VAL B 1 233 ? 24.744 56.885 64.533 1.00 21.52 233 VAL B CA 1
ATOM 3942 C C . VAL B 1 233 ? 23.310 56.720 65.014 1.00 20.98 233 VAL B C 1
ATOM 3943 O O . VAL B 1 233 ? 22.545 57.669 65.077 1.00 23.16 233 VAL B O 1
ATOM 3947 N N . LEU B 1 234 ? 22.961 55.498 65.376 1.00 21.76 234 LEU B N 1
ATOM 3948 C CA . LEU B 1 234 ? 21.625 55.183 65.834 1.00 22.91 234 LEU B CA 1
ATOM 3949 C C . LEU B 1 234 ? 21.245 55.976 67.089 1.00 24.43 234 LEU B C 1
ATOM 3950 O O . LEU B 1 234 ? 20.127 56.489 67.191 1.00 23.26 234 LEU B O 1
ATOM 3955 N N . LYS B 1 235 ? 22.176 56.094 68.030 1.00 20.77 235 LYS B N 1
ATOM 3956 C CA . LYS B 1 235 ? 21.907 56.807 69.269 1.00 21.75 235 LYS B CA 1
ATOM 3957 C C . LYS B 1 235 ? 22.188 58.302 69.191 1.00 22.77 235 LYS B C 1
ATOM 3958 O O . LYS B 1 235 ? 21.907 59.034 70.133 1.00 21.48 235 LYS B O 1
ATOM 3964 N N . GLY B 1 236 ? 22.735 58.751 68.070 1.00 21.60 236 GLY B N 1
ATOM 3965 C CA . GLY B 1 236 ? 23.042 60.161 67.922 1.00 25.60 236 GLY B CA 1
ATOM 3966 C C . GLY B 1 236 ? 24.220 60.642 68.758 1.00 24.96 236 GLY B C 1
ATOM 3967 O O . GLY B 1 236 ? 24.204 61.753 69.263 1.00 28.44 236 GLY B O 1
ATOM 3968 N N . VAL B 1 237 ? 25.250 59.818 68.902 1.00 24.21 237 VAL B N 1
ATOM 3969 C CA . VAL B 1 237 ? 26.421 60.207 69.684 1.00 22.61 237 VAL B CA 1
ATOM 3970 C C . VAL B 1 237 ? 27.701 59.922 68.922 1.00 21.00 237 VAL B C 1
ATOM 3971 O O . VAL B 1 237 ? 27.697 59.166 67.954 1.00 22.61 237 VAL B O 1
ATOM 3975 N N . ALA B 1 238 ? 28.791 60.557 69.334 1.00 18.02 238 ALA B N 1
ATOM 3976 C CA . ALA B 1 238 ? 30.078 60.316 68.705 1.00 19.06 238 ALA B CA 1
ATOM 3977 C C . ALA B 1 238 ? 30.525 58.912 69.115 1.00 18.71 238 ALA B C 1
ATOM 3978 O O . ALA B 1 238 ? 30.281 58.480 70.262 1.00 18.06 238 ALA B O 1
ATOM 3980 N N . VAL B 1 239 ? 31.203 58.212 68.209 1.00 16.64 239 VAL B N 1
ATOM 3981 C CA . VAL B 1 239 ? 31.670 56.841 68.490 1.00 18.89 239 VAL B CA 1
ATOM 3982 C C . VAL B 1 239 ? 32.559 56.742 69.718 1.00 16.33 239 VAL B C 1
ATOM 3983 O O . VAL B 1 239 ? 32.564 55.720 70.387 1.00 14.75 239 VAL B O 1
ATOM 3987 N N . GLU B 1 240 ? 33.364 57.775 69.935 1.00 16.63 240 GLU B N 1
ATOM 3988 C CA . GLU B 1 240 ? 34.256 57.832 71.079 1.00 16.83 240 GLU B CA 1
ATOM 3989 C C . GLU B 1 240 ? 33.421 57.886 72.372 1.00 17.62 240 GLU B C 1
ATOM 3990 O O . GLU B 1 240 ? 33.818 57.330 73.405 1.00 14.79 240 GLU B O 1
ATOM 3996 N N . GLU B 1 241 ? 32.280 58.578 72.328 1.00 19.79 241 GLU B N 1
ATOM 3997 C CA . GLU B 1 241 ? 31.417 58.637 73.518 1.00 19.83 241 GLU B CA 1
ATOM 3998 C C . GLU B 1 241 ? 30.765 57.258 73.717 1.00 19.49 241 GLU B C 1
ATOM 3999 O O . GLU B 1 241 ? 30.711 56.721 74.828 1.00 16.03 241 GLU B O 1
ATOM 4005 N N . LEU B 1 242 ? 30.246 56.699 72.635 1.00 19.03 242 LEU B N 1
ATOM 4006 C CA . LEU B 1 242 ? 29.623 55.392 72.714 1.00 20.90 242 LEU B CA 1
ATOM 4007 C C . LEU B 1 242 ? 30.603 54.339 73.279 1.00 19.48 242 LEU B C 1
ATOM 4008 O O . LEU B 1 242 ? 30.228 53.539 74.141 1.00 17.63 242 LEU B O 1
ATOM 4013 N N . ALA B 1 243 ? 31.851 54.353 72.817 1.00 15.54 243 ALA B N 1
ATOM 4014 C CA . ALA B 1 243 ? 32.843 53.385 73.303 1.00 14.54 243 ALA B CA 1
ATOM 4015 C C . ALA B 1 243 ? 33.059 53.486 74.822 1.00 14.50 243 ALA B C 1
ATOM 4016 O O . ALA B 1 243 ? 33.043 52.482 75.517 1.00 14.35 243 ALA B O 1
ATOM 4018 N N . GLN B 1 244 ? 33.242 54.706 75.307 1.00 17.31 244 GLN B N 1
ATOM 4019 C CA . GLN B 1 244 ? 33.494 54.989 76.715 1.00 19.42 244 GLN B CA 1
ATOM 4020 C C . GLN B 1 244 ? 32.337 54.609 77.621 1.00 17.53 244 GLN B C 1
ATOM 4021 O O . GLN B 1 244 ? 32.533 54.097 78.744 1.00 16.19 244 GLN B O 1
ATOM 4027 N N . VAL B 1 245 ? 31.136 54.889 77.152 1.00 17.28 245 VAL B N 1
ATOM 4028 C CA . VAL B 1 245 ? 29.947 54.565 77.921 1.00 18.79 245 VAL B CA 1
ATOM 4029 C C . VAL B 1 245 ? 29.767 53.041 77.994 1.00 17.85 245 VAL B C 1
ATOM 4030 O O . VAL B 1 245 ? 29.558 52.473 79.089 1.00 14.02 245 VAL B O 1
ATOM 4034 N N . THR B 1 246 ? 29.864 52.358 76.851 1.00 15.99 246 THR B N 1
ATOM 4035 C CA . THR B 1 246 ? 29.683 50.900 76.879 1.00 15.05 246 THR B CA 1
ATOM 4036 C C . THR B 1 246 ? 30.825 50.188 77.602 1.00 18.88 246 THR B C 1
ATOM 4037 O O . THR B 1 246 ? 30.608 49.160 78.259 1.00 18.29 246 THR B O 1
ATOM 4041 N N . THR B 1 247 ? 32.037 50.731 77.508 1.00 16.68 247 THR B N 1
ATOM 4042 C CA . THR B 1 247 ? 33.136 50.110 78.208 1.00 15.42 247 THR B CA 1
ATOM 4043 C C . THR B 1 247 ? 32.939 50.313 79.726 1.00 16.71 247 THR B C 1
ATOM 4044 O O . THR B 1 247 ? 33.312 49.441 80.520 1.00 17.22 247 THR B O 1
ATOM 4048 N N . ASP B 1 248 ? 32.344 51.440 80.122 1.00 16.12 248 ASP B N 1
ATOM 4049 C CA . ASP B 1 248 ? 32.065 51.691 81.546 1.00 17.53 248 ASP B CA 1
ATOM 4050 C C . ASP B 1 248 ? 30.914 50.765 82.012 1.00 17.60 248 ASP B C 1
ATOM 4051 O O . ASP B 1 248 ? 30.906 50.299 83.156 1.00 15.80 248 ASP B O 1
ATOM 4056 N N . ASN B 1 249 ? 29.933 50.535 81.137 1.00 15.87 249 ASN B N 1
ATOM 4057 C CA . ASN B 1 249 ? 28.787 49.653 81.430 1.00 16.61 249 ASN B CA 1
ATOM 4058 C C . ASN B 1 249 ? 29.295 48.231 81.603 1.00 18.08 249 ASN B C 1
ATOM 4059 O O . ASN B 1 249 ? 28.844 47.473 82.478 1.00 16.54 249 ASN B O 1
ATOM 4064 N N . PHE B 1 250 ? 30.234 47.865 80.741 1.00 14.43 250 PHE B N 1
ATOM 4065 C CA . PHE B 1 250 ? 30.819 46.547 80.778 1.00 14.85 250 PHE B CA 1
ATOM 4066 C C . PHE B 1 250 ? 31.511 46.330 82.127 1.00 14.97 250 PHE B C 1
ATOM 4067 O O . PHE B 1 250 ? 31.320 45.311 82.784 1.00 14.29 250 PHE B O 1
ATOM 4075 N N . ALA B 1 251 ? 32.341 47.290 82.504 1.00 15.89 251 ALA B N 1
ATOM 4076 C CA . ALA B 1 251 ? 33.104 47.261 83.760 1.00 15.86 251 ALA B CA 1
ATOM 4077 C C . ALA B 1 251 ? 32.182 47.112 84.987 1.00 17.02 251 ALA B C 1
ATOM 4078 O O . ALA B 1 251 ? 32.493 46.399 85.941 1.00 17.40 251 ALA B O 1
ATOM 4080 N N . ARG B 1 252 ? 31.048 47.802 84.954 1.00 15.76 252 ARG B N 1
ATOM 4081 C CA . ARG B 1 252 ? 30.080 47.769 86.050 1.00 18.35 252 ARG B CA 1
ATOM 4082 C C . ARG B 1 252 ? 29.334 46.413 86.091 1.00 18.89 252 ARG B C 1
ATOM 4083 O O . ARG B 1 252 ? 29.227 45.786 87.142 1.00 16.80 252 ARG B O 1
ATOM 4091 N N . LEU B 1 253 ? 28.813 45.958 84.954 1.00 18.07 253 LEU B N 1
ATOM 4092 C CA . LEU B 1 253 ? 28.110 44.669 84.915 1.00 18.86 253 LEU B CA 1
ATOM 4093 C C . LEU B 1 253 ? 28.983 43.480 85.347 1.00 18.71 253 LEU B C 1
ATOM 4094 O O . LEU B 1 253 ? 28.584 42.687 86.205 1.00 18.41 253 LEU B O 1
ATOM 4099 N N . PHE B 1 254 ? 30.178 43.365 84.774 1.00 18.10 254 PHE B N 1
ATOM 4100 C CA . PHE B 1 254 ? 31.058 42.234 85.071 1.00 17.15 254 PHE B CA 1
ATOM 4101 C C . PHE B 1 254 ? 32.105 42.399 86.182 1.00 14.02 254 PHE B C 1
ATOM 4102 O O . PHE B 1 254 ? 32.965 41.540 86.337 1.00 16.99 254 PHE B O 1
ATOM 4110 N N . HIS B 1 255 ? 32.006 43.486 86.943 1.00 20.55 255 HIS B N 1
ATOM 4111 C CA . HIS B 1 255 ? 32.904 43.787 88.074 1.00 19.31 255 HIS B CA 1
ATOM 4112 C C . HIS B 1 255 ? 34.364 43.846 87.672 1.00 18.58 255 HIS B C 1
ATOM 4113 O O . HIS B 1 255 ? 35.239 43.304 88.339 1.00 19.50 255 HIS B O 1
ATOM 4120 N N . ILE B 1 256 ? 34.636 44.530 86.578 1.00 21.03 256 ILE B N 1
ATOM 4121 C CA . ILE B 1 256 ? 35.996 44.642 86.103 1.00 19.05 256 ILE B CA 1
ATOM 4122 C C . ILE B 1 256 ? 36.581 45.949 86.604 1.00 19.43 256 ILE B C 1
ATOM 4123 O O . ILE B 1 256 ? 35.947 46.993 86.490 1.00 22.00 256 ILE B O 1
ATOM 4128 N N . ASP B 1 257 ? 37.800 45.903 87.121 1.00 21.53 257 ASP B N 1
ATOM 4129 C CA . ASP B 1 257 ? 38.456 47.115 87.596 1.00 22.78 257 ASP B CA 1
ATOM 4130 C C . ASP B 1 257 ? 38.690 48.037 86.423 1.00 25.75 257 ASP B C 1
ATOM 4131 O O . ASP B 1 257 ? 39.183 47.594 85.378 1.00 22.42 257 ASP B O 1
ATOM 4136 N N . ALA B 1 258 ? 38.359 49.313 86.607 1.00 22.58 258 ALA B N 1
ATOM 4137 C CA . ALA B 1 258 ? 38.521 50.310 85.557 1.00 25.21 258 ALA B CA 1
ATOM 4138 C C . ALA B 1 258 ? 39.924 50.315 84.947 1.00 24.52 258 ALA B C 1
ATOM 4139 O O . ALA B 1 258 ? 40.069 50.501 83.740 1.00 25.56 258 ALA B O 1
ATOM 4141 N N . SER B 1 259 ? 40.945 50.084 85.772 1.00 24.39 259 SER B N 1
ATOM 4142 C CA . SER B 1 259 ? 42.323 50.077 85.289 1.00 23.18 259 SER B CA 1
ATOM 4143 C C . SER B 1 259 ? 42.554 49.011 84.205 1.00 24.47 259 SER B C 1
ATOM 4144 O O . SER B 1 259 ? 43.389 49.180 83.323 1.00 24.81 259 SER B O 1
ATOM 4147 N N . ARG B 1 260 ? 41.807 47.916 84.234 1.00 24.05 260 ARG B N 1
ATOM 4148 C CA . ARG B 1 260 ? 42.015 46.908 83.201 1.00 24.24 260 ARG B CA 1
ATOM 4149 C C . ARG B 1 260 ? 41.403 47.291 81.844 1.00 22.03 260 ARG B C 1
ATOM 4150 O O . ARG B 1 260 ? 41.674 46.647 80.841 1.00 24.23 260 ARG B O 1
ATOM 4158 N N . LEU B 1 261 ? 40.585 48.338 81.833 1.00 22.14 261 LEU B N 1
ATOM 4159 C CA . LEU B 1 261 ? 39.881 48.793 80.634 1.00 25.18 261 LEU B CA 1
ATOM 4160 C C . LEU B 1 261 ? 40.296 50.211 80.233 1.00 25.66 261 LEU B C 1
ATOM 4161 O O . LEU B 1 261 ? 39.453 51.038 79.884 1.00 20.97 261 LEU B O 1
ATOM 4166 N N . GLN B 1 262 ? 41.595 50.474 80.285 1.00 29.19 262 GLN B N 1
ATOM 4167 C CA . GLN B 1 262 ? 42.152 51.791 79.965 1.00 37.16 262 GLN B CA 1
ATOM 4168 C C . GLN B 1 262 ? 42.902 51.771 78.636 1.00 41.59 262 GLN B C 1
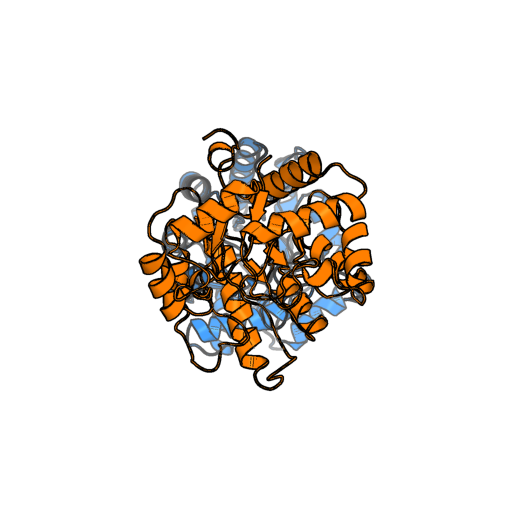ATOM 4169 O O . GLN B 1 262 ? 43.894 51.051 78.494 1.00 39.25 262 GLN B O 1
ATOM 4175 N N . SER B 1 263 ? 42.447 52.580 77.680 1.00 45.96 263 SER B N 1
ATOM 4176 C CA . SER B 1 263 ? 43.080 52.637 76.367 1.00 51.73 263 SER B CA 1
ATOM 4177 C C . SER B 1 263 ? 44.596 52.702 76.494 1.00 55.23 263 SER B C 1
ATOM 4178 O O . SER B 1 263 ? 45.315 52.167 75.651 1.00 56.40 263 SER B O 1
ATOM 4181 N N . ILE B 1 264 ? 45.065 53.347 77.564 1.00 58.41 264 ILE B N 1
ATOM 4182 C CA . ILE B 1 264 ? 46.487 53.492 77.846 1.00 60.64 264 ILE B CA 1
ATOM 4183 C C . ILE B 1 264 ? 47.148 52.113 77.886 1.00 63.81 264 ILE B C 1
ATOM 4184 O O . ILE B 1 264 ? 47.499 51.565 76.842 1.00 64.59 264 ILE B O 1
ATOM 4189 N N . ARG B 1 265 ? 47.308 51.551 79.083 1.00 66.44 265 ARG B N 1
ATOM 4190 C CA . ARG B 1 265 ? 47.928 50.235 79.234 1.00 68.98 265 ARG B CA 1
ATOM 4191 C C . ARG B 1 265 ? 46.981 49.115 78.798 1.00 70.20 265 ARG B C 1
ATOM 4192 O O . ARG B 1 265 ? 45.834 49.429 78.415 1.00 71.54 265 ARG B O 1
#

Foldseek 3Di:
DAFEAEAAAQVPDDCPPPNVAPVRQQVLQVVLRHQAYEHEAAAQVRVVVVCVRNDDDLRYAYAAEHEQVRQPDDDDLVSSLVVCLDPRHLEYDQAAHACPVPPPCRVSSLVRNLSSLVSLLVNLHAYEYEYYPCQVSRLVSCVVSLSLSREYEPEQDQAAQVSLVSQVVSVYAYEHAQCCQDPPRPRVLRNLQVHDLLRYAYHHRWQPNQHPPDPPHGHGGSSSSVVLCVSCVSNVHHSVVSRVSNLVSVCVNRVHDCVSRDDDD/DAFEQAAAAQVPDDCPPPNVADVRLQVLLVVLRHQAYEHEAAAQVRVVVVCVRVDDDLRYAYAQEHELVRQPDPDDLVSSLVVCLDPRHLEHDPAEHACPPPVPCRVSRLVRVLSRLVSLLVNLHAYEYEYYPCQVVRLVSCVVSLSLNNEYEPEQDQAAQVSLVSNVVSVYAYEHALVCQDPPRPRVLVNLLNHPLLRYAYHHHFQPNQHPVQGPHGHGGSSSSVVLCVSCVSNVHDSVVSRVSNLVSSCVNRVNPVVSRDSPD

Radius of gyration: 28.13 Å; Cα contacts (8 Å, |Δi|>4): 1133; chains: 2; bounding box: 64×48×79 Å

B-factor: mean 24.47, std 9.91, range [5.36, 76.89]

CATH classification: 3.20.20.140

Sequence (530 aa):
MFLVDSHCHLDGLDYESLHKDVDDVLAKAAARDVKFCLAVATTLPSYLHMRDLVGERDNVVFSCGVHPLNQNDPYDVEDLRRLAAEEGVVALGETGLDYYYTPETKVRQQESFIHHIQIGRELNKPVIVHTRDARADTLAILREEKVTDCGGVLHCFTEDRETAGKLLDLGFYISFSGIVTFRNAEQLRDAARYVPLDRLLVETDSPYLAPVPHRGKENQPAMVRDVAEYMAVLKGVAVEELAQVTTDNFARLFHIDASRLQSIRMFLVDSHCHLDGLDYESLHKDVDDVLAKAAARDVKFCLAVATTLPSYLHMRDLVGERDNVVFSCGVHPLNQNDPYDVEDLRRLAAEEGVVALGETGLDYYYTPETKVRQQESFIHHIQIGRELNKPVIVHTRDARADTLAILREEKVTDCGGVLHCFTEDRETAGKLLDLGFYISFSGIVTFRNAEQLRDAARYVPLDRLLVETDSPYLAPVPHRGKENQPAMVRDVAEYMAVLKGVAVEELAQVTTDNFARLFHIDASRLQSIR

InterPro domains:
  IPR001130 3'-5' ssDNA/RNA exonuclease TatD-like [PF01026] (4-255)
  IPR001130 3'-5' ssDNA/RNA exonuclease TatD-like [PIRSF005902] (3-257)
  IPR001130 3'-5' ssDNA/RNA exonuclease TatD-like [cd01310] (3-255)
  IPR015991 Hydrolase TatD/YcfH-like [TIGR00010] (3-256)
  IPR018228 Deoxyribonuclease, TatD-related, conserved site [PS01091] (191-207)
  IPR018228 Deoxyribonuclease, TatD-related, conserved site [PS01137] (3-11)
  IPR032466 Metal-dependent hydrolase [SSF51556] (1-259)

GO terms:
  GO:0005515 protein binding (F, IPI)
  GO:0005829 cytosol (C, IDA)

Solvent-accessible surface area: 22369 Å² total; per-residue (Å²): 60,20,0,6,0,7,2,0,12,0,49,41,11,35,58,159,100,68,4,171,56,5,87,38,0,14,61,65,1,46,87,69,39,2,49,2,2,0,0,0,0,38,33,13,96,35,0,86,107,0,38,116,70,5,28,148,73,136,47,6,1,4,0,0,0,6,24,4,71,57,14,115,113,131,61,74,28,98,55,0,69,141,10,0,59,69,130,12,6,17,0,0,0,2,2,1,0,0,36,128,121,67,98,122,21,84,112,99,3,46,106,5,0,63,57,0,0,60,0,0,55,74,53,96,37,0,0,2,0,28,10,68,95,6,104,80,51,4,14,36,17,0,126,127,44,132,0,93,73,12,18,0,5,1,4,20,0,53,7,34,108,115,10,0,11,80,1,31,127,29,39,0,13,0,0,0,0,0,22,0,9,31,109,71,0,97,92,1,26,46,0,0,126,94,0,58,57,72,70,1,3,2,0,0,14,0,23,124,64,8,0,62,100,32,65,89,119,56,0,18,0,5,16,0,52,14,0,0,62,63,0,2,120,27,39,66,36,57,29,102,86,2,1,92,36,7,3,64,1,0,17,122,10,3,114,8,95,77,86,104,12,102,69,84,285,58,14,0,4,0,6,2,0,11,0,48,42,9,40,56,172,96,85,4,168,49,8,86,37,0,15,60,62,1,49,89,72,35,2,52,4,1,0,0,0,1,35,30,24,92,36,0,92,116,0,60,120,77,4,30,166,67,127,48,7,1,4,0,0,1,5,18,4,64,51,8,136,100,106,54,76,30,94,42,0,67,136,4,0,57,65,142,11,5,18,0,0,0,2,2,2,0,1,23,112,137,62,53,157,29,83,119,100,1,48,105,6,0,23,49,0,0,21,0,0,48,87,52,94,32,0,0,1,0,33,13,88,92,4,99,82,50,0,15,42,13,1,124,105,12,64,0,79,98,8,17,0,5,2,4,18,0,56,10,27,121,102,13,0,8,77,0,33,112,27,38,0,14,0,0,0,0,0,26,0,11,28,181,140,1,106,98,10,36,70,0,0,123,102,0,60,48,71,70,3,2,4,0,0,12,0,29,122,66,4,0,65,104,45,139,79,115,58,0,19,0,5,11,0,50,16,0,0,65,71,2,3,123,28,38,66,33,60,31,104,92,0,1,103,38,3,5,65,1,0,16,123,10,4,110,9,96,81,64,100,15,43,56,160,222

Secondary structure (DSSP, 8-state):
--EEEEEE-GGGS-TTTT-SSHHHHHHHHHHTTEEEEEE--SSHHHHHHHHHHH-S-TTEEEEE---TT--SS---HHHHHHHHTSTTEEEEEEEEEE-TT-SS-HHHHHHHHHHHHHHHHHHT--EEEEEES-HHHHHHHHHHTTGGGT-EEETT--S-HHHHHHHHTTT-EEEE-GGGGSTT-HHHHHHHHHS-GGGEEE---BTS-PPTT-TTS---GGGHHHHHHHHHHHHTS-HHHHHHHHHHHHHHHTT--GGGG----/--EEEEEE-GGGS-TTTT-SSHHHHHHHHHHTTEEEEEE--SSHHHHHHHHHHH-S-TTEEEEE---TT--SS---HHHHHHHTTSTTEEEEEEEEEE-SS-GGGHHHHHHHHHHHHHHHHHHT--EEEEEES-HHHHHHHHHHTTGGGT-EEE-S--S-HHHHHHHHTTT-EEEE-GGGGSTT-HHHHHHHHHS-GGGEEE---TTS-PPTTSTTSPP-GGGHHHHHHHHHHHHTS-HHHHHHHHHHHHHHHTT--GGGG-S--